Protein 9GWU (pdb70)

Sequence (519 aa):
MNRHTDTHYPSLADKVVLISGGASGIGRAFVEAFVAQGSRVAFLDLDAEAGQGLAHALGANSLFLPCDVRDIERLKACVAEVERTWGAVDVLINNAARDDRHALADVSVEYWDERMQTNLRHAFFAAQAVAPGMARRGSGAIINMGSISWMRGRPGMVCYTTAKAALNGMTRTLARELGGQGIRINSSLVPGAIRTERQDAMWAADPAGLEAASQAFIDQQMLKFRLDASDCARLALFLASDDSRGCTGQNFVVDAGLSIQNRHTDTHYPSLADKVVLISGGASGIGRAFVEAFVAQGSRVAFLDLDAEAGQGLAHALGANSLFLPCDVRDIERLKACVAEVERTWGAVDVLINNAARDDRHALADVSVEYWDERMQTNLRHAFFAAQAVAPGMARRGSGAIINMGSISWMRGRPGMVCYTTAKAALNGMTRTLARELGGQGIRINSSLVPGAIRTERQDAMWAADPAGLEAASQAFIDQQMLKFRLDASDCARLALFLASDDSRGCTGQNFVVDAGLSIQ

Foldseek 3Di:
DDQLDPDAFQQLAQAEEEFEQQLFFLNVLLQNNSLNNHYQYEYEDCDPVSQVVSCVVSDDSYHYDYDDLLPLVVLLVSLVVSCVVRNQHAEYEADFADQDFAAPVGDDPVNLVVRLSRQAPSLVSNCVNRQVRCLVVQAHEYEYEAELCVLLVPDGRVSNNVRRVVVLQVQQVVQVVRVRSHYAYEYEYEADADGVVVVVVQVPPVVVVVVVQQVLLVLAQHRDHHHSSQSSVVVVCRSGVVCSPDHSYYDYHHNRNSPD/DQLDPDAFQQLAQAEEEEEQQLFFLNVVLQNNSLSNNYQYEYEYQPVVSQVVSDVVSPDSYHYDYDDLLPLVSLLVSLVVSCVVRNQHAEYEYDFADQDFAAPVDADPVNLVVRLSRQAVSLVSNCVNRQVRQLVVQAHEYEYEAELCVVLPPDGRVSNNVRRVVVLVVQQVVCVVRVRSHYAYEYEYEADADGPVLQVVQVPPVVVVVVVQQVLLVLAQHRDHHHSSLSSVVVVCRSGCVCSPDHSYYDYDYRRNSPD

Structure (mmCIF, N/CA/C/O backbone):
data_9GWU
#
_entry.id   9GWU
#
_cell.length_a   82.727
_cell.length_b   57.293
_cell.length_c   91.267
_cell.angle_alpha   90.00
_cell.angle_beta   93.40
_cell.angle_gamma   90.00
#
_symmetry.space_group_name_H-M   'I 1 2 1'
#
loop_
_entity.id
_entity.type
_entity.pdbx_description
1 polymer 'Sulfoquinovose 1-dehydrogenase'
2 water water
#
loop_
_atom_site.group_PDB
_atom_site.id
_atom_site.type_symbol
_atom_site.label_atom_id
_atom_site.label_alt_id
_atom_site.label_comp_id
_atom_site.label_asym_id
_atom_site.label_entity_id
_atom_site.label_seq_id
_atom_site.pdbx_PDB_ins_code
_atom_site.Cartn_x
_atom_site.Cartn_y
_atom_site.Cartn_z
_atom_site.occupancy
_atom_site.B_iso_or_equiv
_atom_site.auth_seq_id
_atom_site.auth_comp_id
_atom_site.auth_asym_id
_atom_site.auth_atom_id
_atom_site.pdbx_PDB_model_num
ATOM 1 N N . MET A 1 14 ? -32.413 -12.692 20.769 1.00 46.44 1 MET B N 1
ATOM 2 C CA . MET A 1 14 ? -31.690 -11.780 19.838 1.00 57.03 1 MET B CA 1
ATOM 3 C C . MET A 1 14 ? -30.159 -11.767 20.096 1.00 56.36 1 MET B C 1
ATOM 4 O O . MET A 1 14 ? -29.705 -11.508 21.196 1.00 53.77 1 MET B O 1
ATOM 6 N N . ASN A 1 15 ? -29.348 -11.989 19.050 1.00 56.08 2 ASN B N 1
ATOM 7 C CA . ASN A 1 15 ? -27.892 -12.186 19.064 1.00 57.79 2 ASN B CA 1
ATOM 8 C C . ASN A 1 15 ? -27.146 -10.847 19.040 1.00 49.40 2 ASN B C 1
ATOM 9 O O . ASN A 1 15 ? -27.362 -10.019 18.163 1.00 45.81 2 ASN B O 1
ATOM 14 N N . ARG A 1 16 ? -26.248 -10.701 20.009 1.00 44.58 3 ARG B N 1
ATOM 15 C CA . ARG A 1 16 ? -25.587 -9.458 20.372 1.00 44.07 3 ARG B CA 1
ATOM 16 C C . ARG A 1 16 ? -24.328 -9.346 19.525 1.00 35.56 3 ARG B C 1
ATOM 17 O O . ARG A 1 16 ? -23.929 -8.199 19.207 1.00 33.55 3 ARG B O 1
ATOM 21 N N . HIS A 1 17 ? -23.704 -10.515 19.170 1.00 31.38 4 HIS B N 1
ATOM 22 C CA . HIS A 1 17 ? -22.384 -10.577 18.508 1.00 32.29 4 HIS B CA 1
ATOM 23 C C . HIS A 1 17 ? -21.192 -10.137 19.406 1.00 35.75 4 HIS B C 1
ATOM 24 O O . HIS A 1 17 ? -20.046 -10.492 19.117 1.00 36.47 4 HIS B O 1
ATOM 31 N N . THR A 1 18 ? -21.419 -9.295 20.445 1.00 33.34 5 THR B N 1
ATOM 32 C CA . THR A 1 18 ? -20.340 -8.840 21.325 1.00 28.18 5 THR B CA 1
ATOM 33 C C . THR A 1 18 ? -20.936 -8.571 22.696 1.00 29.22 5 THR B C 1
ATOM 34 O O . THR A 1 18 ? -22.138 -8.301 22.778 1.00 31.92 5 THR B O 1
ATOM 38 N N . ASP A 1 19 ? -20.104 -8.609 23.751 1.00 29.73 6 ASP B N 1
ATOM 39 C CA . ASP A 1 19 ? -20.544 -8.046 25.039 1.00 32.27 6 ASP B CA 1
ATOM 40 C C . ASP A 1 19 ? -20.173 -6.559 25.212 1.00 29.09 6 ASP B C 1
ATOM 41 O O . ASP A 1 19 ? -20.563 -5.920 26.209 1.00 26.86 6 ASP B O 1
ATOM 46 N N . THR A 1 20 ? -19.363 -6.002 24.296 1.00 28.83 7 THR B N 1
ATOM 47 C CA . THR A 1 20 ? -19.023 -4.581 24.362 1.00 25.69 7 THR B CA 1
ATOM 48 C C . THR A 1 20 ? -20.267 -3.692 24.216 1.00 27.05 7 THR B C 1
ATOM 49 O O . THR A 1 20 ? -21.174 -4.053 23.477 1.00 28.83 7 THR B O 1
ATOM 53 N N . HIS A 1 21 ? -20.274 -2.524 24.853 1.00 24.78 8 HIS B N 1
ATOM 54 C CA . HIS A 1 21 ? -21.361 -1.566 24.838 1.00 25.03 8 HIS B CA 1
ATOM 55 C C . HIS A 1 21 ? -20.887 -0.215 24.349 1.00 25.77 8 HIS B C 1
ATOM 56 O O . HIS A 1 21 ? -19.967 0.369 24.927 1.00 23.89 8 HIS B O 1
ATOM 63 N N . TYR A 1 22 ? -21.411 0.214 23.179 1.00 23.57 9 TYR B N 1
ATOM 64 C CA . TYR A 1 22 ? -21.076 1.516 22.633 1.00 21.48 9 TYR B CA 1
ATOM 65 C C . TYR A 1 22 ? -22.198 2.491 22.851 1.00 25.48 9 TYR B C 1
ATOM 66 O O . TYR A 1 22 ? -23.164 2.501 22.072 1.00 26.46 9 TYR B O 1
ATOM 75 N N . PRO A 1 23 ? -22.193 3.326 23.901 1.00 26.47 10 PRO B N 1
ATOM 76 C CA . PRO A 1 23 ? -23.306 4.270 24.077 1.00 26.38 10 PRO B CA 1
ATOM 77 C C . PRO A 1 23 ? -23.488 5.203 22.877 1.00 27.09 10 PRO B C 1
ATOM 78 O O . PRO A 1 23 ? -24.644 5.629 22.567 1.00 30.54 10 PRO B O 1
ATOM 82 N N . SER A 1 24 ? -22.398 5.438 22.120 1.00 24.04 11 SER B N 1
ATOM 83 C CA . SER A 1 24 ? -22.494 6.319 20.959 1.00 24.72 11 SER B CA 1
ATOM 84 C C . SER A 1 24 ? -23.387 5.723 19.839 1.00 29.76 11 SER B C 1
ATOM 85 O O . SER A 1 24 ? -23.773 6.433 18.919 1.00 29.18 11 SER B O 1
ATOM 88 N N . LEU A 1 25 ? -23.701 4.410 19.881 1.00 26.57 12 LEU B N 1
ATOM 89 C CA . LEU A 1 25 ? -24.518 3.799 18.828 1.00 27.84 12 LEU B CA 1
ATOM 90 C C . LEU A 1 25 ? -26.023 3.937 19.103 1.00 29.73 12 LEU B C 1
ATOM 91 O O . LEU A 1 25 ? -26.839 3.749 18.204 1.00 30.89 12 LEU B O 1
ATOM 96 N N . ALA A 1 26 ? -26.387 4.293 20.352 1.00 31.11 13 ALA B N 1
ATOM 97 C CA . ALA A 1 26 ? -27.801 4.287 20.697 1.00 29.99 13 ALA B CA 1
ATOM 98 C C . ALA A 1 26 ? -28.559 5.322 19.850 1.00 32.79 13 ALA B C 1
ATOM 99 O O . ALA A 1 26 ? -28.115 6.477 19.725 1.00 31.93 13 ALA B O 1
ATOM 101 N N . ASP A 1 27 ? -29.736 4.930 19.305 1.00 36.12 14 ASP B N 1
ATOM 102 C CA . ASP A 1 27 ? -30.603 5.830 18.560 1.00 39.26 14 ASP B CA 1
ATOM 103 C C . ASP A 1 27 ? -30.031 6.171 17.186 1.00 37.07 14 ASP B C 1
ATOM 104 O O . ASP A 1 27 ? -30.668 6.895 16.438 1.00 38.33 14 ASP B O 1
ATOM 109 N N . LYS A 1 28 ? -28.846 5.674 16.829 1.00 30.90 15 LYS B N 1
ATOM 110 C CA . LYS A 1 28 ? -28.303 6.089 15.529 1.00 30.28 15 LYS B CA 1
ATOM 111 C C . LYS A 1 28 ? -29.079 5.373 14.446 1.00 31.25 15 LYS B C 1
ATOM 112 O O . LYS A 1 28 ? -29.451 4.209 14.642 1.00 31.43 15 LYS B O 1
ATOM 118 N N . VAL A 1 29 ? -29.186 6.001 13.272 1.00 31.59 16 VAL B N 1
ATOM 119 C CA . VAL A 1 29 ? -29.940 5.370 12.204 1.00 32.72 16 VAL B CA 1
ATOM 120 C C . VAL A 1 29 ? -28.944 4.646 11.310 1.00 30.07 16 VAL B C 1
ATOM 121 O O . VAL A 1 29 ? -28.040 5.299 10.812 1.00 30.17 16 VAL B O 1
ATOM 125 N N . VAL A 1 30 ? -29.068 3.309 11.177 1.00 30.70 17 VAL B N 1
ATOM 126 C CA . VAL A 1 30 ? -28.090 2.503 10.446 1.00 29.47 17 VAL B CA 1
ATOM 127 C C . VAL A 1 30 ? -28.814 1.886 9.255 1.00 29.38 17 VAL B C 1
ATOM 128 O O . VAL A 1 30 ? -29.958 1.492 9.440 1.00 31.61 17 VAL B O 1
ATOM 132 N N . LEU A 1 31 ? -28.182 1.821 8.057 1.00 28.50 18 LEU B N 1
ATOM 133 C CA . LEU A 1 31 ? -28.812 1.287 6.857 1.00 30.37 18 LEU B CA 1
ATOM 134 C C . LEU A 1 31 ? -27.839 0.321 6.175 1.00 29.87 18 LEU B C 1
ATOM 135 O O . LEU A 1 31 ? -26.707 0.701 5.929 1.00 31.63 18 LEU B O 1
ATOM 140 N N . ILE A 1 32 ? -28.245 -0.945 6.042 1.00 32.06 19 ILE B N 1
ATOM 141 C CA . ILE A 1 32 ? -27.391 -2.054 5.643 1.00 31.39 19 ILE B CA 1
ATOM 142 C C . ILE A 1 32 ? -28.017 -2.719 4.416 1.00 31.40 19 ILE B C 1
ATOM 143 O O . ILE A 1 32 ? -29.228 -3.091 4.463 1.00 31.85 19 ILE B O 1
ATOM 148 N N . SER A 1 33 ? -27.267 -2.761 3.287 1.00 30.00 20 SER B N 1
ATOM 149 C CA . SER A 1 33 ? -27.797 -3.456 2.137 1.00 29.85 20 SER B CA 1
ATOM 150 C C . SER A 1 33 ? -27.429 -4.933 2.256 1.00 29.86 20 SER B C 1
ATOM 151 O O . SER A 1 33 ? -26.450 -5.283 2.928 1.00 30.98 20 SER B O 1
ATOM 154 N N . GLY A 1 34 ? -28.242 -5.810 1.633 1.00 30.27 21 GLY B N 1
ATOM 155 C CA . GLY A 1 34 ? -28.020 -7.248 1.731 1.00 32.52 21 GLY B CA 1
ATOM 156 C C . GLY A 1 34 ? -28.089 -7.700 3.187 1.00 33.42 21 GLY B C 1
ATOM 157 O O . GLY A 1 34 ? -27.365 -8.620 3.559 1.00 32.86 21 GLY B O 1
ATOM 158 N N . GLY A 1 35 ? -29.076 -7.171 3.922 1.00 36.14 22 GLY B N 1
ATOM 159 C CA . GLY A 1 35 ? -29.153 -7.274 5.382 1.00 33.19 22 GLY B CA 1
ATOM 160 C C . GLY A 1 35 ? -29.946 -8.493 5.893 1.00 37.48 22 GLY B C 1
ATOM 161 O O . GLY A 1 35 ? -29.986 -8.694 7.106 1.00 36.44 22 GLY B O 1
ATOM 162 N N . ALA A 1 36 ? -30.558 -9.331 5.050 1.00 37.73 23 ALA B N 1
ATOM 163 C CA . ALA A 1 36 ? -31.479 -10.320 5.607 1.00 39.42 23 ALA B CA 1
ATOM 164 C C . ALA A 1 36 ? -30.798 -11.676 5.825 1.00 44.07 23 ALA B C 1
ATOM 165 O O . ALA A 1 36 ? -31.427 -12.555 6.403 1.00 44.43 23 ALA B O 1
ATOM 167 N N . SER A 1 37 ? -29.577 -11.900 5.328 1.00 41.60 24 SER B N 1
ATOM 168 C CA . SER A 1 37 ? -28.857 -13.166 5.512 1.00 43.75 24 SER B CA 1
ATOM 169 C C . SER A 1 37 ? -27.360 -12.962 5.745 1.00 42.12 24 SER B C 1
ATOM 170 O O . SER A 1 37 ? -26.876 -11.858 5.553 1.00 39.27 24 SER B O 1
ATOM 173 N N . GLY A 1 38 ? -26.657 -14.008 6.222 1.00 42.28 25 GLY B N 1
ATOM 174 C CA . GLY A 1 38 ? -25.195 -13.993 6.333 1.00 37.87 25 GLY B CA 1
ATOM 175 C C . GLY A 1 38 ? -24.620 -12.791 7.101 1.00 34.63 25 GLY B C 1
ATOM 176 O O . GLY A 1 38 ? -25.066 -12.453 8.199 1.00 34.98 25 GLY B O 1
ATOM 177 N N . ILE A 1 39 ? -23.669 -12.096 6.463 1.00 34.74 26 ILE B N 1
ATOM 178 C CA . ILE A 1 39 ? -22.931 -11.107 7.209 1.00 31.50 26 ILE B CA 1
ATOM 179 C C . ILE A 1 39 ? -23.875 -9.940 7.471 1.00 29.60 26 ILE B C 1
ATOM 180 O O . ILE A 1 39 ? -23.862 -9.335 8.556 1.00 30.35 26 ILE B O 1
ATOM 185 N N . GLY A 1 40 ? -24.636 -9.573 6.447 1.00 31.11 27 GLY B N 1
ATOM 186 C CA . GLY A 1 40 ? -25.447 -8.374 6.595 1.00 30.94 27 GLY B CA 1
ATOM 187 C C . GLY A 1 40 ? -26.473 -8.571 7.731 1.00 33.56 27 GLY B C 1
ATOM 188 O O . GLY A 1 40 ? -26.738 -7.628 8.470 1.00 28.07 27 GLY B O 1
ATOM 189 N N . ARG A 1 41 ? -26.914 -9.841 7.915 1.00 32.90 28 ARG B N 1
ATOM 190 C CA . ARG A 1 41 ? -27.820 -10.213 8.986 1.00 35.20 28 ARG B CA 1
ATOM 191 C C . ARG A 1 41 ? -27.146 -10.007 10.334 1.00 32.69 28 ARG B C 1
ATOM 192 O O . ARG A 1 41 ? -27.737 -9.488 11.268 1.00 32.69 28 ARG B O 1
ATOM 200 N N . ALA A 1 42 ? -25.879 -10.416 10.423 1.00 33.72 29 ALA B N 1
ATOM 201 C CA . ALA A 1 42 ? -25.142 -10.187 11.656 1.00 30.92 29 ALA B CA 1
ATOM 202 C C . ALA A 1 42 ? -24.995 -8.688 11.956 1.00 29.89 29 ALA B C 1
ATOM 203 O O . ALA A 1 42 ? -25.099 -8.302 13.107 1.00 30.53 29 ALA B O 1
ATOM 205 N N . PHE A 1 43 ? -24.819 -7.820 10.947 1.00 29.24 30 PHE B N 1
ATOM 206 C CA . PHE A 1 43 ? -24.734 -6.395 11.211 1.00 27.01 30 PHE B CA 1
ATOM 207 C C . PHE A 1 43 ? -26.060 -5.889 11.749 1.00 31.40 30 PHE B C 1
ATOM 208 O O . PHE A 1 43 ? -26.101 -5.146 12.739 1.00 29.70 30 PHE B O 1
ATOM 216 N N . VAL A 1 44 ? -27.164 -6.327 11.125 1.00 34.05 31 VAL B N 1
ATOM 217 C CA . VAL A 1 44 ? -28.485 -5.873 11.501 1.00 30.26 31 VAL B CA 1
ATOM 218 C C . VAL A 1 44 ? -28.677 -6.217 12.973 1.00 31.15 31 VAL B C 1
ATOM 219 O O . VAL A 1 44 ? -29.025 -5.347 13.761 1.00 30.93 31 VAL B O 1
ATOM 223 N N . GLU A 1 45 ? -28.422 -7.487 13.315 1.00 33.46 32 GLU B N 1
ATOM 224 C CA . GLU A 1 45 ? -28.565 -7.946 14.702 1.00 34.17 32 GLU B CA 1
ATOM 225 C C . GLU A 1 45 ? -27.696 -7.141 15.680 1.00 35.68 32 GLU B C 1
ATOM 226 O O . GLU A 1 45 ? -28.169 -6.773 16.762 1.00 38.34 32 GLU B O 1
ATOM 232 N N . ALA A 1 46 ? -26.422 -6.908 15.312 1.00 33.47 33 ALA B N 1
ATOM 233 C CA . ALA A 1 46 ? -25.481 -6.291 16.246 1.00 30.21 33 ALA B CA 1
ATOM 234 C C . ALA A 1 46 ? -25.899 -4.843 16.489 1.00 27.96 33 ALA B C 1
ATOM 235 O O . ALA A 1 46 ? -25.841 -4.363 17.617 1.00 29.10 33 ALA B O 1
ATOM 237 N N . PHE A 1 47 ? -26.297 -4.116 15.442 1.00 30.16 34 PHE B N 1
ATOM 238 C CA . PHE A 1 47 ? -26.668 -2.732 15.723 1.00 28.84 34 PHE B CA 1
ATOM 239 C C . PHE A 1 47 ? -27.968 -2.619 16.521 1.00 31.43 34 PHE B C 1
ATOM 240 O O . PHE A 1 47 ? -28.141 -1.685 17.320 1.00 29.42 34 PHE B O 1
ATOM 248 N N . VAL A 1 48 ? -28.919 -3.538 16.262 1.00 31.07 35 VAL B N 1
ATOM 249 C CA . VAL A 1 48 ? -30.171 -3.517 16.992 1.00 32.96 35 VAL B CA 1
ATOM 250 C C . VAL A 1 48 ? -29.819 -3.693 18.468 1.00 32.12 35 VAL B C 1
ATOM 251 O O . VAL A 1 48 ? -30.382 -2.996 19.309 1.00 34.11 35 VAL B O 1
ATOM 255 N N . ALA A 1 49 ? -28.924 -4.638 18.751 1.00 31.30 36 ALA B N 1
ATOM 256 C CA . ALA A 1 49 ? -28.525 -4.921 20.143 1.00 32.61 36 ALA B CA 1
ATOM 257 C C . ALA A 1 49 ? -27.884 -3.702 20.832 1.00 30.39 36 ALA B C 1
ATOM 258 O O . ALA A 1 49 ? -28.022 -3.573 22.021 1.00 34.72 36 ALA B O 1
ATOM 260 N N . GLN A 1 50 ? -27.228 -2.805 20.112 1.00 29.72 37 GLN B N 1
ATOM 261 C CA . GLN A 1 50 ? -26.637 -1.583 20.635 1.00 29.96 37 GLN B CA 1
ATOM 262 C C . GLN A 1 50 ? -27.675 -0.461 20.783 1.00 35.18 37 GLN B C 1
ATOM 263 O O . GLN A 1 50 ? -27.348 0.665 21.219 1.00 31.88 37 GLN B O 1
ATOM 269 N N . GLY A 1 51 ? -28.939 -0.753 20.389 1.00 34.66 38 GLY B N 1
ATOM 270 C CA . GLY A 1 51 ? -29.981 0.260 20.505 1.00 34.39 38 GLY B CA 1
ATOM 271 C C . GLY A 1 51 ? -30.077 1.264 19.343 1.00 33.83 38 GLY B C 1
ATOM 272 O O . GLY A 1 51 ? -30.739 2.315 19.461 1.00 34.05 38 GLY B O 1
ATOM 273 N N . SER A 1 52 ? -29.461 0.932 18.211 1.00 33.22 39 SER B N 1
ATOM 274 C CA . SER A 1 52 ? -29.583 1.704 16.970 1.00 34.32 39 SER B CA 1
ATOM 275 C C . SER A 1 52 ? -30.975 1.462 16.362 1.00 34.28 39 SER B C 1
ATOM 276 O O . SER A 1 52 ? -31.602 0.429 16.618 1.00 35.93 39 SER B O 1
ATOM 279 N N . ARG A 1 53 ? -31.343 2.334 15.408 1.00 34.14 40 ARG B N 1
ATOM 280 C CA . ARG A 1 53 ? -32.545 2.180 14.581 1.00 38.25 40 ARG B CA 1
ATOM 281 C C . ARG A 1 53 ? -32.068 1.678 13.225 1.00 35.53 40 ARG B C 1
ATOM 282 O O . ARG A 1 53 ? -31.298 2.387 12.560 1.00 36.32 40 ARG B O 1
ATOM 290 N N . VAL A 1 54 ? -32.360 0.402 12.927 1.00 35.63 41 VAL B N 1
ATOM 291 C CA . VAL A 1 54 ? -31.647 -0.280 11.832 1.00 34.25 41 VAL B CA 1
ATOM 292 C C . VAL A 1 54 ? -32.627 -0.573 10.685 1.00 37.64 41 VAL B C 1
ATOM 293 O O . VAL A 1 54 ? -33.543 -1.400 10.847 1.00 37.45 41 VAL B O 1
ATOM 297 N N . ALA A 1 55 ? -32.358 0.031 9.514 1.00 35.94 42 ALA B N 1
ATOM 298 C CA . ALA A 1 55 ? -33.112 -0.287 8.314 1.00 36.70 42 ALA B CA 1
ATOM 299 C C . ALA A 1 55 ? -32.239 -1.209 7.455 1.00 38.60 42 ALA B C 1
ATOM 300 O O . ALA A 1 55 ? -31.007 -1.024 7.415 1.00 35.96 42 ALA B O 1
ATOM 302 N N . PHE A 1 56 ? -32.819 -2.227 6.806 1.00 38.81 43 PHE B N 1
ATOM 303 C CA . PHE A 1 56 ? -31.980 -3.026 5.942 1.00 37.62 43 PHE B CA 1
ATOM 304 C C . PHE A 1 56 ? -32.716 -3.394 4.652 1.00 41.12 43 PHE B C 1
ATOM 305 O O . PHE A 1 56 ? -33.964 -3.485 4.619 1.00 41.46 43 PHE B O 1
ATOM 313 N N . LEU A 1 57 ? -31.939 -3.577 3.569 1.00 38.84 44 LEU B N 1
ATOM 314 C CA . LEU A 1 57 ? -32.492 -3.889 2.243 1.00 37.72 44 LEU B CA 1
ATOM 315 C C . LEU A 1 57 ? -32.136 -5.321 1.884 1.00 38.66 44 LEU B C 1
ATOM 316 O O . LEU A 1 57 ? -31.021 -5.723 2.189 1.00 42.02 44 LEU B O 1
ATOM 321 N N . ASP A 1 58 ? -33.046 -6.070 1.214 1.00 38.83 45 ASP B N 1
ATOM 322 C CA . ASP A 1 58 ? -32.687 -7.365 0.660 1.00 42.52 45 ASP B CA 1
ATOM 323 C C . ASP A 1 58 ? -33.666 -7.728 -0.460 1.00 46.53 45 ASP B C 1
ATOM 324 O O . ASP A 1 58 ? -34.765 -7.202 -0.510 1.00 47.96 45 ASP B O 1
ATOM 329 N N . LEU A 1 59 ? -33.176 -8.548 -1.400 1.00 46.32 46 LEU B N 1
ATOM 330 C CA . LEU A 1 59 ? -33.986 -9.118 -2.453 1.00 51.37 46 LEU B CA 1
ATOM 331 C C . LEU A 1 59 ? -34.946 -10.149 -1.841 1.00 54.32 46 LEU B C 1
ATOM 332 O O . LEU A 1 59 ? -36.055 -10.282 -2.327 1.00 56.05 46 LEU B O 1
ATOM 337 N N . ASP A 1 60 ? -34.511 -10.902 -0.808 1.00 54.47 47 ASP B N 1
ATOM 338 C CA . ASP A 1 60 ? -35.300 -11.995 -0.243 1.00 55.84 47 ASP B CA 1
ATOM 339 C C . ASP A 1 60 ? -36.321 -11.437 0.748 1.00 56.03 47 ASP B C 1
ATOM 340 O O . ASP A 1 60 ? -35.979 -11.177 1.886 1.00 56.83 47 ASP B O 1
ATOM 345 N N . ALA A 1 61 ? -37.577 -11.269 0.332 1.00 56.63 48 ALA B N 1
ATOM 346 C CA . ALA A 1 61 ? -38.608 -10.617 1.142 1.00 60.48 48 ALA B CA 1
ATOM 347 C C . ALA A 1 61 ? -39.011 -11.480 2.335 1.00 62.19 48 ALA B C 1
ATOM 348 O O . ALA A 1 61 ? -39.298 -10.945 3.399 1.00 60.49 48 ALA B O 1
ATOM 350 N N . GLU A 1 62 ? -39.084 -12.807 2.135 1.00 64.08 49 GLU B N 1
ATOM 351 C CA . GLU A 1 62 ? -39.473 -13.726 3.200 1.00 65.72 49 GLU B CA 1
ATOM 352 C C . GLU A 1 62 ? -38.400 -13.775 4.296 1.00 62.12 49 GLU B C 1
ATOM 353 O O . GLU A 1 62 ? -38.682 -13.724 5.485 1.00 60.72 49 GLU B O 1
ATOM 359 N N . ALA A 1 63 ? -37.140 -13.815 3.892 1.00 56.90 50 ALA B N 1
ATOM 360 C CA . ALA A 1 63 ? -36.022 -13.763 4.823 1.00 57.76 50 ALA B CA 1
ATOM 361 C C . ALA A 1 63 ? -36.003 -12.419 5.552 1.00 54.99 50 ALA B C 1
ATOM 362 O O . ALA A 1 63 ? -35.768 -12.371 6.758 1.00 54.86 50 ALA B O 1
ATOM 364 N N . GLY A 1 64 ? -36.307 -11.338 4.820 1.00 50.98 51 GLY B N 1
ATOM 365 C CA . GLY A 1 64 ? -36.263 -10.014 5.414 1.00 47.06 51 GLY B CA 1
ATOM 366 C C . GLY A 1 64 ? -37.325 -9.820 6.480 1.00 48.48 51 GLY B C 1
ATOM 367 O O . GLY A 1 64 ? -37.039 -9.327 7.570 1.00 51.24 51 GLY B O 1
ATOM 368 N N . GLN A 1 65 ? -38.564 -10.197 6.103 1.00 50.86 52 GLN B N 1
ATOM 369 C CA . GLN A 1 65 ? -39.739 -10.130 6.947 1.00 51.07 52 GLN B CA 1
ATOM 370 C C . GLN A 1 65 ? -39.491 -11.016 8.180 1.00 50.40 52 GLN B C 1
ATOM 371 O O . GLN A 1 65 ? -39.752 -10.618 9.292 1.00 50.58 52 GLN B O 1
ATOM 373 N N . GLY A 1 66 ? -38.931 -12.218 7.998 1.00 53.82 53 GLY B N 1
ATOM 374 C CA . GLY A 1 66 ? -38.574 -13.112 9.092 1.00 55.84 53 GLY B CA 1
ATOM 375 C C . GLY A 1 66 ? -37.611 -12.465 10.093 1.00 55.73 53 GLY B C 1
ATOM 376 O O . GLY A 1 66 ? -37.850 -12.519 11.292 1.00 56.19 53 GLY B O 1
ATOM 377 N N . LEU A 1 67 ? -36.536 -11.854 9.594 1.00 50.93 54 LEU B N 1
ATOM 378 C CA . LEU A 1 67 ? -35.501 -11.245 10.442 1.00 47.35 54 LEU B CA 1
ATOM 379 C C . LEU A 1 67 ? -36.087 -10.049 11.189 1.00 45.06 54 LEU B C 1
ATOM 380 O O . LEU A 1 67 ? -35.860 -9.905 12.387 1.00 48.45 54 LEU B O 1
ATOM 382 N N . ALA A 1 68 ? -36.833 -9.178 10.503 1.00 44.16 55 ALA B N 1
ATOM 383 C CA . ALA A 1 68 ? -37.481 -8.075 11.188 1.00 47.78 55 ALA B CA 1
ATOM 384 C C . ALA A 1 68 ? -38.515 -8.590 12.219 1.00 51.03 55 ALA B C 1
ATOM 385 O O . ALA A 1 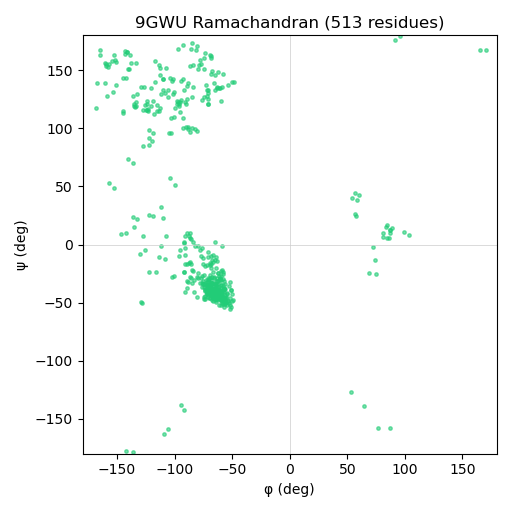68 ? -38.743 -7.941 13.244 1.00 52.01 55 ALA B O 1
ATOM 387 N N . HIS A 1 69 ? -39.134 -9.766 11.995 1.00 54.14 56 HIS B N 1
ATOM 388 C CA . HIS A 1 69 ? -40.070 -10.270 13.002 1.00 57.19 56 HIS B CA 1
ATOM 389 C C . HIS A 1 69 ? -39.297 -10.587 14.278 1.00 53.05 56 HIS B C 1
ATOM 390 O O . HIS A 1 69 ? -39.768 -10.300 15.377 1.00 56.16 56 HIS B O 1
ATOM 397 N N . ALA A 1 70 ? -38.163 -11.271 14.143 1.00 52.19 57 ALA B N 1
ATOM 398 C CA . ALA A 1 70 ? -37.331 -11.588 15.297 1.00 51.56 57 ALA B CA 1
ATOM 399 C C . ALA A 1 70 ? -36.909 -10.314 16.060 1.00 52.77 57 ALA B C 1
ATOM 400 O O . ALA A 1 70 ? -36.999 -10.264 17.295 1.00 51.17 57 ALA B O 1
ATOM 402 N N . LEU A 1 71 ? -36.458 -9.264 15.341 1.00 51.25 58 LEU B N 1
ATOM 403 C CA . LEU A 1 71 ? -35.740 -8.157 15.974 1.00 47.56 58 LEU B CA 1
ATOM 404 C C . LEU A 1 71 ? -36.662 -7.047 16.464 1.00 51.09 58 LEU B C 1
ATOM 405 O O . LEU A 1 71 ? -36.227 -6.218 17.256 1.00 46.37 58 LEU B O 1
ATOM 410 N N . GLY A 1 72 ? -37.912 -7.023 15.978 1.00 52.35 59 GLY B N 1
ATOM 411 C CA . GLY A 1 72 ? -38.918 -6.072 16.451 1.00 57.49 59 GLY B CA 1
ATOM 412 C C . GLY A 1 72 ? -38.764 -4.645 15.903 1.00 53.46 59 GLY B C 1
ATOM 413 O O . GLY A 1 72 ? -38.129 -4.430 14.851 1.00 51.28 59 GLY B O 1
ATOM 414 N N . ALA A 1 73 ? -39.348 -3.679 16.647 1.00 50.79 60 ALA B N 1
ATOM 415 C CA . ALA A 1 73 ? -39.695 -2.352 16.139 1.00 53.32 60 ALA B CA 1
ATOM 416 C C . ALA A 1 73 ? -38.495 -1.418 15.878 1.00 51.19 60 ALA B C 1
ATOM 417 O O . ALA A 1 73 ? -38.599 -0.410 15.170 1.00 53.23 60 ALA B O 1
ATOM 419 N N . ASN A 1 74 ? -37.331 -1.713 16.440 1.00 47.35 61 ASN B N 1
ATOM 420 C CA . ASN A 1 74 ? -36.206 -0.875 16.031 1.00 46.03 61 ASN B CA 1
ATOM 421 C C . ASN A 1 74 ? -35.545 -1.415 14.775 1.00 45.24 61 ASN B C 1
ATOM 422 O O . ASN A 1 74 ? -34.476 -0.877 14.397 1.00 41.29 61 ASN B O 1
ATOM 427 N N . SER A 1 75 ? -36.134 -2.473 14.173 1.00 44.50 62 SER B N 1
ATOM 428 C CA . SER A 1 75 ? -35.667 -2.885 12.844 1.00 43.62 62 SER B CA 1
ATOM 429 C C . SER A 1 75 ? -36.690 -2.523 11.766 1.00 45.88 62 SER B C 1
ATOM 430 O O . SER A 1 75 ? -37.872 -2.443 12.069 1.00 48.88 62 SER B O 1
ATOM 433 N N . LEU A 1 76 ? -36.241 -2.296 10.529 1.00 43.06 63 LEU B N 1
ATOM 434 C CA . LEU A 1 76 ? -37.152 -1.969 9.441 1.00 47.96 63 LEU B CA 1
ATOM 435 C C . LEU A 1 76 ? -36.639 -2.586 8.127 1.00 45.27 63 LEU B C 1
ATOM 436 O O . LEU A 1 76 ? -35.552 -2.212 7.675 1.00 43.18 63 LEU B O 1
ATOM 441 N N . PHE A 1 77 ? -37.414 -3.553 7.573 1.00 46.76 64 PHE B N 1
ATOM 442 C CA . PHE A 1 77 ? -37.044 -4.344 6.405 1.00 44.08 64 PHE B CA 1
ATOM 443 C C . PHE A 1 77 ? -37.645 -3.709 5.160 1.00 45.47 64 PHE B C 1
ATOM 444 O O . PHE A 1 77 ? -38.865 -3.536 5.095 1.00 47.50 64 PHE B O 1
ATOM 452 N N . LEU A 1 78 ? -36.796 -3.356 4.184 1.00 44.53 65 LEU B N 1
ATOM 453 C CA . LEU A 1 78 ? -37.288 -2.827 2.905 1.00 50.63 65 LEU B CA 1
ATOM 454 C C . LEU A 1 78 ? -36.922 -3.805 1.799 1.00 49.98 65 LEU B C 1
ATOM 455 O O . LEU A 1 78 ? -35.743 -4.031 1.575 1.00 46.11 65 LEU B O 1
ATOM 460 N N . PRO A 1 79 ? -37.901 -4.369 1.061 1.00 47.28 66 PRO B N 1
ATOM 461 C CA . PRO A 1 79 ? -37.600 -5.108 -0.164 1.00 49.26 66 PRO B CA 1
ATOM 462 C C . PRO A 1 79 ? -36.889 -4.216 -1.200 1.00 50.05 66 PRO B C 1
ATOM 463 O O . PRO A 1 79 ? -37.318 -3.087 -1.453 1.00 52.42 66 PRO B O 1
ATOM 467 N N . CYS A 1 80 ? -35.693 -4.616 -1.666 1.00 46.27 67 CYS B N 1
ATOM 468 C CA . CYS A 1 80 ? -35.030 -3.770 -2.642 1.00 49.23 67 CYS B CA 1
ATOM 469 C C . CYS A 1 80 ? -34.112 -4.639 -3.490 1.00 46.27 67 CYS B C 1
ATOM 470 O O . CYS A 1 80 ? -33.473 -5.549 -2.964 1.00 46.07 67 CYS B O 1
ATOM 473 N N . ASP A 1 81 ? -34.215 -4.474 -4.815 1.00 49.49 68 ASP B N 1
ATOM 474 C CA . ASP A 1 81 ? -33.226 -4.996 -5.757 1.00 47.04 68 ASP B CA 1
ATOM 475 C C . ASP A 1 81 ? -32.266 -3.845 -6.023 1.00 44.22 68 ASP B C 1
ATOM 476 O O . ASP A 1 81 ? -32.673 -2.789 -6.544 1.00 43.93 68 ASP B O 1
ATOM 478 N N . VAL A 1 82 ? -30.997 -4.038 -5.578 1.00 40.49 69 VAL B N 1
ATOM 479 C CA . VAL A 1 82 ? -30.017 -2.955 -5.596 1.00 39.54 69 VAL B CA 1
ATOM 480 C C . VAL A 1 82 ? -29.577 -2.600 -7.013 1.00 39.10 69 VAL B C 1
ATOM 481 O O . VAL A 1 82 ? -29.050 -1.497 -7.189 1.00 38.02 69 VAL B O 1
ATOM 485 N N . ARG A 1 83 ? -29.946 -3.446 -7.986 1.00 41.52 70 ARG B N 1
ATOM 486 C CA . ARG A 1 83 ? -29.746 -3.149 -9.410 1.00 40.89 70 ARG B CA 1
ATOM 487 C C . ARG A 1 83 ? -30.682 -2.025 -9.832 1.00 42.99 70 ARG B C 1
ATOM 488 O O . ARG A 1 83 ? -30.372 -1.292 -10.777 1.00 44.24 70 ARG B O 1
ATOM 496 N N . ASP A 1 84 ? -31.827 -1.873 -9.117 1.00 41.34 71 ASP B N 1
ATOM 497 C CA . ASP A 1 84 ? -32.738 -0.787 -9.418 1.00 45.85 71 ASP B CA 1
ATOM 498 C C . ASP A 1 84 ? -32.322 0.426 -8.607 1.00 43.78 71 ASP B C 1
ATOM 499 O O . ASP A 1 84 ? -32.736 0.569 -7.449 1.00 42.94 71 ASP B O 1
ATOM 504 N N . ILE A 1 85 ? -31.635 1.354 -9.248 1.00 42.23 72 ILE B N 1
ATOM 505 C CA . ILE A 1 85 ? -31.156 2.529 -8.550 1.00 46.18 72 ILE B CA 1
ATOM 506 C C . ILE A 1 85 ? -32.290 3.448 -8.114 1.00 47.67 72 ILE B C 1
ATOM 507 O O . ILE A 1 85 ? -32.187 4.101 -7.079 1.00 45.83 72 ILE B O 1
ATOM 512 N N . GLU A 1 86 ? -33.278 3.634 -8.996 1.00 58.41 73 GLU B N 1
ATOM 513 C CA . GLU A 1 86 ? -34.476 4.352 -8.564 1.00 58.64 73 GLU B CA 1
ATOM 514 C C . GLU A 1 86 ? -34.922 3.692 -7.219 1.00 47.69 73 GLU B C 1
ATOM 515 O O . GLU A 1 86 ? -35.431 4.426 -6.322 1.00 55.32 73 GLU B O 1
ATOM 517 N N . ARG A 1 87 ? -35.008 2.320 -7.108 1.00 43.20 74 ARG B N 1
ATOM 518 C CA . ARG A 1 87 ? -35.769 1.757 -5.924 1.00 45.67 74 ARG B CA 1
ATOM 519 C C . ARG A 1 87 ? -34.827 1.972 -4.741 1.00 57.69 74 ARG B C 1
ATOM 520 O O . ARG A 1 87 ? -35.327 2.359 -3.654 1.00 50.29 74 ARG B O 1
ATOM 522 N N . LEU A 1 88 ? -33.474 1.809 -4.974 1.00 49.98 75 LEU B N 1
ATOM 523 C CA . LEU A 1 88 ? -32.478 2.080 -3.952 1.00 44.30 75 LEU B CA 1
ATOM 524 C C . LEU A 1 88 ? -32.677 3.488 -3.421 1.00 42.10 75 LEU B C 1
ATOM 525 O O . LEU A 1 88 ? -32.720 3.670 -2.212 1.00 44.93 75 LEU B O 1
ATOM 530 N N . LYS A 1 89 ? -32.810 4.476 -4.318 1.00 42.99 76 LYS B N 1
ATOM 531 C CA . LYS A 1 89 ? -32.983 5.813 -3.784 1.00 45.38 76 LYS B CA 1
ATOM 532 C C . LYS A 1 89 ? -34.353 5.910 -3.086 1.00 46.58 76 LYS B C 1
ATOM 533 O O . LYS A 1 89 ? -34.476 6.630 -2.118 1.00 47.68 76 LYS B O 1
ATOM 539 N N . ALA A 1 90 ? -35.353 5.152 -3.545 1.00 45.66 77 ALA B N 1
ATOM 540 C CA . ALA A 1 90 ? -36.663 5.290 -2.909 1.00 52.32 77 ALA B CA 1
ATOM 541 C C . ALA A 1 90 ? -36.544 4.728 -1.506 1.00 50.49 77 ALA B C 1
ATOM 542 O O . ALA A 1 90 ? -37.187 5.293 -0.622 1.00 49.21 77 ALA B O 1
ATOM 544 N N . CYS A 1 91 ? -35.771 3.613 -1.345 1.00 45.31 78 CYS B N 1
ATOM 545 C CA . CYS A 1 91 ? -35.608 2.966 -0.055 1.00 49.75 78 CYS B CA 1
ATOM 546 C C . CYS A 1 91 ? -34.961 3.940 0.944 1.00 50.27 78 CYS B C 1
ATOM 547 O O . CYS A 1 91 ? -35.370 4.027 2.118 1.00 49.99 78 CYS B O 1
ATOM 550 N N . VAL A 1 92 ? -33.959 4.686 0.473 1.00 47.98 79 VAL B N 1
ATOM 551 C CA . VAL A 1 92 ? -33.220 5.646 1.301 1.00 45.41 79 VAL B CA 1
ATOM 552 C C . VAL A 1 92 ? -34.145 6.791 1.722 1.00 49.64 79 VAL B C 1
ATOM 553 O O . VAL A 1 92 ? -34.170 7.196 2.893 1.00 44.08 79 VAL B O 1
ATOM 557 N N . ALA A 1 93 ? -34.912 7.323 0.769 1.00 45.46 80 ALA B N 1
ATOM 558 C CA . ALA A 1 93 ? -35.835 8.438 1.038 1.00 48.41 80 ALA B CA 1
ATOM 559 C C . ALA A 1 93 ? -36.869 8.041 2.096 1.00 47.40 80 ALA B C 1
ATOM 560 O O . ALA A 1 93 ? -37.249 8.829 2.961 1.00 47.57 80 ALA B O 1
ATOM 562 N N . GLU A 1 94 ? -37.276 6.762 2.069 1.00 48.31 81 GLU B N 1
ATOM 563 C CA . GLU A 1 94 ? -38.289 6.299 3.003 1.00 50.49 81 GLU B CA 1
ATOM 564 C C . GLU A 1 94 ? -37.736 6.188 4.430 1.00 48.29 81 GLU B C 1
ATOM 565 O O . GLU A 1 94 ? -38.427 6.502 5.424 1.00 47.53 81 GLU B O 1
ATOM 571 N N . VAL A 1 95 ? -36.501 5.689 4.517 1.00 44.96 82 VAL B N 1
ATOM 572 C CA . VAL A 1 95 ? -35.845 5.650 5.809 1.00 44.49 82 VAL B CA 1
ATOM 573 C C . VAL A 1 95 ? -35.772 7.095 6.340 1.00 45.42 82 VAL B C 1
ATOM 574 O O . VAL A 1 95 ? -36.011 7.361 7.524 1.00 44.01 82 VAL B O 1
ATOM 578 N N . GLU A 1 96 ? -35.357 8.029 5.472 1.00 42.86 83 GLU B N 1
ATOM 579 C CA . GLU A 1 96 ? -35.123 9.407 5.916 1.00 43.02 83 GLU B CA 1
ATOM 580 C C . GLU A 1 96 ? -36.386 10.013 6.414 1.00 53.02 83 GLU B C 1
ATOM 581 O O . GLU A 1 96 ? -36.344 10.737 7.407 1.00 52.45 83 GLU B O 1
ATOM 583 N N . ARG A 1 97 ? -37.529 9.723 5.713 1.00 51.23 84 ARG B N 1
ATOM 584 C CA . ARG A 1 97 ? -38.786 10.332 6.115 1.00 52.97 84 ARG B CA 1
ATOM 585 C C . ARG A 1 97 ? -39.240 9.699 7.438 1.00 51.19 84 ARG B C 1
ATOM 586 O O . ARG A 1 97 ? -39.798 10.390 8.284 1.00 56.09 84 ARG B O 1
ATOM 588 N N . THR A 1 98 ? -39.003 8.395 7.629 1.00 51.97 85 THR B N 1
ATOM 589 C CA . THR A 1 98 ? -39.382 7.739 8.878 1.00 52.62 85 THR B CA 1
ATOM 590 C C . THR A 1 98 ? -38.520 8.202 10.063 1.00 52.32 85 THR B C 1
ATOM 591 O O . THR A 1 98 ? -39.084 8.522 11.111 1.00 52.92 85 THR B O 1
ATOM 595 N N . TRP A 1 99 ? -37.177 8.269 9.917 1.00 49.36 86 TRP B N 1
ATOM 596 C CA . TRP A 1 99 ? -36.264 8.300 11.073 1.00 49.06 86 TRP B CA 1
ATOM 597 C C . TRP A 1 99 ? -35.298 9.497 11.068 1.00 49.62 86 TRP B C 1
ATOM 598 O O . TRP A 1 99 ? -34.539 9.642 12.029 1.00 48.40 86 TRP B O 1
ATOM 609 N N . GLY A 1 100 ? -35.279 10.337 10.010 1.00 45.46 87 GLY B N 1
ATOM 610 C CA . GLY A 1 100 ? -34.243 11.374 9.903 1.00 42.27 87 GLY B CA 1
ATOM 611 C C . GLY A 1 100 ? -32.998 10.888 9.119 1.00 42.20 87 GLY B C 1
ATOM 612 O O . GLY A 1 100 ? -32.970 9.730 8.676 1.00 41.58 87 GLY B O 1
ATOM 613 N N . ALA A 1 101 ? -32.007 11.780 8.889 1.00 39.24 88 ALA B N 1
ATOM 614 C CA . ALA A 1 101 ? -30.816 11.453 8.098 1.00 43.35 88 ALA B CA 1
ATOM 615 C C . ALA A 1 101 ? -30.146 10.147 8.571 1.00 43.47 88 ALA B C 1
ATOM 616 O O . ALA A 1 101 ? -30.039 9.900 9.769 1.00 37.70 88 ALA B O 1
ATOM 618 N N . VAL A 1 102 ? -29.669 9.297 7.635 1.00 36.22 89 VAL B N 1
ATOM 619 C CA . VAL A 1 102 ? -28.869 8.134 8.007 1.00 34.84 89 VAL B CA 1
ATOM 620 C C . VAL A 1 102 ? -27.585 8.583 8.720 1.00 35.26 89 VAL B C 1
ATOM 621 O O . VAL A 1 102 ? -26.959 9.588 8.333 1.00 33.15 89 VAL B O 1
ATOM 625 N N . ASP A 1 103 ? -27.258 7.900 9.852 1.00 31.57 90 ASP B N 1
ATOM 626 C CA . ASP A 1 103 ? -25.995 8.148 10.531 1.00 29.20 90 ASP B CA 1
ATOM 627 C C . ASP A 1 103 ? -24.910 7.240 9.972 1.00 26.42 90 ASP B C 1
ATOM 628 O O . ASP A 1 103 ? -23.744 7.640 9.962 1.00 30.84 90 ASP B O 1
ATOM 633 N N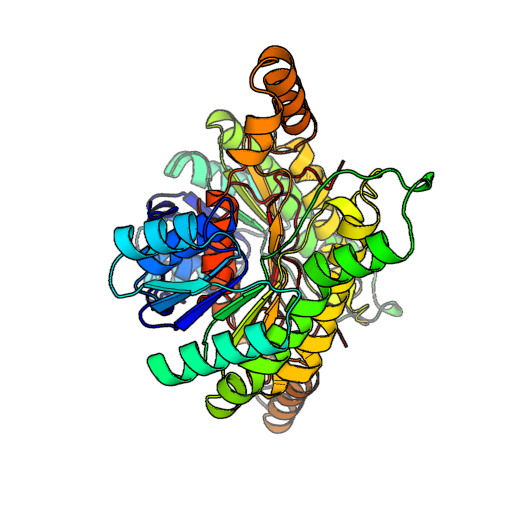 . VAL A 1 104 ? -25.302 5.994 9.649 1.00 27.36 91 VAL B N 1
ATOM 634 C CA . VAL A 1 104 ? -24.357 4.957 9.314 1.00 28.45 91 VAL B CA 1
ATOM 635 C C . VAL A 1 104 ? -24.844 4.193 8.082 1.00 27.91 91 VAL B C 1
ATOM 636 O O . VAL A 1 104 ? -25.912 3.581 8.156 1.00 31.06 91 VAL B O 1
ATOM 640 N N . LEU A 1 105 ? -24.052 4.204 6.990 1.00 25.02 92 LEU B N 1
ATOM 641 C CA . LEU A 1 105 ? -24.423 3.358 5.838 1.00 24.18 92 LEU B CA 1
ATOM 642 C C . LEU A 1 105 ? -23.435 2.206 5.719 1.00 23.13 92 LEU B C 1
ATOM 643 O O . LEU A 1 105 ? -22.235 2.426 5.713 1.00 23.96 92 LEU B O 1
ATOM 648 N N . ILE A 1 106 ? -23.931 0.991 5.552 1.00 24.36 93 ILE B N 1
ATOM 649 C CA . ILE A 1 106 ? -23.055 -0.119 5.276 1.00 24.17 93 ILE B CA 1
ATOM 650 C C . ILE A 1 106 ? -23.415 -0.692 3.903 1.00 25.20 93 ILE B C 1
ATOM 651 O O . ILE A 1 106 ? -24.422 -1.363 3.750 1.00 27.72 93 ILE B O 1
ATOM 656 N N . ASN A 1 107 ? -22.491 -0.527 2.937 1.00 20.99 94 ASN B N 1
ATOM 657 C CA . ASN A 1 107 ? -22.687 -1.065 1.614 1.00 24.34 94 ASN B CA 1
ATOM 658 C C . ASN A 1 107 ? -22.191 -2.507 1.582 1.00 23.56 94 ASN B C 1
ATOM 659 O O . ASN A 1 107 ? -21.007 -2.718 1.528 1.00 21.67 94 ASN B O 1
ATOM 664 N N . ASN A 1 108 ? -23.100 -3.454 1.749 1.00 24.46 95 ASN B N 1
ATOM 665 C CA . ASN A 1 108 ? -22.793 -4.865 1.942 1.00 27.33 95 ASN B CA 1
ATOM 666 C C . ASN A 1 108 ? -23.306 -5.792 0.825 1.00 29.05 95 ASN B C 1
ATOM 667 O O . ASN A 1 108 ? -22.742 -6.874 0.624 1.00 28.57 95 ASN B O 1
ATOM 672 N N . ALA A 1 109 ? -24.348 -5.393 0.059 1.00 29.22 96 ALA B N 1
ATOM 673 C CA . ALA A 1 109 ? -24.934 -6.308 -0.939 1.00 29.96 96 ALA B CA 1
ATOM 674 C C . ALA A 1 109 ? -23.879 -6.623 -1.998 1.00 28.12 96 ALA B C 1
ATOM 675 O O . ALA A 1 109 ? -23.232 -5.717 -2.471 1.00 28.85 96 ALA B O 1
ATOM 677 N N . ALA A 1 110 ? -23.733 -7.885 -2.381 1.00 28.71 97 ALA B N 1
ATOM 678 C CA . ALA A 1 110 ? -22.824 -8.314 -3.418 1.00 32.86 97 ALA B CA 1
ATOM 679 C C . ALA A 1 110 ? -23.222 -9.723 -3.817 1.00 35.56 97 ALA B C 1
ATOM 680 O O . ALA A 1 110 ? -24.093 -10.299 -3.195 1.00 34.19 97 ALA B O 1
ATOM 682 N N . ARG A 1 111 ? -22.685 -10.225 -4.931 1.00 35.85 98 ARG B N 1
ATOM 683 C CA . ARG A 1 111 ? -22.900 -11.594 -5.361 1.00 38.15 98 ARG B CA 1
ATOM 684 C C . ARG A 1 111 ? -21.544 -12.180 -5.755 1.00 39.87 98 ARG B C 1
ATOM 685 O O . ARG A 1 111 ? -20.825 -11.622 -6.611 1.00 35.41 98 ARG B O 1
ATOM 693 N N . ASP A 1 112 ? -21.175 -13.296 -5.108 1.00 40.57 99 ASP B N 1
ATOM 694 C CA . ASP A 1 112 ? -19.810 -13.782 -5.185 1.00 41.53 99 ASP B CA 1
ATOM 695 C C . ASP A 1 112 ? -19.722 -15.093 -5.957 1.00 46.21 99 ASP B C 1
ATOM 696 O O . ASP A 1 112 ? -18.802 -15.887 -5.704 1.00 48.13 99 ASP B O 1
ATOM 701 N N . ASP A 1 113 ? -20.601 -15.288 -6.961 1.00 39.98 100 ASP B N 1
ATOM 702 C CA . ASP A 1 113 ? -20.568 -16.544 -7.690 1.00 43.24 100 ASP B CA 1
ATOM 703 C C . ASP A 1 113 ? -19.252 -16.628 -8.488 1.00 41.84 100 ASP B C 1
ATOM 704 O O . ASP A 1 113 ? -18.718 -15.581 -8.877 1.00 41.81 100 ASP B O 1
ATOM 709 N N . ARG A 1 114 ? -18.731 -17.853 -8.692 1.00 40.41 101 ARG B N 1
ATOM 710 C CA . ARG A 1 114 ? -17.481 -18.117 -9.420 1.00 39.25 101 ARG B CA 1
ATOM 711 C C . ARG A 1 114 ? -17.758 -18.064 -10.920 1.00 40.71 101 ARG B C 1
ATOM 712 O O . ARG A 1 114 ? -18.880 -18.252 -11.309 1.00 40.72 101 ARG B O 1
ATOM 714 N N . HIS A 1 115 ? -16.768 -17.694 -11.745 1.00 37.04 102 HIS B N 1
ATOM 715 C CA . HIS A 1 115 ? -16.945 -17.601 -13.187 1.00 40.29 102 HIS B CA 1
ATOM 716 C C . HIS A 1 115 ? -15.541 -17.436 -13.768 1.00 37.53 102 HIS B C 1
ATOM 717 O O . HIS A 1 115 ? -14.834 -16.485 -13.426 1.00 37.62 102 HIS B O 1
ATOM 724 N N . ALA A 1 116 ? -15.130 -18.411 -14.572 1.00 40.49 103 ALA B N 1
ATOM 725 C CA . ALA A 1 116 ? -13.963 -18.404 -15.429 1.00 38.08 103 ALA B CA 1
ATOM 726 C C . ALA A 1 116 ? -13.933 -17.180 -16.362 1.00 37.73 103 ALA B C 1
ATOM 727 O O . ALA A 1 116 ? -14.913 -16.748 -16.958 1.00 36.88 103 ALA B O 1
ATOM 729 N N . LEU A 1 117 ? -12.742 -16.575 -16.497 1.00 38.91 104 LEU B N 1
ATOM 730 C CA . LEU A 1 117 ? -12.574 -15.416 -17.360 1.00 38.32 104 LEU B CA 1
ATOM 731 C C . LEU A 1 117 ? -13.123 -15.637 -18.783 1.00 37.39 104 LEU B C 1
ATOM 732 O O . LEU A 1 117 ? -13.703 -14.720 -19.372 1.00 35.76 104 LEU B O 1
ATOM 737 N N . ALA A 1 118 ? -12.930 -16.836 -19.352 1.00 40.21 105 ALA B N 1
ATOM 738 C CA . ALA A 1 118 ? -13.248 -17.043 -20.759 1.00 40.81 105 ALA B CA 1
ATOM 739 C C . ALA A 1 118 ? -14.763 -17.141 -20.912 1.00 41.93 105 ALA B C 1
ATOM 740 O O . ALA A 1 118 ? -15.278 -16.900 -21.972 1.00 42.70 105 ALA B O 1
ATOM 742 N N . ASP A 1 119 ? -15.489 -17.365 -19.816 1.00 41.90 106 ASP B N 1
ATOM 743 C CA . ASP A 1 119 ? -16.931 -17.562 -19.822 1.00 48.31 106 ASP B CA 1
ATOM 744 C C . ASP A 1 119 ? -17.744 -16.273 -19.735 1.00 47.37 106 ASP B C 1
ATOM 745 O O . ASP A 1 119 ? -18.910 -16.297 -20.098 1.00 52.49 106 ASP B O 1
ATOM 750 N N . VAL A 1 120 ? -17.151 -15.155 -19.354 1.00 38.50 107 VAL B N 1
ATOM 751 C CA . VAL A 1 120 ? -17.855 -13.926 -19.036 1.00 37.24 107 VAL B CA 1
ATOM 752 C C . VAL A 1 120 ? -18.317 -13.217 -20.311 1.00 38.94 107 VAL B C 1
ATOM 753 O O . VAL A 1 120 ? -17.512 -12.861 -21.167 1.00 41.43 107 VAL B O 1
ATOM 757 N N . SER A 1 121 ? -19.624 -12.951 -20.401 1.00 38.64 108 SER B N 1
ATOM 758 C CA . SER A 1 121 ? -20.247 -12.224 -21.495 1.00 37.01 108 SER B CA 1
ATOM 759 C C . SER A 1 121 ? -20.383 -10.775 -21.007 1.00 34.69 108 SER B C 1
ATOM 760 O O . SER A 1 121 ? -20.244 -10.497 -19.798 1.00 32.54 108 SER B O 1
ATOM 763 N N . VAL A 1 122 ? -20.717 -9.870 -21.950 1.00 36.52 109 VAL B N 1
ATOM 764 C CA . VAL A 1 122 ? -20.932 -8.469 -21.613 1.00 36.05 109 VAL B CA 1
ATOM 765 C C . VAL A 1 122 ? -22.099 -8.339 -20.642 1.00 38.54 109 VAL B C 1
ATOM 766 O O . VAL A 1 122 ? -22.018 -7.569 -19.679 1.00 37.15 109 VAL B O 1
ATOM 770 N N . GLU A 1 123 ? -23.206 -9.081 -20.942 1.00 40.76 110 GLU B N 1
ATOM 771 C CA . GLU A 1 123 ? -24.415 -9.074 -20.125 1.00 40.87 110 GLU B CA 1
ATOM 772 C C . GLU A 1 123 ? -24.065 -9.473 -18.689 1.00 38.83 110 GLU B C 1
ATOM 773 O O . GLU A 1 123 ? -24.440 -8.755 -17.744 1.00 38.91 110 GLU B O 1
ATOM 775 N N . TYR A 1 124 ? -23.255 -10.546 -18.526 1.00 37.65 111 TYR B N 1
ATOM 776 C CA . TYR A 1 124 ? -22.898 -11.004 -17.186 1.00 37.70 111 TYR B CA 1
ATOM 777 C C . TYR A 1 124 ? -22.084 -9.955 -16.418 1.00 34.04 111 TYR B C 1
ATOM 778 O O . TYR A 1 124 ? -22.309 -9.632 -15.256 1.00 32.40 111 TYR B O 1
ATOM 787 N N . TRP A 1 125 ? -21.038 -9.445 -17.082 1.00 33.55 112 TRP B N 1
ATOM 788 C CA . TRP A 1 125 ? -20.165 -8.403 -16.532 1.00 31.85 112 TRP B CA 1
ATOM 789 C C . TRP A 1 125 ? -21.006 -7.220 -16.034 1.00 31.25 112 TRP B C 1
ATOM 790 O O . TRP A 1 125 ? -20.902 -6.825 -14.862 1.00 30.06 112 TRP B O 1
ATOM 801 N N . ASP A 1 126 ? -21.900 -6.692 -16.902 1.00 33.20 113 ASP B N 1
ATOM 802 C CA . ASP A 1 126 ? -22.714 -5.522 -16.575 1.00 34.53 113 ASP B CA 1
ATOM 803 C C . ASP A 1 126 ? -23.564 -5.853 -15.348 1.00 34.49 113 ASP B C 1
ATOM 804 O O . ASP A 1 126 ? -23.646 -5.028 -14.425 1.00 31.49 113 ASP B O 1
ATOM 809 N N . GLU A 1 127 ? -24.207 -7.032 -15.364 1.00 36.78 114 GLU B N 1
ATOM 810 C CA . GLU A 1 127 ? -25.105 -7.395 -14.251 1.00 39.43 114 GLU B CA 1
ATOM 811 C C . GLU A 1 127 ? -24.325 -7.495 -12.914 1.00 35.94 114 GLU B C 1
ATOM 812 O O . GLU A 1 127 ? -24.737 -6.974 -11.864 1.00 36.04 114 GLU B O 1
ATOM 818 N N . ARG A 1 128 ? -23.109 -8.076 -12.950 1.00 33.52 115 ARG B N 1
ATOM 819 C CA . ARG A 1 128 ? -22.315 -8.212 -11.732 1.00 33.09 115 ARG B CA 1
ATOM 820 C C . ARG A 1 128 ? -21.776 -6.854 -11.250 1.00 33.27 115 ARG B C 1
ATOM 821 O O . ARG A 1 128 ? -21.721 -6.625 -10.012 1.00 30.70 115 ARG B O 1
ATOM 829 N N . MET A 1 129 ? -21.421 -5.928 -12.173 1.00 30.35 116 MET B N 1
ATOM 830 C CA . MET A 1 129 ? -21.022 -4.579 -11.751 1.00 32.97 116 MET B CA 1
ATOM 831 C C . MET A 1 129 ? -22.206 -3.853 -11.105 1.00 31.34 116 MET B C 1
ATOM 832 O O . MET A 1 129 ? -22.048 -3.103 -10.117 1.00 32.34 116 MET B O 1
ATOM 837 N N . GLN A 1 130 ? -23.402 -4.133 -11.603 1.00 35.83 117 GLN B N 1
ATOM 838 C CA . GLN A 1 130 ? -24.592 -3.527 -11.027 1.00 37.39 117 GLN B CA 1
ATOM 839 C C . GLN A 1 130 ? -24.839 -4.021 -9.576 1.00 34.59 117 GLN B C 1
ATOM 840 O O . GLN A 1 130 ? -25.167 -3.203 -8.703 1.00 33.61 117 GLN B O 1
ATOM 846 N N . THR A 1 131 ? -24.714 -5.345 -9.349 1.00 34.47 118 THR B N 1
ATOM 847 C CA . THR A 1 131 ? -25.008 -6.000 -8.064 1.00 34.54 118 THR B CA 1
ATOM 848 C C . THR A 1 131 ? -23.869 -5.783 -7.032 1.00 32.62 118 THR B C 1
ATOM 849 O O . THR A 1 131 ? -24.032 -5.734 -5.773 1.00 31.24 118 THR B O 1
ATOM 853 N N . ASN A 1 132 ? -22.646 -5.621 -7.540 1.00 29.19 119 ASN B N 1
ATOM 854 C CA . ASN A 1 132 ? -21.463 -5.593 -6.662 1.00 31.48 119 ASN B CA 1
ATOM 855 C C . ASN A 1 132 ? -20.917 -4.185 -6.392 1.00 28.41 119 ASN B C 1
ATOM 856 O O . ASN A 1 132 ?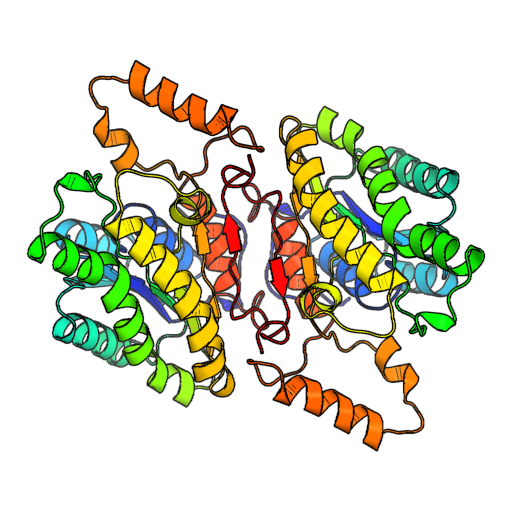 -20.286 -3.958 -5.364 1.00 27.25 119 ASN B O 1
ATOM 861 N N . LEU A 1 133 ? -21.099 -3.222 -7.311 1.00 25.43 120 LEU B N 1
ATOM 862 C CA . LEU A 1 133 ? -20.348 -1.985 -7.161 1.00 24.44 120 LEU B CA 1
ATOM 863 C C . LEU A 1 133 ? -21.284 -0.774 -7.244 1.00 25.68 120 LEU B C 1
ATOM 864 O O . LEU A 1 133 ? -21.1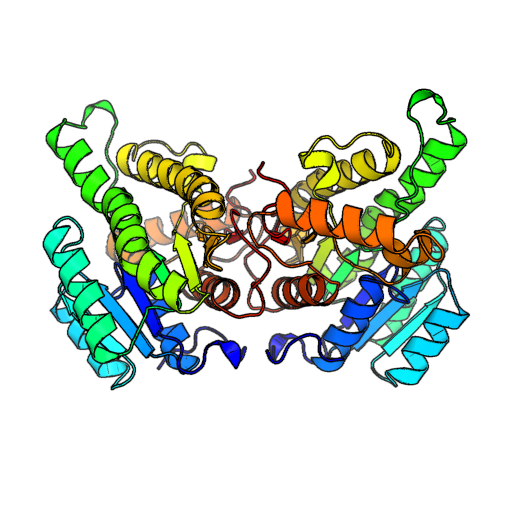58 0.137 -6.437 1.00 27.65 120 LEU B O 1
ATOM 869 N N . ARG A 1 134 ? -22.152 -0.718 -8.290 1.00 27.58 121 ARG B N 1
ATOM 870 C CA . ARG A 1 134 ? -22.833 0.523 -8.668 1.00 29.37 121 ARG B CA 1
ATOM 871 C C . ARG A 1 134 ? -23.701 1.065 -7.503 1.00 30.51 121 ARG B C 1
ATOM 872 O O . ARG A 1 134 ? -23.699 2.272 -7.235 1.00 28.05 121 ARG B O 1
ATOM 880 N N . HIS A 1 135 ? -24.423 0.170 -6.840 1.00 31.05 122 HIS B N 1
ATOM 881 C CA . HIS A 1 135 ? -25.334 0.564 -5.744 1.00 32.77 122 HIS B CA 1
ATOM 882 C C . HIS A 1 135 ? -24.591 1.237 -4.593 1.00 30.70 122 HIS B C 1
ATOM 883 O O . HIS A 1 135 ? -25.136 2.084 -3.853 1.00 28.32 122 HIS B O 1
ATOM 890 N N . ALA A 1 136 ? -23.321 0.855 -4.414 1.00 28.32 123 ALA B N 1
ATOM 891 C CA . ALA A 1 136 ? -22.570 1.339 -3.260 1.00 25.76 123 ALA B CA 1
ATOM 892 C C . ALA A 1 136 ? -22.318 2.837 -3.467 1.00 24.56 123 ALA B C 1
ATOM 893 O O . ALA A 1 136 ? -22.431 3.624 -2.532 1.00 25.41 123 ALA B O 1
ATOM 895 N N . PHE A 1 137 ? -22.065 3.250 -4.724 1.00 24.82 124 PHE B N 1
ATOM 896 C CA . PHE A 1 137 ? -21.826 4.651 -5.016 1.00 24.18 124 PHE B CA 1
ATOM 897 C C . PHE A 1 137 ? -23.161 5.384 -4.825 1.00 26.54 124 PHE B C 1
ATOM 898 O O . PHE A 1 137 ? -23.215 6.465 -4.239 1.00 25.88 124 PHE B O 1
ATOM 906 N N . PHE A 1 138 ? -24.209 4.791 -5.375 1.00 25.71 125 PHE B N 1
ATOM 907 C CA . PHE A 1 138 ? -25.502 5.495 -5.419 1.00 28.77 125 PHE B CA 1
ATOM 908 C C . PHE A 1 138 ? -26.057 5.644 -3.976 1.00 28.81 125 PHE B C 1
ATOM 909 O O . PHE A 1 138 ? -26.704 6.671 -3.650 1.00 29.30 125 PHE B O 1
ATOM 917 N N . ALA A 1 139 ? -25.829 4.627 -3.139 1.00 27.89 126 ALA B N 1
ATOM 918 C CA . ALA A 1 139 ? -26.277 4.706 -1.742 1.00 29.40 126 ALA B CA 1
ATOM 919 C C . ALA A 1 139 ? -25.517 5.803 -0.991 1.00 32.55 126 ALA B C 1
ATOM 920 O O . ALA A 1 139 ? -26.102 6.539 -0.178 1.00 32.02 126 ALA B O 1
ATOM 922 N N . ALA A 1 140 ? -24.211 5.915 -1.277 1.00 28.40 127 ALA B N 1
ATOM 923 C CA . ALA A 1 140 ? -23.418 6.913 -0.577 1.00 27.17 127 ALA B CA 1
ATOM 924 C C . ALA A 1 140 ? -23.903 8.273 -1.059 1.00 28.20 127 ALA B C 1
ATOM 925 O O . ALA A 1 140 ? -24.033 9.240 -0.319 1.00 32.11 127 ALA B O 1
ATOM 927 N N . GLN A 1 141 ? -24.179 8.349 -2.381 1.00 28.55 128 GLN B N 1
ATOM 928 C CA . GLN A 1 141 ? -24.667 9.595 -2.942 1.00 27.82 128 GLN B CA 1
ATOM 929 C C . GLN A 1 141 ? -26.003 9.987 -2.290 1.00 31.05 128 GLN B C 1
ATOM 930 O O . GLN A 1 141 ? -26.210 11.158 -2.040 1.00 31.29 128 GLN B O 1
ATOM 936 N N . ALA A 1 142 ? -26.858 9.002 -2.013 1.00 32.43 129 ALA B N 1
ATOM 937 C CA . ALA A 1 142 ? -28.204 9.275 -1.486 1.00 31.92 129 ALA B CA 1
ATOM 938 C C . ALA A 1 142 ? -28.145 9.746 -0.036 1.00 33.87 129 ALA B C 1
ATOM 939 O O . ALA A 1 142 ? -28.919 10.658 0.327 1.00 34.49 129 ALA B O 1
ATOM 941 N N . VAL A 1 143 ? -27.305 9.098 0.777 1.00 31.37 130 VAL B N 1
ATOM 942 C CA . VAL A 1 143 ? -27.264 9.410 2.200 1.00 32.43 130 VAL B CA 1
ATOM 943 C C . VAL A 1 143 ? -26.453 10.670 2.454 1.00 31.68 130 VAL B C 1
ATOM 944 O O . VAL A 1 143 ? -26.640 11.318 3.478 1.00 31.05 130 VAL B O 1
ATOM 948 N N . ALA A 1 144 ? -25.528 11.022 1.562 1.00 31.21 131 ALA B N 1
ATOM 949 C CA . ALA A 1 144 ? -24.576 12.087 1.856 1.00 29.88 131 ALA B CA 1
ATOM 950 C C . ALA A 1 144 ? -25.300 13.394 2.190 1.00 32.98 131 ALA B C 1
ATOM 951 O O . ALA A 1 144 ? -24.920 14.062 3.129 1.00 32.79 131 ALA B O 1
ATOM 953 N N . PRO A 1 145 ? -26.229 13.953 1.375 1.00 34.99 132 PRO B N 1
ATOM 954 C CA . PRO A 1 145 ? -26.704 15.301 1.678 1.00 36.19 132 PRO B CA 1
ATOM 955 C C . PRO A 1 145 ? -27.313 15.416 3.072 1.00 35.45 132 PRO B C 1
ATOM 956 O O . PRO A 1 145 ? -27.132 16.441 3.721 1.00 35.97 132 PRO B O 1
ATOM 960 N N . GLY A 1 146 ? -27.978 14.353 3.533 1.00 35.35 133 GLY B N 1
ATOM 961 C CA . GLY A 1 146 ? -28.609 14.416 4.871 1.00 36.31 133 GLY B CA 1
ATOM 962 C C . GLY A 1 146 ? -27.546 14.386 5.974 1.00 37.80 133 GLY B C 1
ATOM 963 O O . GLY A 1 146 ? -27.616 15.091 6.981 1.00 36.01 133 GLY B O 1
ATOM 964 N N . MET A 1 147 ? -26.483 13.583 5.733 1.00 35.24 134 MET B N 1
ATOM 965 C CA . MET A 1 147 ? -25.356 13.529 6.647 1.00 32.49 134 MET B CA 1
ATOM 966 C C . MET A 1 147 ? -24.710 14.907 6.730 1.00 32.20 134 MET B C 1
ATOM 967 O O . MET A 1 147 ? -24.353 15.327 7.818 1.00 31.57 134 MET B O 1
ATOM 972 N N . ALA A 1 148 ? -24.492 15.565 5.586 1.00 34.15 135 ALA B N 1
ATOM 973 C CA . ALA A 1 148 ? -23.841 16.877 5.532 1.00 33.10 135 ALA B CA 1
ATOM 974 C C . ALA A 1 148 ? -24.667 17.943 6.210 1.00 36.75 135 ALA B C 1
ATOM 975 O O . ALA A 1 148 ? -24.076 18.839 6.797 1.00 39.42 135 ALA B O 1
ATOM 977 N N . ARG A 1 149 ? -26.002 17.912 6.052 1.00 40.26 136 ARG B N 1
ATOM 978 C CA . ARG A 1 149 ? -26.873 18.880 6.731 1.00 43.18 136 ARG B CA 1
ATOM 979 C C . ARG A 1 149 ? -26.618 18.775 8.239 1.00 45.14 136 ARG B C 1
ATOM 980 O O . ARG A 1 149 ? -26.576 19.794 8.925 1.00 43.42 136 ARG B O 1
ATOM 988 N N . ARG A 1 150 ? -26.458 17.540 8.746 1.00 41.06 137 ARG B N 1
ATOM 989 C CA . ARG A 1 150 ? -26.273 17.346 10.187 1.00 38.73 137 ARG B CA 1
ATOM 990 C C . ARG A 1 150 ? -24.848 17.730 10.575 1.00 37.73 137 ARG B C 1
ATOM 991 O O . ARG A 1 150 ? -24.604 18.210 11.683 1.00 39.94 137 ARG B O 1
ATOM 999 N N . GLY A 1 151 ? -23.858 17.440 9.709 1.00 36.17 138 GLY B N 1
ATOM 1000 C CA . GLY A 1 151 ? -22.469 17.683 10.071 1.00 31.82 138 GLY B CA 1
ATOM 1001 C C . GLY A 1 151 ? -21.730 16.409 10.433 1.00 30.36 138 GLY B C 1
ATOM 1002 O O . GLY A 1 151 ? -20.617 16.526 10.936 1.00 30.08 138 GLY B O 1
ATOM 1003 N N . SER A 1 152 ? -22.343 15.223 10.227 1.00 28.09 139 SER B N 1
ATOM 1004 C CA . SER A 1 152 ? -21.682 14.006 10.690 1.00 28.81 139 SER B CA 1
ATOM 1005 C C . SER A 1 152 ? -22.251 12.800 9.960 1.00 27.97 139 SER B C 1
ATOM 1006 O O . SER A 1 152 ? -23.441 12.871 9.545 1.00 33.83 139 SER B O 1
ATOM 1009 N N . GLY A 1 153 ? -21.465 11.707 9.889 1.00 25.73 140 GLY B N 1
ATOM 1010 C CA . GLY A 1 153 ? -21.992 10.458 9.386 1.00 27.00 140 GLY B CA 1
ATOM 1011 C C . GLY A 1 153 ? -20.844 9.506 9.076 1.00 22.70 140 GLY B C 1
ATOM 1012 O O . GLY A 1 153 ? -19.716 9.945 9.024 1.00 22.49 140 GLY B O 1
ATOM 1013 N N . ALA A 1 154 ? -21.176 8.236 8.845 1.00 23.02 141 ALA B N 1
ATOM 1014 C CA . ALA A 1 154 ? -20.137 7.262 8.582 1.00 22.77 141 ALA B CA 1
ATOM 1015 C C . ALA A 1 154 ? -20.606 6.275 7.528 1.00 22.18 141 ALA B C 1
ATOM 1016 O O . ALA A 1 154 ? -21.769 5.868 7.572 1.00 23.01 141 ALA B O 1
ATOM 1018 N N . ILE A 1 155 ? -19.678 5.846 6.649 1.00 19.71 142 ILE B N 1
ATOM 1019 C CA . ILE A 1 155 ? -19.986 4.908 5.578 1.00 22.82 142 ILE B CA 1
ATOM 1020 C C . ILE A 1 155 ? -18.984 3.767 5.707 1.00 20.35 142 ILE B C 1
ATOM 1021 O O . ILE A 1 155 ? -17.797 4.046 5.901 1.00 21.31 142 ILE B O 1
ATOM 1026 N N . ILE A 1 156 ? -19.459 2.529 5.592 1.00 21.91 143 ILE B N 1
ATOM 1027 C CA . ILE A 1 156 ? -18.570 1.382 5.620 1.00 19.30 143 ILE B CA 1
ATOM 1028 C C . ILE A 1 156 ? -18.777 0.675 4.292 1.00 19.15 143 ILE B C 1
ATOM 1029 O O . ILE A 1 156 ? -19.885 0.260 4.077 1.00 18.77 143 ILE B O 1
ATOM 1034 N N . ASN A 1 157 ? -17.735 0.536 3.443 1.00 17.97 144 ASN B N 1
ATOM 1035 C CA . ASN A 1 157 ? -17.872 -0.238 2.203 1.00 19.28 144 ASN B CA 1
ATOM 1036 C C . ASN A 1 157 ? -17.332 -1.629 2.510 1.00 20.72 144 ASN B C 1
ATOM 1037 O O . ASN A 1 157 ? -16.178 -1.730 2.963 1.00 21.79 144 ASN B O 1
ATOM 1042 N N . MET A 1 158 ? -18.108 -2.696 2.340 1.00 20.36 145 MET B N 1
ATOM 1043 C CA . MET A 1 158 ? -17.577 -4.028 2.492 1.00 19.64 145 MET B CA 1
ATOM 1044 C C . MET A 1 158 ? -16.652 -4.356 1.321 1.00 23.62 145 MET B C 1
ATOM 1045 O O . MET A 1 158 ? -17.003 -4.337 0.106 1.00 22.84 145 MET B O 1
ATOM 1050 N N . GLY A 1 159 ? -15.389 -4.663 1.706 1.00 25.73 146 GLY B N 1
ATOM 1051 C CA . GLY A 1 159 ? -14.338 -4.929 0.742 1.00 23.01 146 GLY B CA 1
ATOM 1052 C C . GLY A 1 159 ? -14.056 -6.420 0.828 1.00 23.70 146 GLY B C 1
ATOM 1053 O O . GLY A 1 159 ? -14.917 -7.205 1.253 1.00 23.21 146 GLY B O 1
ATOM 1054 N N . SER A 1 160 ? -12.896 -6.803 0.292 1.00 20.95 147 SER B N 1
ATOM 1055 C CA . SER A 1 160 ? -12.593 -8.238 0.228 1.00 24.95 147 SER B CA 1
ATOM 1056 C C . SER A 1 160 ? -11.067 -8.403 0.053 1.00 22.72 147 SER B C 1
ATOM 1057 O O . SER A 1 160 ? -10.407 -7.564 -0.629 1.00 21.42 147 SER B O 1
ATOM 1060 N N . ILE A 1 161 ? -10.506 -9.398 0.766 1.00 21.91 148 ILE B N 1
ATOM 1061 C CA . ILE A 1 161 ? -9.070 -9.676 0.589 1.00 22.59 148 ILE B CA 1
ATOM 1062 C C . ILE A 1 161 ? -8.804 -10.436 -0.714 1.00 22.86 148 ILE B C 1
ATOM 1063 O O . ILE A 1 161 ? -7.625 -10.556 -1.079 1.00 19.59 148 ILE B O 1
ATOM 1068 N N . SER A 1 162 ? -9.868 -10.902 -1.373 1.00 22.05 149 SER B N 1
ATOM 1069 C CA . SER A 1 162 ? -9.745 -11.730 -2.571 1.00 20.97 149 SER B CA 1
ATOM 1070 C C . SER A 1 162 ? -8.942 -10.985 -3.652 1.00 21.14 149 SER B C 1
ATOM 1071 O O . SER A 1 162 ? -8.060 -11.593 -4.269 1.00 19.76 149 SER B O 1
ATOM 1074 N N . TRP A 1 163 ? -9.145 -9.657 -3.835 1.00 17.88 150 TRP B N 1
ATOM 1075 C CA . TRP A 1 163 ? -8.379 -9.046 -4.913 1.00 18.96 150 TRP B CA 1
ATOM 1076 C C . TRP A 1 163 ? -6.968 -8.730 -4.480 1.00 19.25 150 TRP B C 1
ATOM 1077 O O . TRP A 1 163 ? -6.018 -8.839 -5.314 1.00 21.45 150 TRP B O 1
ATOM 1088 N N . MET A 1 164 ? -6.794 -8.479 -3.169 1.00 17.72 151 MET B N 1
ATOM 1089 C CA . MET A 1 164 ? -5.458 -8.274 -2.644 1.00 18.59 151 MET B CA 1
ATOM 1090 C C . MET A 1 164 ? -4.625 -9.533 -2.854 1.00 21.29 151 MET B C 1
ATOM 1091 O O . MET A 1 164 ? -3.453 -9.423 -3.135 1.00 21.30 151 MET B O 1
ATOM 1096 N N . ARG A 1 165 ? -5.240 -10.724 -2.660 1.00 20.28 152 ARG B N 1
ATOM 1097 C CA . ARG A 1 165 ? -4.539 -11.978 -2.764 1.00 19.20 152 ARG B CA 1
ATOM 1098 C C . ARG A 1 165 ? -4.552 -12.457 -4.215 1.00 19.39 152 ARG B C 1
ATOM 1099 O O . ARG A 1 165 ? -4.012 -13.555 -4.497 1.00 20.49 152 ARG B O 1
ATOM 1107 N N . GLY A 1 166 ? -5.040 -11.615 -5.159 1.00 19.07 153 GLY B N 1
ATOM 1108 C CA . GLY A 1 166 ? -5.019 -11.947 -6.589 1.00 19.56 153 GLY B CA 1
ATOM 1109 C C . GLY A 1 166 ? -5.791 -13.247 -6.864 1.00 20.91 153 GLY B C 1
ATOM 1110 O O . GLY A 1 166 ? -5.371 -14.114 -7.629 1.00 21.73 153 GLY B O 1
ATOM 1111 N N . ARG A 1 167 ? -6.904 -13.437 -6.155 1.00 22.42 154 ARG B N 1
ATOM 1112 C CA . ARG A 1 167 ? -7.603 -14.732 -6.287 1.00 24.55 154 ARG B CA 1
ATOM 1113 C C . ARG A 1 167 ? -8.276 -14.858 -7.646 1.00 23.64 154 ARG B C 1
ATOM 1114 O O . ARG A 1 167 ? -8.965 -13.925 -8.058 1.00 21.61 154 ARG B O 1
ATOM 1122 N N . PRO A 1 168 ? -8.073 -15.983 -8.387 1.00 24.46 155 PRO B N 1
ATOM 1123 C CA . PRO A 1 168 ? -8.629 -16.144 -9.715 1.00 25.46 155 PRO B CA 1
ATOM 1124 C C . PRO A 1 168 ? -10.054 -16.700 -9.686 1.00 27.17 155 PRO B C 1
ATOM 1125 O O . PRO A 1 168 ? -10.510 -17.137 -8.618 1.00 27.44 155 PRO B O 1
ATOM 1129 N N . GLY A 1 169 ? -10.720 -16.657 -10.838 1.00 29.40 156 GLY B N 1
ATOM 1130 C CA . GLY A 1 169 ? -11.954 -17.406 -11.108 1.00 31.38 156 GLY B CA 1
ATOM 1131 C C . GLY A 1 169 ? -13.207 -16.638 -10.655 1.00 31.70 156 GLY B C 1
ATOM 1132 O O . GLY A 1 169 ? -14.269 -17.230 -10.619 1.00 34.99 156 GLY B O 1
ATOM 1133 N N . MET A 1 170 ? -13.116 -15.337 -10.326 1.00 27.16 157 MET B N 1
ATOM 1134 C CA . MET A 1 170 ? -14.314 -14.579 -10.003 1.00 27.86 157 MET B CA 1
ATOM 1135 C C . MET A 1 170 ? -14.074 -13.123 -10.334 1.00 25.60 157 MET B C 1
ATOM 1136 O O . MET A 1 170 ? -14.389 -12.245 -9.538 1.00 24.19 157 MET B O 1
ATOM 1141 N N . VAL A 1 171 ? -13.555 -12.899 -11.556 1.00 25.62 158 VAL B N 1
ATOM 1142 C CA . VAL A 1 171 ? -13.040 -11.589 -11.970 1.00 23.41 158 VAL B CA 1
ATOM 1143 C C . VAL A 1 171 ? -14.078 -10.483 -11.700 1.00 23.33 158 VAL B C 1
ATOM 1144 O O . VAL A 1 171 ? -13.710 -9.403 -11.292 1.00 24.21 158 VAL B O 1
ATOM 1148 N N . CYS A 1 172 ? -15.415 -10.696 -11.922 1.00 25.41 159 CYS B N 1
ATOM 1149 C CA . CYS A 1 172 ? -16.304 -9.543 -11.738 1.00 25.19 159 CYS B CA 1
ATOM 1150 C C . CYS A 1 172 ? -16.409 -9.092 -10.267 1.00 27.45 159 CYS B C 1
ATOM 1151 O O . CYS A 1 172 ? -16.414 -7.882 -9.953 1.00 28.96 159 CYS B O 1
ATOM 1154 N N . TYR A 1 173 ? -16.515 -10.077 -9.360 1.00 27.01 160 TYR B N 1
ATOM 1155 C CA . TYR A 1 173 ? -16.541 -9.860 -7.907 1.00 26.14 160 TYR B CA 1
ATOM 1156 C C . TYR A 1 173 ? -15.279 -9.189 -7.410 1.00 24.39 160 TYR B C 1
ATOM 1157 O O . TYR A 1 173 ? -15.358 -8.150 -6.765 1.00 23.32 160 TYR B O 1
ATOM 1166 N N . THR A 1 174 ? -14.122 -9.690 -7.835 1.00 24.89 161 THR B N 1
ATOM 1167 C CA . THR A 1 174 ? -12.867 -9.206 -7.233 1.00 24.17 161 THR B CA 1
ATOM 1168 C C . THR A 1 174 ? -12.571 -7.805 -7.788 1.00 22.66 161 THR B C 1
ATOM 1169 O O . THR A 1 174 ? -12.059 -6.990 -7.067 1.00 20.92 161 THR B O 1
ATOM 1173 N N . THR A 1 175 ? -12.972 -7.544 -9.036 1.00 20.70 162 THR B N 1
ATOM 1174 C CA . THR A 1 175 ? -12.735 -6.259 -9.668 1.00 20.88 162 THR B CA 1
ATOM 1175 C C . THR A 1 175 ? -13.639 -5.204 -9.059 1.00 23.15 162 THR B C 1
ATOM 1176 O O . THR A 1 175 ? -13.212 -4.098 -8.778 1.00 20.57 162 THR B O 1
ATOM 1180 N N . ALA A 1 176 ? -14.912 -5.588 -8.792 1.00 23.74 163 ALA B N 1
ATOM 1181 C CA . ALA A 1 176 ? -15.834 -4.703 -8.075 1.00 22.61 163 ALA B CA 1
ATOM 1182 C C . ALA A 1 176 ? -15.269 -4.409 -6.676 1.00 22.25 163 ALA B C 1
ATOM 1183 O O . ALA A 1 176 ? -15.250 -3.270 -6.213 1.00 20.45 163 ALA B O 1
ATOM 1185 N N . LYS A 1 177 ? -14.796 -5.440 -5.989 1.00 18.32 164 LYS B N 1
ATOM 1186 C CA . LYS A 1 177 ? -14.252 -5.177 -4.655 1.00 17.91 164 LYS B CA 1
ATOM 1187 C C . LYS A 1 177 ? -13.041 -4.210 -4.744 1.00 19.03 164 LYS B C 1
ATOM 1188 O O . LYS A 1 177 ? -12.948 -3.352 -3.905 1.00 19.25 164 LYS B O 1
ATOM 1194 N N . ALA A 1 178 ? -12.099 -4.409 -5.682 1.00 18.62 165 ALA B N 1
ATOM 1195 C CA . ALA A 1 178 ? -10.980 -3.499 -5.821 1.00 20.82 165 ALA B CA 1
ATOM 1196 C C . ALA A 1 178 ? -11.444 -2.066 -6.130 1.00 20.02 165 ALA B C 1
ATOM 1197 O O . ALA A 1 178 ? -10.801 -1.091 -5.714 1.00 20.52 165 ALA B O 1
ATOM 1199 N N . ALA A 1 179 ? -12.513 -1.952 -6.960 1.00 20.99 166 ALA B N 1
ATOM 1200 C CA . ALA A 1 179 ? -13.120 -0.664 -7.232 1.00 19.55 166 ALA B CA 1
ATOM 1201 C C . ALA A 1 179 ? -13.498 0.051 -5.919 1.00 22.72 166 ALA B C 1
ATOM 1202 O O . ALA A 1 179 ? -13.266 1.240 -5.746 1.00 20.45 166 ALA B O 1
ATOM 1204 N N . LEU A 1 180 ? -14.171 -0.686 -5.023 1.00 21.39 167 LEU B N 1
ATOM 1205 C CA . LEU A 1 180 ? -14.665 -0.079 -3.763 1.00 23.40 167 LEU B CA 1
ATOM 1206 C C . LEU A 1 180 ? -13.497 0.363 -2.861 1.00 23.72 167 LEU B C 1
ATOM 1207 O O . LEU A 1 180 ? -13.592 1.402 -2.181 1.00 22.26 167 LEU B O 1
ATOM 1212 N N . ASN A 1 181 ? -12.322 -0.312 -2.980 1.00 15.65 168 ASN B N 1
ATOM 1213 C CA . ASN A 1 181 ? -11.141 0.086 -2.235 1.00 19.00 168 ASN B CA 1
ATOM 1214 C C . ASN A 1 181 ? -10.772 1.511 -2.609 1.00 20.54 168 ASN B C 1
ATOM 1215 O O . ASN A 1 181 ? -10.477 2.346 -1.730 1.00 21.26 168 ASN B O 1
ATOM 1220 N N . GLY A 1 182 ? -10.827 1.812 -3.927 1.00 16.96 169 GLY B N 1
ATOM 1221 C CA . GLY A 1 182 ? -10.472 3.136 -4.388 1.00 20.40 169 GLY B CA 1
ATOM 1222 C C . GLY A 1 182 ? -11.578 4.128 -4.035 1.00 19.32 169 GLY B C 1
ATOM 1223 O O . GLY A 1 182 ? -11.313 5.281 -3.613 1.00 23.07 169 GLY B O 1
ATOM 1224 N N . MET A 1 183 ? -12.842 3.711 -4.275 1.00 17.07 170 MET B N 1
ATOM 1225 C CA . MET A 1 183 ? -13.947 4.604 -3.956 1.00 18.59 170 MET B CA 1
ATOM 1226 C C . MET A 1 183 ? -13.948 5.055 -2.484 1.00 19.93 170 MET B C 1
ATOM 1227 O O . MET A 1 183 ? -14.254 6.224 -2.218 1.00 22.07 170 MET B O 1
ATOM 1232 N N . THR A 1 184 ? -13.506 4.174 -1.557 1.00 16.48 171 THR B N 1
ATOM 1233 C CA . THR A 1 184 ? -13.383 4.611 -0.1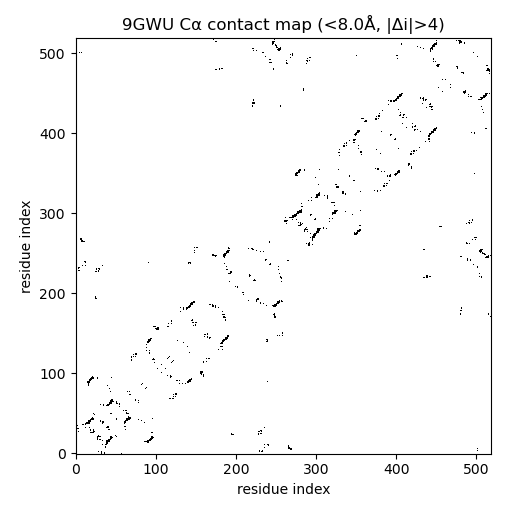48 1.00 19.48 171 THR B CA 1
ATOM 1234 C C . THR A 1 184 ? -12.465 5.846 -0.040 1.00 20.43 171 THR B C 1
ATOM 1235 O O . THR A 1 184 ? -12.804 6.785 0.678 1.00 20.23 171 THR B O 1
ATOM 1239 N N . ARG A 1 185 ? -11.252 5.774 -0.662 1.00 17.90 172 ARG B N 1
ATOM 1240 C CA . ARG A 1 185 ? -10.230 6.811 -0.512 1.00 18.22 172 ARG B CA 1
ATOM 1241 C C . ARG A 1 185 ? -10.772 8.110 -1.101 1.00 16.95 172 ARG B C 1
ATOM 1242 O O . ARG A 1 185 ? -10.611 9.187 -0.448 1.00 19.65 172 ARG B O 1
ATOM 1250 N N . THR A 1 186 ? -11.360 8.075 -2.333 1.00 16.95 173 THR B N 1
ATOM 1251 C CA . THR A 1 186 ? -11.730 9.380 -2.938 1.00 20.43 173 THR B CA 1
ATOM 1252 C C . THR A 1 186 ? -13.003 9.974 -2.274 1.00 20.89 173 THR B C 1
ATOM 1253 O O . THR A 1 186 ? -13.064 11.172 -2.061 1.00 22.25 173 THR B O 1
ATOM 1257 N N . LEU A 1 187 ? -13.956 9.103 -1.858 1.00 19.24 174 LEU B N 1
ATOM 1258 C CA . LEU A 1 187 ? -15.131 9.692 -1.227 1.00 27.11 174 LEU B CA 1
ATOM 1259 C C . LEU A 1 187 ? -14.714 10.227 0.153 1.00 22.91 174 LEU B C 1
ATOM 1260 O O . LEU A 1 187 ? -15.330 11.217 0.589 1.00 21.03 174 LEU B O 1
ATOM 1265 N N . ALA A 1 188 ? -13.680 9.599 0.790 1.00 20.66 175 ALA B N 1
ATOM 1266 C CA . ALA A 1 188 ? -13.244 10.144 2.079 1.00 19.87 175 ALA B CA 1
ATOM 1267 C C . ALA A 1 188 ? -12.798 11.605 1.978 1.00 22.64 175 ALA B C 1
ATOM 1268 O O . ALA A 1 188 ? -13.172 12.451 2.829 1.00 23.63 175 ALA B O 1
ATOM 1270 N N . ARG A 1 189 ? -12.087 11.967 0.879 1.00 20.84 176 ARG B N 1
ATOM 1271 C CA . ARG A 1 189 ? -11.720 13.376 0.618 1.00 22.66 176 ARG B CA 1
ATOM 1272 C C . ARG A 1 189 ? -12.960 14.174 0.238 1.00 23.42 176 ARG B C 1
ATOM 1273 O O . ARG A 1 189 ? -13.117 15.350 0.672 1.00 26.65 176 ARG B O 1
ATOM 1281 N N . GLU A 1 190 ? -13.789 13.602 -0.644 1.00 23.27 177 GLU B N 1
ATOM 1282 C CA . GLU A 1 190 ? -14.912 14.363 -1.205 1.00 26.43 177 GLU B CA 1
ATOM 1283 C C . GLU A 1 190 ? -15.877 14.769 -0.088 1.00 27.67 177 GLU B C 1
ATOM 1284 O O . GLU A 1 190 ? -16.407 15.848 -0.168 1.00 27.55 177 GLU B O 1
ATOM 1290 N N . LEU A 1 191 ? -16.046 13.914 0.967 1.00 27.48 178 LEU B N 1
ATOM 1291 C CA . LEU A 1 191 ? -17.147 14.165 1.916 1.00 25.97 178 LEU B CA 1
ATOM 1292 C C . LEU A 1 191 ? -16.615 14.532 3.307 1.00 26.85 178 LEU B C 1
ATOM 1293 O O . LEU A 1 191 ? -17.433 14.885 4.167 1.00 25.27 178 LEU B O 1
ATOM 1298 N N . GLY A 1 192 ? -15.288 14.359 3.544 1.00 24.17 179 GLY B N 1
ATOM 1299 C CA . GLY A 1 192 ? -14.736 14.544 4.888 1.00 24.89 179 GLY B CA 1
ATOM 1300 C C . GLY A 1 192 ? -15.054 15.949 5.420 1.00 24.55 179 GLY B C 1
ATOM 1301 O O . GLY A 1 192 ? -15.286 16.128 6.634 1.00 24.51 179 GLY B O 1
ATOM 1302 N N . GLY A 1 193 ? -14.996 16.958 4.531 1.00 24.73 180 GLY B N 1
ATOM 1303 C CA . GLY A 1 193 ? -15.196 18.317 5.037 1.00 27.54 180 GLY B CA 1
ATOM 1304 C C . GLY A 1 193 ? -16.633 18.503 5.480 1.00 29.12 180 GLY B C 1
ATOM 1305 O O . GLY A 1 193 ? -16.959 19.465 6.170 1.00 32.83 180 GLY B O 1
ATOM 1306 N N . GLN A 1 194 ? -17.537 17.622 5.052 1.00 32.74 181 GLN B N 1
ATOM 1307 C CA . GLN A 1 194 ? -18.908 17.724 5.544 1.00 33.75 181 GLN B CA 1
ATOM 1308 C C . GLN A 1 194 ? -19.120 16.888 6.815 1.00 32.89 181 GLN B C 1
ATOM 1309 O O . GLN A 1 194 ? -20.270 16.771 7.251 1.00 32.33 181 GLN B O 1
ATOM 1315 N N . GLY A 1 195 ? -18.039 16.317 7.383 1.00 27.78 182 GLY B N 1
ATOM 1316 C CA . GLY A 1 195 ? -18.123 15.539 8.614 1.00 28.75 182 GLY B CA 1
ATOM 1317 C C . GLY A 1 195 ? -18.404 14.056 8.405 1.00 27.23 182 GLY B C 1
ATOM 1318 O O . GLY A 1 195 ? -18.656 13.355 9.395 1.00 24.12 182 GLY B O 1
ATOM 1319 N N . ILE A 1 196 ? -18.263 13.537 7.173 1.00 24.90 183 ILE B N 1
ATOM 1320 C CA . ILE A 1 196 ? -18.565 12.139 6.918 1.00 24.86 183 ILE B CA 1
ATOM 1321 C C . ILE A 1 196 ? -17.239 11.389 6.755 1.00 24.54 183 ILE B C 1
ATOM 1322 O O . ILE A 1 196 ? -16.394 11.800 5.983 1.00 23.08 183 ILE B O 1
ATOM 1327 N N . ARG A 1 197 ? -17.125 10.247 7.436 1.00 21.46 184 ARG B N 1
ATOM 1328 C CA . ARG A 1 197 ? -15.954 9.418 7.352 1.00 22.32 184 ARG B CA 1
ATOM 1329 C C . ARG A 1 197 ? -16.376 8.162 6.592 1.00 23.83 184 ARG B C 1
ATOM 1330 O O . ARG A 1 197 ? -17.524 7.742 6.641 1.00 21.51 184 ARG B O 1
ATOM 1338 N N . ILE A 1 198 ? -15.470 7.666 5.746 1.00 21.84 185 ILE B N 1
ATOM 1339 C CA . ILE A 1 198 ? -15.792 6.507 4.920 1.00 20.01 185 ILE B CA 1
ATOM 1340 C C . ILE A 1 198 ? -14.600 5.572 5.071 1.00 17.41 185 ILE B C 1
ATOM 1341 O O . ILE A 1 198 ? -13.465 6.054 4.869 1.00 18.60 185 ILE B O 1
ATOM 1346 N N . ASN A 1 199 ? -14.845 4.276 5.385 1.00 16.00 186 ASN B N 1
ATOM 1347 C CA . ASN A 1 199 ? -13.736 3.355 5.507 1.00 15.39 186 ASN B CA 1
ATOM 1348 C C . ASN A 1 199 ? -14.196 2.039 4.899 1.00 17.61 186 ASN B C 1
ATOM 1349 O O . ASN A 1 199 ? -15.378 1.882 4.642 1.00 18.77 186 ASN B O 1
ATOM 1354 N N . SER A 1 200 ? -13.307 1.136 4.628 1.00 15.62 187 SER B N 1
ATOM 1355 C CA A SER A 1 200 ? -13.708 -0.168 4.131 0.50 16.01 187 SER B CA 1
ATOM 1356 C CA B SER A 1 200 ? -13.682 -0.167 4.109 0.50 16.23 187 SER B CA 1
ATOM 1357 C C . SER A 1 200 ? -13.419 -1.238 5.175 1.00 16.55 187 SER B C 1
ATOM 1358 O O . SER A 1 200 ? -12.321 -1.292 5.748 1.00 15.97 187 SER B O 1
ATOM 1363 N N . LEU A 1 201 ? -14.407 -2.125 5.385 1.00 16.10 188 LEU B N 1
ATOM 1364 C CA . LEU A 1 201 ? -14.303 -3.266 6.282 1.00 18.65 188 LEU B CA 1
ATOM 1365 C C . LEU A 1 201 ? -13.960 -4.439 5.356 1.00 18.61 188 LEU B C 1
ATOM 1366 O O . LEU A 1 201 ? -14.720 -4.712 4.426 1.00 19.53 188 LEU B O 1
ATOM 1371 N N . VAL A 1 202 ? -12.810 -5.094 5.594 1.00 17.17 189 VAL B N 1
ATOM 1372 C CA . VAL A 1 202 ? -12.333 -6.032 4.561 1.00 16.68 189 VAL B CA 1
ATOM 1373 C C . VAL A 1 202 ? -12.197 -7.413 5.236 1.00 19.09 189 VAL B C 1
ATOM 1374 O O . VAL A 1 202 ? -11.245 -7.681 5.982 1.00 19.81 189 VAL B O 1
ATOM 1378 N N . PRO A 1 203 ? -13.175 -8.297 5.081 1.00 19.89 190 PRO B N 1
ATOM 1379 C CA . PRO A 1 203 ? -13.149 -9.613 5.699 1.00 22.79 190 PRO B CA 1
ATOM 1380 C C . PRO A 1 203 ? -12.264 -10.615 4.982 1.00 23.27 190 PRO B C 1
ATOM 1381 O O . PRO A 1 203 ? -12.066 -10.557 3.741 1.00 23.26 190 PRO B O 1
ATOM 1385 N N . GLY A 1 204 ? -11.884 -11.639 5.757 1.00 23.22 191 GLY B N 1
ATOM 1386 C CA . GLY A 1 204 ? -11.172 -12.785 5.211 1.00 25.03 191 GLY B CA 1
ATOM 1387 C C . GLY A 1 204 ? -12.199 -13.833 4.820 1.00 25.64 191 GLY B C 1
ATOM 1388 O O . GLY A 1 204 ? -13.243 -13.500 4.284 1.00 24.48 191 GLY B O 1
ATOM 1389 N N . ALA A 1 205 ? -11.850 -15.093 5.038 1.00 25.21 192 ALA B N 1
ATOM 1390 C CA . ALA A 1 205 ? -12.768 -16.169 4.782 1.00 24.54 192 ALA B CA 1
ATOM 1391 C C . ALA A 1 205 ? -13.701 -16.421 5.970 1.00 29.15 192 ALA B C 1
ATOM 1392 O O . ALA A 1 205 ? -13.400 -17.172 6.932 1.00 30.16 192 ALA B O 1
ATOM 1394 N N . ILE A 1 206 ? -14.918 -15.877 5.821 1.00 28.65 193 ILE B N 1
ATOM 1395 C CA . ILE A 1 206 ? -15.944 -15.898 6.844 1.00 30.22 193 ILE B CA 1
ATOM 1396 C C . ILE A 1 206 ? -16.817 -17.142 6.700 1.00 32.51 193 ILE B C 1
ATOM 1397 O O . ILE A 1 206 ? -17.437 -17.357 5.650 1.00 31.32 193 ILE B O 1
ATOM 1402 N N . ARG A 1 207 ? -16.886 -17.986 7.739 1.00 32.69 194 ARG B N 1
ATOM 1403 C CA . ARG A 1 207 ? -17.817 -19.140 7.727 1.00 38.38 194 ARG B CA 1
ATOM 1404 C C . ARG A 1 207 ? -19.252 -18.609 7.853 1.00 38.44 194 ARG B C 1
ATOM 1405 O O . ARG A 1 207 ? -19.486 -17.706 8.670 1.00 38.19 194 ARG B O 1
ATOM 1413 N N . THR A 1 208 ? -20.137 -18.981 6.908 1.00 42.21 195 THR B N 1
ATOM 1414 C CA . THR A 1 208 ? -21.563 -18.614 6.959 1.00 45.81 195 THR B CA 1
ATOM 1415 C C . THR A 1 208 ? -22.428 -19.856 6.658 1.00 52.08 195 THR B C 1
ATOM 1416 O O . THR A 1 208 ? -21.951 -20.754 5.962 1.00 49.17 195 THR B O 1
ATOM 1420 N N . GLU A 1 209 ? -23.694 -19.864 7.127 1.00 59.75 196 GLU B N 1
ATOM 1421 C CA . GLU A 1 209 ? -24.646 -20.959 6.832 1.00 63.99 196 GLU B CA 1
ATOM 1422 C C . GLU A 1 209 ? -24.904 -21.129 5.325 1.00 66.38 196 GLU B C 1
ATOM 1423 O O . GLU A 1 209 ? -25.189 -22.253 4.900 1.00 72.98 196 GLU B O 1
ATOM 1425 N N . ARG A 1 210 ? -24.751 -20.045 4.526 1.00 60.36 197 ARG B N 1
ATOM 1426 C CA . ARG A 1 210 ? -24.890 -20.019 3.067 1.00 60.28 197 ARG B CA 1
ATOM 1427 C C . ARG A 1 210 ? -23.694 -20.663 2.354 1.00 66.31 197 ARG B C 1
ATOM 1428 O O . ARG A 1 210 ? -23.911 -21.449 1.433 1.00 71.93 197 ARG B O 1
ATOM 1430 N N . GLN A 1 211 ? -22.442 -20.315 2.745 1.00 70.42 198 GLN B N 1
ATOM 1431 C CA . GLN A 1 211 ? -21.226 -20.969 2.247 1.00 74.57 198 GLN B CA 1
ATOM 1432 C C . GLN A 1 211 ? -21.238 -22.463 2.604 1.00 85.18 198 GLN B C 1
ATOM 1433 O O . GLN A 1 211 ? -20.745 -23.292 1.831 1.00 92.12 198 GLN B O 1
ATOM 1435 N N . ASP A 1 212 ? -21.879 -22.803 3.738 1.00 92.54 199 ASP B N 1
ATOM 1436 C CA . ASP A 1 212 ? -21.933 -24.159 4.284 1.00 98.73 199 ASP B CA 1
ATOM 1437 C C . ASP A 1 212 ? -23.076 -24.968 3.638 1.00 103.16 199 ASP B C 1
ATOM 1438 O O . ASP A 1 212 ? -22.941 -26.183 3.452 1.00 100.06 199 ASP B O 1
ATOM 1443 N N . ALA A 1 213 ? -24.199 -24.313 3.286 1.00 99.70 200 ALA B N 1
ATOM 1444 C CA . ALA A 1 213 ? -25.297 -24.997 2.609 1.00 92.87 200 ALA B CA 1
ATOM 1445 C C . ALA A 1 213 ? -24.830 -25.590 1.273 1.00 98.48 200 ALA B C 1
ATOM 1446 O O . ALA A 1 213 ? -25.426 -26.550 0.796 1.00 95.58 200 ALA B O 1
ATOM 1448 N N . MET A 1 214 ? -23.733 -25.039 0.716 1.00 100.57 201 MET B N 1
ATOM 1449 C CA . MET A 1 214 ? -23.212 -25.306 -0.622 1.00 96.40 201 MET B CA 1
ATOM 1450 C C . MET A 1 214 ? -22.488 -26.659 -0.730 1.00 100.64 201 MET B C 1
ATOM 1451 O O . MET A 1 214 ? -22.078 -27.033 -1.836 1.00 90.58 201 MET B O 1
ATOM 1453 N N . TRP A 1 215 ? -22.356 -27.398 0.392 1.00 104.35 202 TRP B N 1
ATOM 1454 C CA . TRP A 1 215 ? -21.622 -28.664 0.475 1.00 105.83 202 TRP B CA 1
ATOM 1455 C C . TRP A 1 215 ? -22.430 -29.753 1.210 1.00 110.47 202 TRP B C 1
ATOM 1456 O O . TRP A 1 215 ? -21.822 -30.704 1.709 1.00 108.48 202 TRP B O 1
ATOM 1467 N N . ALA A 1 216 ? -23.773 -29.633 1.287 1.00 106.09 203 ALA B N 1
ATOM 1468 C CA . ALA A 1 216 ? -24.590 -30.389 2.242 1.00 92.98 203 ALA B CA 1
ATOM 1469 C C . ALA A 1 216 ? -24.566 -31.894 1.990 1.00 95.60 203 ALA B C 1
ATOM 1470 O O . ALA A 1 216 ? -25.229 -32.637 2.717 1.00 95.34 203 ALA B O 1
ATOM 1472 N N . ALA A 1 217 ? -23.787 -32.328 0.984 1.00 95.04 204 ALA B N 1
ATOM 1473 C CA . ALA A 1 217 ? -23.667 -33.725 0.598 1.00 93.80 204 ALA B CA 1
ATOM 1474 C C . ALA A 1 217 ? -22.198 -34.165 0.541 1.00 88.62 204 ALA B C 1
ATOM 1475 O O . ALA A 1 217 ? -21.910 -35.282 0.098 1.00 82.16 204 ALA B O 1
ATOM 1477 N N . ASP A 1 218 ? -21.294 -33.284 0.991 1.00 80.48 205 ASP B N 1
ATOM 1478 C CA . ASP A 1 218 ? -19.858 -33.509 1.007 1.00 79.30 205 ASP B CA 1
ATOM 1479 C C . ASP A 1 218 ? -19.273 -32.940 2.311 1.00 73.30 205 ASP B C 1
ATOM 1480 O O . ASP A 1 218 ? -18.524 -31.922 2.293 1.00 68.37 205 ASP B O 1
ATOM 1485 N N . PRO A 1 219 ? -19.507 -33.622 3.473 1.00 68.71 206 PRO B N 1
ATOM 1486 C CA . PRO A 1 219 ? -19.086 -33.063 4.762 1.00 63.77 206 PRO B CA 1
ATOM 1487 C C . PRO A 1 219 ? -17.566 -33.097 4.875 1.00 61.38 206 PRO B C 1
ATOM 1488 O O . PRO A 1 219 ? -16.947 -32.182 5.411 1.00 56.70 206 PRO B O 1
ATOM 1492 N N . ALA A 1 220 ? -16.982 -34.162 4.284 1.00 62.73 207 ALA B N 1
ATOM 1493 C CA . ALA A 1 220 ? -15.541 -34.323 4.165 1.00 60.92 207 ALA B CA 1
ATOM 1494 C C . ALA A 1 220 ? -14.942 -33.101 3.464 1.00 57.90 207 ALA B C 1
ATOM 1495 O O . ALA A 1 220 ? -13.945 -32.543 3.950 1.00 54.78 207 ALA B O 1
ATOM 1497 N N . GLY A 1 221 ? -15.597 -32.689 2.362 1.00 57.94 208 GLY B N 1
ATOM 1498 C CA . GLY A 1 221 ? -15.087 -31.646 1.484 1.00 54.90 208 GLY B CA 1
ATOM 1499 C C . GLY A 1 221 ? -15.147 -30.305 2.199 1.00 52.25 208 GLY B C 1
ATOM 1500 O O . GLY A 1 221 ? -14.202 -29.482 2.112 1.00 52.12 208 GLY B O 1
ATOM 1501 N N . LEU A 1 222 ? -16.276 -30.087 2.888 1.00 52.63 209 LEU B N 1
ATOM 1502 C CA . LEU A 1 222 ? -16.453 -28.861 3.669 1.00 53.83 209 LEU B CA 1
ATOM 1503 C C . LEU A 1 222 ? -15.312 -28.707 4.689 1.00 51.32 209 LEU B C 1
ATOM 1504 O O . LEU A 1 222 ? -14.678 -27.645 4.750 1.00 49.10 209 LEU B O 1
ATOM 1509 N N . GLU A 1 223 ? -15.085 -29.801 5.466 1.00 50.98 210 GLU B N 1
ATOM 1510 C CA . GLU A 1 223 ? -14.160 -29.831 6.605 1.00 49.41 210 GLU B CA 1
ATOM 1511 C C . GLU A 1 223 ? -12.724 -29.607 6.101 1.00 44.18 210 GLU B C 1
ATOM 1512 O O . GLU A 1 223 ? -11.917 -28.890 6.716 1.00 41.68 210 GLU B O 1
ATOM 1518 N N . ALA A 1 224 ? -12.424 -30.236 4.951 1.00 44.71 211 ALA B N 1
ATOM 1519 C CA . ALA A 1 224 ? -11.141 -30.149 4.274 1.00 44.49 211 ALA B CA 1
ATOM 1520 C C . ALA A 1 224 ? -10.861 -28.680 3.927 1.00 42.19 211 ALA B C 1
ATOM 1521 O O . ALA A 1 224 ? -9.781 -28.160 4.176 1.00 43.66 211 ALA B O 1
ATOM 1523 N N . ALA A 1 225 ? -11.865 -28.016 3.340 1.00 40.67 212 ALA B N 1
ATOM 1524 C CA . ALA A 1 225 ? -11.731 -26.648 2.865 1.00 40.53 212 ALA B CA 1
ATOM 1525 C C . ALA A 1 225 ? -11.609 -25.741 4.095 1.00 37.21 212 ALA B C 1
ATOM 1526 O O . ALA A 1 225 ? -10.815 -24.792 4.119 1.00 35.48 212 ALA B O 1
ATOM 1528 N N . SER A 1 226 ? -12.353 -26.087 5.163 1.00 38.42 213 SER B N 1
ATOM 1529 C CA . SER A 1 226 ? -12.287 -25.256 6.369 1.00 37.75 213 SER B CA 1
ATOM 1530 C C . SER A 1 226 ? -10.864 -25.265 6.942 1.00 36.06 213 SER B C 1
ATOM 1531 O O . SER A 1 226 ? -10.314 -24.224 7.318 1.00 36.50 213 SER B O 1
ATOM 1534 N N . GLN A 1 227 ? -10.286 -26.478 7.019 1.00 38.80 214 GLN B N 1
ATOM 1535 C CA . GLN A 1 227 ? -8.980 -26.678 7.607 1.00 38.69 214 GLN B CA 1
ATOM 1536 C C . GLN A 1 227 ? -7.905 -26.037 6.756 1.00 38.08 214 GLN B C 1
ATOM 1537 O O . GLN A 1 227 ? -6.885 -25.610 7.287 1.00 39.97 214 GLN B O 1
ATOM 1543 N N . ALA A 1 228 ? -8.158 -25.937 5.448 1.00 38.72 215 ALA B N 1
ATOM 1544 C CA . ALA A 1 228 ? -7.199 -25.336 4.550 1.00 36.43 215 ALA B CA 1
ATOM 1545 C C . ALA A 1 228 ? -7.125 -23.848 4.892 1.00 33.69 215 ALA B C 1
ATOM 1546 O O . ALA A 1 228 ? -6.034 -23.256 4.912 1.00 39.47 215 ALA B O 1
ATOM 1548 N N . PHE A 1 229 ? -8.277 -23.223 5.172 1.00 31.02 216 PHE B N 1
ATOM 1549 C CA . PHE A 1 229 ? -8.233 -21.851 5.635 1.00 31.90 216 PHE B CA 1
ATOM 1550 C C . PHE A 1 229 ? -7.426 -21.738 6.921 1.00 30.56 216 PHE B C 1
ATOM 1551 O O . PHE A 1 229 ? -6.691 -20.792 7.104 1.00 29.89 216 PHE B O 1
ATOM 1559 N N . ILE A 1 230 ? -7.636 -22.642 7.873 1.00 31.27 217 ILE B N 1
ATOM 1560 C CA . ILE A 1 230 ? -6.968 -22.578 9.167 1.00 31.02 217 ILE B CA 1
ATOM 1561 C C . ILE A 1 230 ? -5.454 -22.723 8.985 1.00 30.59 217 ILE B C 1
ATOM 1562 O O . ILE A 1 230 ? -4.670 -21.959 9.562 1.00 29.63 217 ILE B O 1
ATOM 1567 N N . ASP A 1 231 ? -5.035 -23.598 8.053 1.00 32.38 218 ASP B N 1
ATOM 1568 C CA . ASP A 1 231 ? -3.622 -23.850 7.855 1.00 35.47 218 ASP B CA 1
ATOM 1569 C C . ASP A 1 231 ? -2.991 -22.630 7.187 1.00 34.20 218 ASP B C 1
ATOM 1570 O O . ASP A 1 231 ? -1.869 -22.269 7.506 1.00 36.93 218 ASP B O 1
ATOM 1575 N N . GLN A 1 232 ? -3.741 -21.926 6.356 1.00 30.04 219 GLN B N 1
ATOM 1576 C CA . GLN A 1 232 ? -3.175 -20.791 5.633 1.00 30.94 219 GLN B CA 1
ATOM 1577 C C . GLN A 1 232 ? -3.175 -19.550 6.498 1.00 29.01 219 GLN B C 1
ATOM 1578 O O . GLN A 1 232 ? -2.315 -18.673 6.360 1.00 32.53 219 GLN B O 1
ATOM 1584 N N . GLN A 1 233 ? -4.167 -19.493 7.387 1.00 27.53 220 GLN B N 1
ATOM 1585 C CA . GLN A 1 233 ? -4.263 -18.338 8.279 1.00 25.90 220 GLN B CA 1
ATOM 1586 C C . GLN A 1 233 ? -3.121 -18.323 9.292 1.00 25.08 220 GLN B C 1
ATOM 1587 O O . GLN A 1 233 ? -2.547 -19.341 9.609 1.00 29.17 220 GLN B O 1
ATOM 1593 N N . MET A 1 234 ? -2.890 -17.159 9.930 1.00 24.95 221 MET B N 1
ATOM 1594 C CA . MET A 1 234 ? -1.903 -17.024 11.001 1.00 23.10 221 MET B CA 1
ATOM 1595 C C . MET A 1 234 ? -2.579 -17.484 12.294 1.00 25.66 221 MET B C 1
ATOM 1596 O O . MET A 1 234 ? -1.947 -18.148 13.142 1.00 27.64 221 MET B O 1
ATOM 1601 N N . LEU A 1 235 ? -3.856 -17.100 12.481 1.00 24.97 222 LEU B N 1
ATOM 1602 C CA . LEU A 1 235 ? -4.652 -17.532 13.647 1.00 26.47 222 LEU B CA 1
ATOM 1603 C C . LEU A 1 235 ? -5.419 -18.812 13.309 1.00 29.41 222 LEU B C 1
ATOM 1604 O O . LEU A 1 235 ? -6.052 -18.922 12.248 1.00 32.94 222 LEU B O 1
ATOM 1609 N N . LYS A 1 236 ? -5.367 -19.789 14.210 1.00 28.28 223 LYS B N 1
ATOM 1610 C CA . LYS A 1 236 ? -5.781 -21.142 13.825 1.00 32.81 223 LYS B CA 1
ATOM 1611 C C . LYS A 1 236 ? -7.210 -21.446 14.296 1.00 32.75 223 LYS B C 1
ATOM 1612 O O . LYS A 1 236 ? -7.498 -22.506 14.884 1.00 35.03 223 LYS B O 1
ATOM 1618 N N . PHE A 1 237 ? -8.134 -20.528 13.963 1.00 32.24 224 PHE B N 1
ATOM 1619 C CA . PHE A 1 237 ? -9.577 -20.804 14.136 1.00 34.30 224 PHE B CA 1
ATOM 1620 C C . PHE A 1 237 ? -10.312 -20.161 12.947 1.00 31.25 224 PHE B C 1
ATOM 1621 O O . PHE A 1 237 ? -9.741 -19.312 12.276 1.00 29.68 224 PHE B O 1
ATOM 1629 N N . ARG A 1 238 ? -11.585 -20.510 12.742 1.00 32.08 225 ARG B N 1
ATOM 1630 C CA . ARG A 1 238 ? -12.365 -19.990 11.627 1.00 32.18 225 ARG B CA 1
ATOM 1631 C C . ARG A 1 238 ? -13.027 -18.700 12.092 1.00 32.73 225 ARG B C 1
ATOM 1632 O O . ARG A 1 238 ? -13.561 -18.641 13.201 1.00 30.27 225 ARG B O 1
ATOM 1640 N N . LEU A 1 239 ? -12.984 -17.686 11.221 1.00 29.57 226 LEU B N 1
ATOM 1641 C CA . LEU A 1 239 ? -13.737 -16.470 11.470 1.00 26.57 226 LEU B CA 1
ATOM 1642 C C . LEU A 1 239 ? -15.202 -16.684 11.114 1.00 30.29 226 LEU B C 1
ATOM 1643 O O . LEU A 1 239 ? -15.481 -17.487 10.218 1.00 30.49 226 LEU B O 1
ATOM 1648 N N . ASP A 1 240 ? -16.101 -15.896 11.754 1.00 28.54 227 ASP B N 1
ATOM 1649 C CA . ASP A 1 240 ? -17.525 -15.971 11.435 1.00 33.68 227 ASP B CA 1
ATOM 1650 C C . ASP A 1 240 ? -18.104 -14.551 11.339 1.00 30.53 227 ASP B C 1
ATOM 1651 O O . ASP A 1 240 ? -17.376 -13.555 11.379 1.00 33.76 227 ASP B O 1
ATOM 1656 N N . ALA A 1 241 ? -19.420 -14.483 11.086 1.00 33.25 228 ALA B N 1
ATOM 1657 C CA . ALA A 1 241 ? -20.063 -13.200 10.878 1.00 29.59 228 ALA B CA 1
ATOM 1658 C C . ALA A 1 241 ? -19.907 -12.226 12.054 1.00 30.31 228 ALA B C 1
ATOM 1659 O O . ALA A 1 241 ? -19.854 -11.000 11.845 1.00 28.65 228 ALA B O 1
ATOM 1661 N N . SER A 1 242 ? -19.795 -12.772 13.276 1.00 32.62 229 SER B N 1
ATOM 1662 C CA . SER A 1 242 ? -19.658 -11.959 14.474 1.00 28.01 229 SER B CA 1
ATOM 1663 C C . SER A 1 242 ? -18.331 -11.194 14.385 1.00 25.80 229 SER B C 1
ATOM 1664 O O . SER A 1 242 ? -18.219 -10.065 14.866 1.00 30.80 229 SER B O 1
ATOM 1667 N N . ASP A 1 243 ? -17.327 -11.842 13.793 1.00 24.24 230 ASP B N 1
ATOM 1668 C CA . ASP A 1 243 ? -16.050 -11.103 13.723 1.00 25.03 230 ASP B CA 1
ATOM 1669 C C . ASP A 1 243 ? -16.246 -9.879 12.869 1.00 22.95 230 ASP B C 1
ATOM 1670 O O . ASP A 1 243 ? -15.588 -8.838 13.127 1.00 24.16 230 ASP B O 1
ATOM 1675 N N . CYS A 1 244 ? -17.006 -10.031 11.774 1.00 21.03 231 CYS B N 1
ATOM 1676 C CA . CYS A 1 244 ? -17.230 -8.842 10.941 1.00 22.82 231 CYS B CA 1
ATOM 1677 C C . CYS A 1 244 ? -18.062 -7.795 11.680 1.00 19.76 231 CYS B C 1
ATOM 1678 O O . CYS A 1 244 ? -17.809 -6.570 11.657 1.00 21.51 231 CYS B O 1
ATOM 1681 N N . ALA A 1 245 ? -19.052 -8.244 12.402 1.00 21.98 232 ALA B N 1
ATOM 1682 C CA . ALA A 1 245 ? -19.962 -7.296 13.062 1.00 21.12 232 ALA B CA 1
ATOM 1683 C C . ALA A 1 245 ? -19.241 -6.553 14.191 1.00 22.24 232 ALA B C 1
ATOM 1684 O O . ALA A 1 245 ? -19.472 -5.339 14.381 1.00 21.95 232 ALA B O 1
ATOM 1686 N N . ARG A 1 246 ? -18.339 -7.244 14.924 1.00 23.06 233 ARG B N 1
ATOM 1687 C CA . ARG A 1 246 ? -17.529 -6.557 15.945 1.00 22.83 233 ARG B CA 1
ATOM 1688 C C . ARG A 1 246 ? -16.781 -5.356 15.354 1.00 21.49 233 ARG B C 1
ATOM 1689 O O . ARG A 1 246 ? -16.708 -4.260 15.940 1.00 20.53 233 ARG B O 1
ATOM 1697 N N . LEU A 1 247 ? -16.253 -5.572 14.156 1.00 21.68 234 LEU B N 1
ATOM 1698 C CA . LEU A 1 247 ? -15.453 -4.533 13.528 1.00 19.18 234 LEU B CA 1
ATOM 1699 C C . LEU A 1 247 ? -16.387 -3.421 13.046 1.00 18.84 234 LEU B C 1
ATOM 1700 O O . LEU A 1 247 ? -16.074 -2.227 13.117 1.00 18.45 234 LEU B O 1
ATOM 1705 N N . ALA A 1 248 ? -17.574 -3.793 12.520 1.00 20.05 235 ALA B N 1
ATOM 1706 C CA . ALA A 1 248 ? -18.483 -2.766 12.022 1.00 20.92 235 ALA B CA 1
ATOM 1707 C C . ALA A 1 248 ? -18.966 -1.856 13.146 1.00 22.26 235 ALA B C 1
ATOM 1708 O O . ALA A 1 248 ? -19.150 -0.646 12.885 1.00 21.26 235 ALA B O 1
ATOM 1710 N N . LEU A 1 249 ? -19.226 -2.427 14.350 1.00 18.26 236 LEU B N 1
ATOM 1711 C CA . LEU A 1 249 ? -19.710 -1.573 15.440 1.00 20.22 236 LEU B CA 1
ATOM 1712 C C . LEU A 1 249 ? -18.654 -0.498 15.731 1.00 20.95 236 LEU B C 1
ATOM 1713 O O . LEU A 1 249 ? -18.953 0.692 15.882 1.00 22.42 236 LEU B O 1
ATOM 1718 N N . PHE A 1 250 ? -17.388 -0.919 15.770 1.00 19.24 237 PHE B N 1
ATOM 1719 C CA . PHE A 1 250 ? -16.293 -0.006 16.052 1.00 18.80 237 PHE B CA 1
ATOM 1720 C C . PHE A 1 250 ? -16.242 1.087 14.977 1.00 18.18 237 PHE B C 1
ATOM 1721 O O . PHE A 1 250 ? -16.094 2.246 15.318 1.00 18.87 237 PHE B O 1
ATOM 1729 N N . LEU A 1 251 ? -16.329 0.706 13.672 1.00 17.62 238 LEU B N 1
ATOM 1730 C CA . LEU A 1 251 ? -16.199 1.669 12.551 1.00 18.45 238 LEU B CA 1
ATOM 1731 C C . LEU A 1 251 ? -17.369 2.644 12.475 1.00 21.69 238 LEU B C 1
ATOM 1732 O O . LEU A 1 251 ? -17.269 3.673 11.781 1.00 21.94 238 LEU B O 1
ATOM 1737 N N . ALA A 1 252 ? -18.505 2.250 13.111 1.00 21.76 239 ALA B N 1
ATOM 1738 C CA . ALA A 1 252 ? -19.650 3.157 13.142 1.00 21.08 239 ALA B CA 1
ATOM 1739 C C . ALA A 1 252 ? -19.663 4.055 14.383 1.00 22.16 239 ALA B C 1
ATOM 1740 O O . ALA A 1 252 ? -20.389 5.021 14.427 1.00 21.99 239 ALA B O 1
ATOM 1742 N N . SER A 1 253 ? -19.001 3.635 15.460 1.00 21.24 240 SER B N 1
ATOM 1743 C CA . SER A 1 253 ? -19.145 4.295 16.747 1.00 22.72 240 SER B CA 1
ATOM 1744 C C . SER A 1 253 ? -18.275 5.569 16.819 1.00 24.34 240 SER B C 1
ATOM 1745 O O . SER A 1 253 ? -17.396 5.777 15.980 1.00 22.79 240 SER B O 1
ATOM 1748 N N . ASP A 1 254 ? -18.430 6.409 17.880 1.00 23.92 241 ASP B N 1
ATOM 1749 C CA . ASP A 1 254 ? -17.530 7.542 18.042 1.00 25.03 241 ASP B CA 1
ATOM 1750 C C . ASP A 1 254 ? -16.096 7.088 18.357 1.00 23.84 241 ASP B C 1
ATOM 1751 O O . ASP A 1 254 ? -15.202 7.899 18.339 1.00 22.53 241 ASP B O 1
ATOM 1756 N N . ASP A 1 255 ? -15.865 5.806 18.716 1.00 21.21 242 ASP B N 1
ATOM 1757 C CA . ASP A 1 255 ? -14.521 5.360 18.984 1.00 21.38 242 ASP B CA 1
ATOM 1758 C C . ASP A 1 255 ? -13.643 5.415 17.714 1.00 22.28 242 ASP B C 1
ATOM 1759 O O . ASP A 1 255 ? -12.394 5.290 17.844 1.00 23.21 242 ASP B O 1
ATOM 1764 N N . SER A 1 256 ? -14.264 5.586 16.512 1.00 19.03 243 SER B N 1
ATOM 1765 C CA . SER A 1 256 ? -13.450 5.624 15.324 1.00 19.53 243 SER B CA 1
ATOM 1766 C C . SER A 1 256 ? -13.587 6.969 14.614 1.00 17.80 243 SER B C 1
ATOM 1767 O O . SER A 1 256 ? -13.379 7.010 13.411 1.00 18.22 243 SER B O 1
ATOM 1770 N N . ARG A 1 257 ? -13.970 8.033 15.368 1.00 17.84 244 ARG B N 1
ATOM 1771 C CA . ARG A 1 257 ? -14.369 9.293 14.748 1.00 19.59 244 ARG B CA 1
ATOM 1772 C C . ARG A 1 257 ? -13.271 9.982 13.942 1.00 21.42 244 ARG B C 1
ATOM 1773 O O . ARG A 1 257 ? -13.579 10.716 12.958 1.00 22.16 244 ARG B O 1
ATOM 1781 N N . GLY A 1 258 ? -12.000 9.685 14.275 1.00 19.38 245 GLY B N 1
ATOM 1782 C CA . GLY A 1 258 ? -10.856 10.224 13.526 1.00 21.07 245 GLY B CA 1
ATOM 1783 C C . GLY A 1 258 ? -10.347 9.359 12.384 1.00 18.49 245 GLY B C 1
ATOM 1784 O O . GLY A 1 258 ? -9.285 9.666 11.792 1.00 17.97 245 GLY B O 1
ATOM 1785 N N . CYS A 1 259 ? -10.994 8.241 12.133 1.00 17.05 246 CYS B N 1
ATOM 1786 C CA . CYS A 1 259 ? -10.504 7.265 11.146 1.00 15.25 246 CYS B CA 1
ATOM 1787 C C . CYS A 1 259 ? -11.259 7.492 9.812 1.00 15.92 246 CYS B C 1
ATOM 1788 O O . CYS A 1 259 ? -12.511 7.377 9.805 1.00 16.50 246 CYS B O 1
ATOM 1791 N N . THR A 1 260 ? -10.528 7.735 8.697 1.00 16.57 247 THR B N 1
ATOM 1792 C CA . THR A 1 260 ? -11.267 7.743 7.450 1.00 15.68 247 THR B CA 1
ATOM 1793 C C . THR A 1 260 ? -10.328 7.449 6.297 1.00 16.99 247 THR B C 1
ATOM 1794 O O . THR A 1 260 ? -9.100 7.588 6.447 1.00 15.53 247 THR B O 1
ATOM 1798 N N . GLY A 1 261 ? -10.907 6.929 5.206 1.00 16.83 248 GLY B N 1
ATOM 1799 C CA . GLY A 1 261 ? -10.191 6.659 3.948 1.00 15.62 248 GLY B CA 1
ATOM 1800 C C . GLY A 1 261 ? -9.424 5.354 4.007 1.00 16.72 248 GLY B C 1
ATOM 1801 O O . GLY A 1 261 ? -8.636 5.048 3.091 1.00 15.98 248 GLY B O 1
ATOM 1802 N N . GLN A 1 262 ? -9.657 4.551 5.069 1.00 17.55 249 GLN B N 1
ATOM 1803 C CA . GLN A 1 262 ? -8.785 3.421 5.414 1.00 15.82 249 GLN B CA 1
ATOM 1804 C C . GLN A 1 262 ? -9.420 2.039 5.271 1.00 17.83 249 GLN B C 1
ATOM 1805 O O . GLN A 1 262 ? -10.618 1.925 5.288 1.00 17.90 249 GLN B O 1
ATOM 1811 N N . ASN A 1 263 ? -8.596 1.018 5.059 1.00 14.14 250 ASN B N 1
ATOM 1812 C CA . ASN A 1 263 ? -9.041 -0.352 5.111 1.00 17.98 250 ASN B CA 1
ATOM 1813 C C . ASN A 1 263 ? -8.797 -0.843 6.543 1.00 18.02 250 ASN B C 1
ATOM 1814 O O . ASN A 1 263 ? -7.760 -0.585 7.151 1.00 20.63 250 ASN B O 1
ATOM 1819 N N . PHE A 1 264 ? -9.731 -1.673 7.063 1.00 14.68 251 PHE B N 1
ATOM 1820 C CA . PHE A 1 264 ? -9.593 -2.328 8.352 1.00 15.42 251 PHE B CA 1
ATOM 1821 C C . PHE A 1 264 ? -9.851 -3.805 7.977 1.00 14.22 251 PHE B C 1
ATOM 1822 O O . PHE A 1 264 ? -10.964 -4.189 7.632 1.00 19.30 251 PHE B O 1
ATOM 1830 N N . VAL A 1 265 ? -8.825 -4.652 8.152 1.00 15.41 252 VAL B N 1
ATOM 1831 C CA . VAL A 1 265 ? -8.945 -5.988 7.604 1.00 16.23 252 VAL B CA 1
ATOM 1832 C C . VAL A 1 265 ? -9.042 -6.999 8.755 1.00 18.00 252 VAL B C 1
ATOM 1833 O O . VAL A 1 265 ? -8.224 -6.995 9.657 1.00 18.42 252 VAL B O 1
ATOM 1837 N N . VAL A 1 266 ? -10.063 -7.885 8.686 1.00 16.63 253 VAL B N 1
ATOM 1838 C CA . VAL A 1 266 ? -10.336 -8.832 9.726 1.00 16.99 253 VAL B CA 1
ATOM 1839 C C . VAL A 1 266 ? -10.260 -10.203 9.034 1.00 17.89 253 VAL B C 1
ATOM 1840 O O . VAL A 1 266 ? -11.239 -10.628 8.447 1.00 18.45 253 VAL B O 1
ATOM 1844 N N . ASP A 1 267 ? -9.080 -10.861 9.024 1.00 20.00 254 ASP B N 1
ATOM 1845 C CA . ASP A 1 267 ? -8.918 -11.996 8.117 1.00 19.21 254 ASP B CA 1
ATOM 1846 C C . ASP A 1 267 ? -8.008 -13.040 8.760 1.00 21.96 254 ASP B C 1
ATOM 1847 O O . ASP A 1 267 ? -7.561 -13.937 8.042 1.00 21.67 254 ASP B O 1
ATOM 1852 N N . ALA A 1 268 ? -7.636 -12.903 10.064 1.00 20.83 255 ALA B N 1
ATOM 1853 C CA . ALA A 1 268 ? -6.836 -13.936 10.751 1.00 18.87 255 ALA B CA 1
ATOM 1854 C C . ALA A 1 268 ? -5.510 -14.178 10.013 1.00 21.35 255 ALA B C 1
ATOM 1855 O O . ALA A 1 268 ? -4.875 -15.253 10.154 1.00 21.06 255 ALA B O 1
ATOM 1857 N N . GLY A 1 269 ? -5.048 -13.147 9.258 1.00 25.63 256 GLY B N 1
ATOM 1858 C CA . GLY A 1 269 ? -3.762 -13.242 8.564 1.00 22.54 256 GLY B CA 1
ATOM 1859 C C . GLY A 1 269 ? -3.835 -13.909 7.152 1.00 23.19 256 GLY B C 1
ATOM 1860 O O . GLY A 1 269 ? -2.751 -14.141 6.580 1.00 22.40 256 GLY B O 1
ATOM 1861 N N . LEU A 1 270 ? -5.040 -14.250 6.598 1.00 18.68 257 LEU B N 1
ATOM 1862 C CA . LEU A 1 270 ? -5.068 -15.049 5.349 1.00 21.31 257 LEU B CA 1
ATOM 1863 C C . LEU A 1 270 ? -4.503 -14.225 4.178 1.00 22.03 257 LEU B C 1
ATOM 1864 O O . LEU A 1 270 ? -3.949 -14.825 3.258 1.00 22.82 257 LEU B O 1
ATOM 1869 N N . SER A 1 271 ? -4.538 -12.883 4.267 1.00 18.67 258 SER B N 1
ATOM 1870 C CA . SER A 1 271 ? -4.030 -12.053 3.167 1.00 19.65 258 SER B CA 1
ATOM 1871 C C . SER A 1 271 ? -2.501 -11.908 3.145 1.00 21.84 258 SER B C 1
ATOM 1872 O O . SER A 1 271 ? -1.958 -11.289 2.226 1.00 21.76 258 SER B O 1
ATOM 1875 N N . ILE A 1 272 ? -1.772 -12.496 4.096 1.00 21.06 259 ILE B N 1
ATOM 1876 C CA . ILE A 1 272 ? -0.322 -12.307 4.218 1.00 21.46 259 ILE B CA 1
ATOM 1877 C C . ILE A 1 272 ? 0.325 -13.696 4.274 1.00 23.27 259 ILE B C 1
ATOM 1878 O O . ILE A 1 272 ? 0.409 -14.291 5.347 1.00 24.71 259 ILE B O 1
ATOM 1883 N N . GLN A 1 273 ? 0.559 -14.259 3.096 1.00 23.86 260 GLN B N 1
ATOM 1884 C CA . GLN A 1 273 ? 1.072 -15.622 3.087 1.00 28.16 260 GLN B CA 1
ATOM 1885 C C . GLN A 1 273 ? 2.243 -15.763 2.121 1.00 32.79 260 GLN B C 1
ATOM 1886 O O . GLN A 1 273 ? 2.826 -16.887 2.198 1.00 32.83 260 GLN B O 1
ATOM 1893 N N . ASN B 1 15 ? -9.783 10.432 33.498 1.00 50.44 2 ASN A N 1
ATOM 1894 C CA . ASN B 1 15 ? -9.906 10.403 32.004 1.00 41.27 2 ASN A CA 1
ATOM 1895 C C . ASN B 1 15 ? -10.083 8.964 31.481 1.00 40.10 2 ASN A C 1
ATOM 1896 O O . ASN B 1 15 ? -9.141 8.158 31.421 1.00 34.07 2 ASN A O 1
ATOM 1901 N N . ARG B 1 16 ? -11.319 8.712 30.988 1.00 30.02 3 ARG A N 1
ATOM 1902 C CA . ARG B 1 16 ? -11.776 7.420 30.514 1.00 31.42 3 ARG A CA 1
ATOM 1903 C C . ARG B 1 16 ? -11.368 7.306 29.040 1.00 23.57 3 ARG A C 1
ATOM 1904 O O . ARG B 1 16 ? -11.229 6.172 28.552 1.00 25.61 3 ARG A O 1
ATOM 1907 N N . HIS B 1 17 ? -11.253 8.493 28.339 1.00 22.16 4 HIS A N 1
ATOM 1908 C CA . HIS B 1 17 ? -10.956 8.537 26.891 1.00 22.64 4 HIS A CA 1
ATOM 1909 C C . HIS B 1 17 ? -12.153 8.161 26.015 1.00 23.52 4 HIS A C 1
ATOM 1910 O O . HIS B 1 17 ? -12.189 8.504 24.841 1.00 24.36 4 HIS A O 1
ATOM 1917 N N . THR B 1 18 ? -13.106 7.374 26.519 1.00 21.55 5 THR A N 1
ATOM 1918 C CA . THR B 1 18 ? -14.300 6.952 25.760 1.00 22.79 5 THR A CA 1
ATOM 1919 C C . THR B 1 18 ? -15.420 6.678 26.779 1.00 22.95 5 THR A C 1
ATOM 1920 O O . THR B 1 18 ? -15.083 6.398 27.939 1.00 25.00 5 THR A O 1
ATOM 1924 N N . ASP B 1 19 ? -16.695 6.622 26.312 1.00 23.85 6 ASP A N 1
ATOM 1925 C CA . ASP B 1 19 ? -17.754 6.047 27.097 1.00 25.56 6 ASP A CA 1
ATOM 1926 C C . ASP B 1 19 ? -18.033 4.577 26.762 1.00 24.66 6 ASP A C 1
ATOM 1927 O O . ASP B 1 19 ? -18.857 3.956 27.460 1.00 25.82 6 ASP A O 1
ATOM 1932 N N . THR B 1 20 ? -17.351 4.027 25.747 1.00 24.40 7 THR A N 1
ATOM 1933 C CA . THR B 1 20 ? -17.541 2.624 25.403 1.00 24.48 7 THR A CA 1
ATOM 1934 C C . THR B 1 20 ? -16.971 1.750 26.539 1.00 26.01 7 THR A C 1
ATOM 1935 O O . THR B 1 20 ? -16.001 2.155 27.160 1.00 23.32 7 THR A O 1
ATOM 1939 N N . HIS B 1 21 ? -17.608 0.575 26.775 1.00 24.85 8 HIS A N 1
ATOM 1940 C CA . HIS B 1 21 ? -17.282 -0.338 27.859 1.00 24.70 8 HIS A CA 1
ATOM 1941 C C . HIS B 1 21 ? -16.982 -1.690 27.214 1.00 23.32 8 HIS A C 1
ATOM 1942 O O . HIS B 1 21 ? -17.843 -2.255 26.511 1.00 23.83 8 HIS A O 1
ATOM 1949 N N . TYR B 1 22 ? -15.737 -2.138 27.361 1.00 23.59 9 TYR A N 1
ATOM 1950 C CA . TYR B 1 22 ? -15.338 -3.445 26.864 1.00 22.21 9 TYR A CA 1
ATOM 1951 C C . TYR B 1 22 ? -15.201 -4.420 28.032 1.00 24.13 9 TYR A C 1
ATOM 1952 O O . TYR B 1 22 ? -14.156 -4.546 28.643 1.00 24.61 9 TYR A O 1
ATOM 1961 N N . PRO B 1 23 ? -16.209 -5.226 28.358 1.00 23.08 10 PRO A N 1
ATOM 1962 C CA . PRO B 1 23 ? -16.052 -6.259 29.401 1.00 24.87 10 PRO A CA 1
ATOM 1963 C C . PRO B 1 23 ? -14.826 -7.165 29.180 1.00 22.24 10 PRO A C 1
ATOM 1964 O O . PRO B 1 23 ? -14.226 -7.674 30.153 1.00 24.61 10 PRO A O 1
ATOM 1968 N N . SER B 1 24 ? -14.468 -7.417 27.917 1.00 24.41 11 SER A N 1
ATOM 1969 C CA . SER B 1 24 ? -13.342 -8.343 27.709 1.00 23.94 11 SER A CA 1
ATOM 1970 C C . SER B 1 24 ? -11.978 -7.771 28.175 1.00 22.56 11 SER A C 1
ATOM 1971 O O . SER B 1 24 ? -10.994 -8.503 28.184 1.00 25.82 11 SER A O 1
ATOM 1974 N N . LEU B 1 25 ? -11.888 -6.479 28.509 1.00 22.94 12 LEU A N 1
ATOM 1975 C CA . LEU B 1 25 ? -10.666 -5.867 29.010 1.00 21.31 12 LEU A CA 1
ATOM 1976 C C . LEU B 1 25 ? -10.484 -6.013 30.525 1.00 23.34 12 LEU A C 1
ATOM 1977 O O . LEU B 1 25 ? -9.381 -5.795 31.053 1.00 23.92 12 LEU A O 1
ATOM 1982 N N . ALA B 1 26 ? -11.560 -6.342 31.220 1.00 23.32 13 ALA A N 1
ATOM 1983 C CA . ALA B 1 26 ? -11.506 -6.343 32.686 1.00 23.96 13 ALA A CA 1
ATOM 1984 C C . ALA B 1 26 ? -10.442 -7.344 33.165 1.00 26.61 13 ALA A C 1
ATOM 1985 O O . ALA B 1 26 ? -10.422 -8.450 32.647 1.00 27.30 13 ALA A O 1
ATOM 1987 N N . ASP B 1 27 ? -9.578 -6.982 34.143 1.00 27.01 14 ASP A N 1
ATOM 1988 C CA . ASP B 1 27 ? -8.626 -7.914 34.689 1.00 30.90 14 ASP A CA 1
ATOM 1989 C C . ASP B 1 27 ? -7.452 -8.229 33.763 1.00 28.51 14 ASP A C 1
ATOM 1990 O O . ASP B 1 27 ? -6.515 -8.842 34.252 1.00 29.69 14 ASP A O 1
ATOM 1995 N N . LYS B 1 28 ? -7.497 -7.869 32.462 1.00 25.93 15 LYS A N 1
ATOM 1996 C CA . LYS B 1 28 ? -6.394 -8.190 31.558 1.00 25.65 15 LYS A CA 1
ATOM 1997 C C . LYS B 1 28 ? -5.141 -7.437 31.990 1.00 23.89 15 LYS A C 1
ATOM 1998 O O . LYS B 1 28 ? -5.187 -6.276 32.427 1.00 23.08 15 LYS A O 1
ATOM 2004 N N . VAL B 1 29 ? -3.998 -8.076 31.803 1.00 23.11 16 VAL A N 1
ATOM 2005 C CA . VAL B 1 29 ? -2.749 -7.457 32.228 1.00 22.63 16 VAL A CA 1
ATOM 2006 C C . VAL B 1 29 ? -2.172 -6.774 31.001 1.00 21.48 16 VAL A C 1
ATOM 2007 O O . VAL B 1 29 ? -1.964 -7.423 29.960 1.00 21.82 16 VAL A O 1
ATOM 2011 N N . VAL B 1 30 ? -1.972 -5.434 31.077 1.00 19.62 17 VAL A N 1
ATOM 2012 C CA . VAL B 1 30 ? -1.613 -4.662 29.909 1.00 18.75 17 VAL A CA 1
ATOM 2013 C C . VAL B 1 30 ? -0.280 -4.035 30.266 1.00 21.09 17 VAL A C 1
ATOM 2014 O O . VAL B 1 30 ? -0.175 -3.567 31.392 1.00 24.47 17 VAL A O 1
ATOM 2018 N N . LEU B 1 31 ? 0.733 -4.059 29.357 1.00 21.19 18 LEU A N 1
ATOM 2019 C CA . LEU B 1 31 ? 2.072 -3.543 29.595 1.00 22.04 18 LEU A CA 1
ATOM 2020 C C . LEU B 1 31 ? 2.387 -2.536 28.477 1.00 19.79 18 LEU A C 1
ATOM 2021 O O . LEU B 1 31 ? 2.288 -2.907 27.303 1.00 21.25 18 LEU A O 1
ATOM 2026 N N . ILE B 1 32 ? 2.646 -1.269 28.881 1.00 20.13 19 ILE A N 1
ATOM 2027 C CA . ILE B 1 32 ? 2.787 -0.182 27.906 1.00 18.39 19 ILE A CA 1
ATOM 2028 C C . ILE B 1 32 ? 4.166 0.451 28.167 1.00 21.10 19 ILE A C 1
ATOM 2029 O O . ILE B 1 32 ? 4.479 0.844 29.297 1.00 22.65 19 ILE A O 1
ATOM 2034 N N . SER B 1 33 ? 5.009 0.479 27.119 1.00 20.46 20 SER A N 1
ATOM 2035 C CA . SER B 1 33 ? 6.280 1.229 27.236 1.00 20.90 20 SER A CA 1
ATOM 2036 C C . SER B 1 33 ? 6.034 2.702 26.921 1.00 21.74 20 SER A C 1
ATOM 2037 O O . SER B 1 33 ? 5.095 3.023 26.195 1.00 22.72 20 SER A O 1
ATOM 2040 N N . GLY B 1 34 ? 6.882 3.587 27.467 1.00 22.84 21 GLY A N 1
ATOM 2041 C CA . GLY B 1 34 ? 6.663 5.023 27.340 1.00 21.65 21 GLY A CA 1
ATOM 2042 C C . GLY B 1 34 ? 5.300 5.442 27.870 1.00 23.88 21 GLY A C 1
ATOM 2043 O O . GLY B 1 34 ? 4.708 6.353 27.326 1.00 23.65 21 GLY A O 1
ATOM 2044 N N . GLY B 1 35 ? 4.900 4.910 29.045 1.00 23.46 22 GLY A N 1
ATOM 2045 C CA . GLY B 1 35 ? 3.557 5.133 29.532 1.00 22.52 22 GLY A CA 1
ATOM 2046 C C . GLY B 1 35 ? 3.333 6.326 30.450 1.00 23.28 22 GLY A C 1
ATOM 2047 O O . GLY B 1 35 ? 2.201 6.550 30.819 1.00 23.88 22 GLY A O 1
ATOM 2048 N N . ALA B 1 36 ? 4.355 7.149 30.774 1.00 22.88 23 ALA A N 1
ATOM 2049 C CA . ALA B 1 36 ? 4.116 8.148 31.819 1.00 22.97 23 ALA A CA 1
ATOM 2050 C C . ALA B 1 36 ? 3.615 9.517 31.317 1.00 25.77 23 ALA A C 1
ATOM 2051 O O . ALA B 1 36 ? 3.104 10.351 32.084 1.00 26.89 23 ALA A O 1
ATOM 2053 N N . SER B 1 37 ? 3.780 9.776 30.006 1.00 27.31 24 SER A N 1
ATOM 2054 C CA . SER B 1 37 ? 3.380 11.045 29.413 1.00 27.60 24 SER A CA 1
ATOM 2055 C C . SER B 1 37 ? 2.806 10.817 27.992 1.00 24.80 24 SER A C 1
ATOM 2056 O O . SER B 1 37 ? 2.824 9.677 27.468 1.00 23.97 24 SER A O 1
ATOM 2059 N N . GLY B 1 38 ? 2.111 11.835 27.473 1.00 27.30 25 GLY A N 1
ATOM 2060 C CA . GLY B 1 38 ? 1.721 11.840 26.055 1.00 28.53 25 GLY A CA 1
ATOM 2061 C C . GLY B 1 38 ? 0.747 10.696 25.738 1.00 25.28 25 GLY A C 1
ATOM 2062 O O . GLY B 1 38 ? -0.177 10.386 26.522 1.00 25.72 25 GLY A O 1
ATOM 2063 N N . ILE B 1 39 ? 0.951 10.039 24.573 1.00 23.32 26 ILE A N 1
ATOM 2064 C CA . ILE B 1 39 ? 0.007 9.068 24.116 1.00 19.59 26 ILE A CA 1
ATOM 2065 C C . ILE B 1 39 ? 0.031 7.848 25.062 1.00 20.30 26 ILE A C 1
ATOM 2066 O O . ILE B 1 39 ? -1.031 7.273 25.381 1.00 17.47 26 ILE A O 1
ATOM 2071 N N . GLY B 1 40 ? 1.251 7.491 25.498 1.00 19.19 27 GLY A N 1
ATOM 2072 C CA . GLY B 1 40 ? 1.331 6.289 26.311 1.00 20.07 27 GLY A CA 1
ATOM 2073 C C . GLY B 1 40 ? 0.547 6.484 27.632 1.00 20.17 27 GLY A C 1
ATOM 2074 O O . GLY B 1 40 ? -0.090 5.559 28.127 1.00 19.89 27 GLY A O 1
ATOM 2075 N N . ARG B 1 41 ? 0.513 7.746 28.136 1.00 19.58 28 ARG A N 1
ATOM 2076 C CA . ARG B 1 41 ? -0.237 8.071 29.344 1.00 19.12 28 ARG A CA 1
ATOM 2077 C C . ARG B 1 41 ? -1.731 7.885 29.105 1.00 20.15 28 ARG A C 1
ATOM 2078 O O . ARG B 1 41 ? -2.514 7.430 29.932 1.00 21.10 28 ARG A O 1
ATOM 2086 N N . ALA B 1 42 ? -2.183 8.271 27.925 1.00 19.15 29 ALA A N 1
ATOM 2087 C CA . ALA B 1 42 ? -3.562 8.100 27.630 1.00 19.45 29 ALA A CA 1
ATOM 2088 C C . ALA B 1 42 ? -3.914 6.599 27.529 1.00 19.31 29 ALA A C 1
ATOM 2089 O O . ALA B 1 42 ? -4.972 6.201 27.960 1.00 20.14 29 ALA A O 1
ATOM 2091 N N . PHE B 1 43 ? -3.003 5.746 27.036 1.00 18.57 30 PHE A N 1
ATOM 2092 C CA . PHE B 1 43 ? -3.279 4.332 27.030 1.00 18.55 30 PHE A CA 1
ATOM 2093 C C . PHE B 1 43 ? -3.431 3.832 28.457 1.00 20.36 30 PHE A C 1
ATOM 2094 O O . PHE B 1 43 ? -4.392 3.122 28.786 1.00 19.91 30 PHE A O 1
ATOM 2102 N N . VAL B 1 44 ? -2.508 4.248 29.340 1.00 21.54 31 VAL A N 1
ATOM 2103 C CA . VAL B 1 44 ? -2.517 3.775 30.724 1.00 20.45 31 VAL A CA 1
ATOM 2104 C C . VAL B 1 44 ? -3.856 4.143 31.339 1.00 22.15 31 VAL A C 1
ATOM 2105 O O . VAL B 1 44 ? -4.534 3.297 31.909 1.00 20.71 31 VAL A O 1
ATOM 2109 N N . GLU B 1 45 ? -4.256 5.404 31.214 1.00 19.72 32 GLU A N 1
ATOM 2110 C CA . GLU B 1 45 ? -5.510 5.870 31.769 1.00 19.92 32 GLU A CA 1
ATOM 2111 C C . GLU B 1 45 ? -6.725 5.086 31.224 1.00 19.51 32 GLU A C 1
ATOM 2112 O O . GLU B 1 45 ? -7.615 4.724 32.019 1.00 20.76 32 GLU A O 1
ATOM 2118 N N . ALA B 1 46 ? -6.744 4.864 29.887 1.00 19.07 33 ALA A N 1
ATOM 2119 C CA . ALA B 1 46 ? -7.917 4.260 29.247 1.00 19.81 33 ALA A CA 1
ATOM 2120 C C . ALA B 1 46 ? -8.014 2.825 29.752 1.00 18.04 33 ALA A C 1
ATOM 2121 O O . ALA B 1 46 ? -9.118 2.353 29.948 1.00 19.10 33 ALA A O 1
ATOM 2123 N N . PHE B 1 47 ? -6.904 2.089 29.778 1.00 18.28 34 PHE A N 1
ATOM 2124 C CA . PHE B 1 47 ? -7.098 0.687 30.172 1.00 19.03 34 PHE A CA 1
ATOM 2125 C C . PHE B 1 47 ? -7.399 0.571 31.662 1.00 22.28 34 PHE A C 1
ATOM 2126 O O . PHE B 1 47 ? -8.173 -0.339 32.064 1.00 22.79 34 PHE A O 1
ATOM 2134 N N . VAL B 1 48 ? -6.868 1.472 32.474 1.00 21.34 35 VAL A N 1
ATOM 2135 C CA . VAL B 1 48 ? -7.188 1.391 33.899 1.00 24.70 35 VAL A CA 1
ATOM 2136 C C . VAL B 1 48 ? -8.706 1.601 34.039 1.00 23.17 35 VAL A C 1
ATOM 2137 O O . VAL B 1 48 ? -9.346 0.898 34.820 1.00 25.12 35 VAL A O 1
ATOM 2141 N N . ALA B 1 49 ? -9.257 2.584 33.327 1.00 23.36 36 ALA A N 1
ATOM 2142 C CA . ALA B 1 49 ? -10.702 2.846 33.346 1.00 22.54 36 ALA A CA 1
ATOM 2143 C C . ALA B 1 49 ? -11.539 1.611 32.932 1.00 24.21 36 ALA A C 1
ATOM 2144 O O . ALA B 1 49 ? -12.669 1.470 33.313 1.00 27.24 36 ALA A O 1
ATOM 2146 N N . GLN B 1 50 ? -11.043 0.733 32.057 1.00 22.41 37 GLN A N 1
ATOM 2147 C CA . GLN B 1 50 ? -11.786 -0.457 31.602 1.00 22.04 37 GLN A CA 1
ATOM 2148 C C . GLN B 1 50 ? -11.602 -1.602 32.620 1.00 24.40 37 GLN A C 1
ATOM 2149 O O . GLN B 1 50 ? -12.101 -2.722 32.430 1.00 24.37 37 GLN A O 1
ATOM 2155 N N . GLY B 1 51 ? -10.876 -1.339 33.718 1.00 24.81 38 GLY A N 1
ATOM 2156 C CA . GLY B 1 51 ? -10.718 -2.390 34.723 1.00 22.82 38 GLY A CA 1
ATOM 2157 C C . GLY B 1 51 ? -9.525 -3.343 34.458 1.00 23.10 38 GLY A C 1
ATOM 2158 O O . GLY B 1 51 ? -9.380 -4.365 35.158 1.00 25.06 38 GLY A O 1
ATOM 2159 N N . SER B 1 52 ? -8.643 -3.011 33.479 1.00 20.10 39 SER A N 1
ATOM 2160 C CA . SER B 1 52 ? -7.395 -3.766 33.264 1.00 20.36 39 SER A CA 1
ATOM 2161 C C . SER B 1 52 ? -6.394 -3.567 34.422 1.00 22.17 39 SER A C 1
ATOM 2162 O O . SER B 1 52 ? -6.402 -2.502 35.119 1.00 23.60 39 SER A O 1
ATOM 2165 N N . ARG B 1 53 ? -5.403 -4.480 34.520 1.00 21.52 40 ARG A N 1
ATOM 2166 C CA . ARG B 1 53 ? -4.251 -4.326 35.390 1.00 23.34 40 ARG A CA 1
ATOM 2167 C C . ARG B 1 53 ? -3.082 -3.848 34.517 1.00 21.73 40 ARG A C 1
ATOM 2168 O O . ARG B 1 53 ? -2.668 -4.555 33.623 1.00 22.90 40 ARG A O 1
ATOM 2176 N N . VAL B 1 54 ? -2.688 -2.600 34.701 1.00 21.40 41 VAL A N 1
ATOM 2177 C CA . VAL B 1 54 ? -1.849 -1.902 33.708 1.00 20.85 41 VAL A CA 1
ATOM 2178 C C . VAL B 1 54 ? -0.461 -1.621 34.321 1.00 23.78 41 VAL A C 1
ATOM 2179 O O . VAL B 1 54 ? -0.326 -0.809 35.254 1.00 23.02 41 VAL A O 1
ATOM 2183 N N . ALA B 1 55 ? 0.570 -2.260 33.743 1.00 22.29 42 ALA A N 1
ATOM 2184 C CA . ALA B 1 55 ? 1.925 -1.939 34.145 1.00 22.87 42 ALA A CA 1
ATOM 2185 C C . ALA B 1 55 ? 2.489 -1.007 33.051 1.00 21.64 42 ALA A C 1
ATOM 2186 O O . ALA B 1 55 ? 2.152 -1.202 31.850 1.00 23.21 42 ALA A O 1
ATOM 2188 N N . PHE B 1 56 ? 3.288 -0.007 33.407 1.00 22.58 43 PHE A N 1
ATOM 2189 C CA . PHE B 1 56 ? 3.862 0.796 32.338 1.00 22.42 43 PHE A CA 1
ATOM 2190 C C . PHE B 1 56 ? 5.303 1.138 32.691 1.00 23.17 43 PHE A C 1
ATOM 2191 O O . PHE B 1 56 ? 5.713 1.257 33.863 1.00 25.11 43 PHE A O 1
ATOM 2199 N N . LEU B 1 57 ? 6.098 1.310 31.622 1.00 22.99 44 LEU A N 1
ATOM 2200 C CA . LEU B 1 57 ? 7.525 1.634 31.790 1.00 26.47 44 LEU A CA 1
ATOM 2201 C C . LEU B 1 57 ? 7.770 3.039 31.277 1.00 27.43 44 LEU A C 1
ATOM 2202 O O . LEU B 1 57 ? 7.145 3.414 30.298 1.00 27.70 44 LEU A O 1
ATOM 2207 N N . ASP B 1 58 ? 8.704 3.776 31.908 1.00 26.23 45 ASP A N 1
ATOM 2208 C CA . ASP B 1 58 ? 9.109 5.059 31.372 1.00 28.47 45 ASP A CA 1
ATOM 2209 C C . ASP B 1 58 ? 10.475 5.409 31.956 1.00 30.79 45 ASP A C 1
ATOM 2210 O O . ASP B 1 58 ? 10.851 4.894 32.982 1.00 28.67 45 ASP A O 1
ATOM 2215 N N . LEU B 1 59 ? 11.223 6.256 31.229 1.00 30.10 46 LEU A N 1
ATOM 2216 C CA . LEU B 1 59 ? 12.471 6.769 31.733 1.00 33.07 46 LEU A CA 1
ATOM 2217 C C . LEU B 1 59 ? 12.187 7.769 32.840 1.00 32.93 46 LEU A C 1
ATOM 2218 O O . LEU B 1 59 ? 12.963 7.836 33.757 1.00 37.22 46 LEU A O 1
ATOM 2223 N N . ASP B 1 60 ? 11.093 8.554 32.757 1.00 32.50 47 ASP A N 1
ATOM 2224 C CA . ASP B 1 60 ? 10.846 9.627 33.715 1.00 33.78 47 ASP A CA 1
ATOM 2225 C C . ASP B 1 60 ? 10.243 9.059 35.001 1.00 35.37 47 ASP A C 1
ATOM 2226 O O . ASP B 1 60 ? 9.039 8.829 35.012 1.00 32.44 47 ASP A O 1
ATOM 2231 N N . ALA B 1 61 ? 11.062 8.823 36.060 1.00 34.55 48 ALA A N 1
ATOM 2232 C CA . ALA B 1 61 ? 10.599 8.112 37.260 1.00 35.66 48 ALA A CA 1
ATOM 2233 C C . ALA B 1 61 ? 9.575 8.964 38.008 1.00 36.79 48 ALA A C 1
ATOM 2234 O O . ALA B 1 61 ? 8.639 8.429 38.592 1.00 37.03 48 ALA A O 1
ATOM 2236 N N . GLU B 1 62 ? 9.802 10.292 38.067 1.00 37.80 49 GLU A N 1
ATOM 2237 C CA . GLU B 1 62 ? 8.943 11.213 38.804 1.00 36.64 49 GLU A CA 1
ATOM 2238 C C . GLU B 1 62 ? 7.557 11.272 38.153 1.00 35.24 49 GLU A C 1
ATOM 2239 O O . GLU B 1 62 ? 6.521 11.150 38.824 1.00 33.17 49 GLU A O 1
ATOM 2241 N N . ALA B 1 63 ? 7.526 11.361 36.811 1.00 33.55 50 ALA A N 1
ATOM 2242 C CA . ALA B 1 63 ? 6.264 11.352 36.114 1.00 30.67 50 ALA A CA 1
ATOM 2243 C C . ALA B 1 63 ? 5.582 9.983 36.288 1.00 28.69 50 ALA A C 1
ATOM 2244 O O . ALA B 1 63 ? 4.364 9.919 36.487 1.00 26.84 50 ALA A O 1
ATOM 2246 N N . GLY B 1 64 ? 6.360 8.896 36.236 1.00 26.21 51 GLY A N 1
ATOM 2247 C CA . GLY B 1 64 ? 5.770 7.563 36.283 1.00 25.14 51 GLY A CA 1
ATOM 2248 C C . GLY B 1 64 ? 5.117 7.295 37.657 1.00 26.30 51 GLY A C 1
ATOM 2249 O O . GLY B 1 64 ? 4.003 6.790 37.745 1.00 26.99 51 GLY A O 1
ATOM 2250 N N . GLN B 1 65 ? 5.849 7.648 38.677 1.00 28.14 52 GLN A N 1
ATOM 2251 C CA . GLN B 1 65 ? 5.448 7.471 40.067 1.00 31.07 52 GLN A CA 1
ATOM 2252 C C . GLN B 1 65 ? 4.201 8.318 40.300 1.00 30.13 52 GLN A C 1
ATOM 2253 O O . GLN B 1 65 ? 3.257 7.797 40.896 1.00 29.20 52 GLN A O 1
ATOM 2259 N N . GLY B 1 66 ? 4.196 9.583 39.831 1.00 28.39 53 GLY A N 1
ATOM 2260 C CA . GLY B 1 66 ? 3.058 10.468 39.948 1.00 28.27 53 GLY A CA 1
ATOM 2261 C C . GLY B 1 66 ? 1.815 9.798 39.354 1.00 27.62 53 GLY A C 1
ATOM 2262 O O . GLY B 1 66 ? 0.738 9.803 39.992 1.00 28.19 53 GLY A O 1
ATOM 2263 N N . LEU B 1 67 ? 1.936 9.300 38.090 1.00 25.29 54 LEU A N 1
ATOM 2264 C CA . LEU B 1 67 ? 0.800 8.746 37.392 1.00 26.23 54 LEU A CA 1
ATOM 2265 C C . LEU B 1 67 ? 0.296 7.460 38.072 1.00 28.31 54 LEU A C 1
ATOM 2266 O O . LEU B 1 67 ? -0.911 7.332 38.296 1.00 26.69 54 LEU A O 1
ATOM 2271 N N . ALA B 1 68 ? 1.196 6.555 38.487 1.00 26.03 55 ALA A N 1
ATOM 2272 C CA . ALA B 1 68 ? 0.749 5.353 39.168 1.00 30.35 55 ALA A CA 1
ATOM 2273 C C . ALA B 1 68 ? 0.107 5.656 40.530 1.00 30.38 55 ALA A C 1
ATOM 2274 O O . ALA B 1 68 ? -0.847 4.974 40.908 1.00 28.64 55 ALA A O 1
ATOM 2276 N N . HIS B 1 69 ? 0.634 6.626 41.280 1.00 28.38 56 HIS A N 1
ATOM 2277 C CA . HIS B 1 69 ? -0.001 7.036 42.516 1.00 29.04 56 HIS A CA 1
ATOM 2278 C C . HIS B 1 69 ? -1.406 7.571 42.248 1.00 29.28 56 HIS A C 1
ATOM 2279 O O . HIS B 1 69 ? -2.324 7.350 43.050 1.00 30.99 56 HIS A O 1
ATOM 2286 N N . ALA B 1 70 ? -1.576 8.374 41.209 1.00 27.34 57 ALA A N 1
ATOM 2287 C CA . ALA B 1 70 ? -2.896 8.950 40.911 1.00 29.07 57 ALA A CA 1
ATOM 2288 C C . ALA B 1 70 ? -3.909 7.864 40.540 1.00 29.02 57 ALA A C 1
ATOM 2289 O O . ALA B 1 70 ? -5.066 7.947 40.952 1.00 31.41 57 ALA A O 1
ATOM 2291 N N . LEU B 1 71 ? -3.482 6.854 39.773 1.00 27.33 58 LEU A N 1
ATOM 2292 C CA . LEU B 1 71 ? -4.408 5.867 39.222 1.00 27.82 58 LEU A CA 1
ATOM 2293 C C . LEU B 1 71 ? -4.701 4.736 40.212 1.00 28.98 58 LEU A C 1
ATOM 2294 O O . LEU B 1 71 ? -5.663 4.001 40.011 1.00 28.97 58 LEU A O 1
ATOM 2299 N N . GLY B 1 72 ? -3.811 4.535 41.173 1.00 32.49 59 GLY A N 1
ATOM 2300 C CA . GLY B 1 72 ? -4.011 3.578 42.267 1.00 32.52 59 GLY A CA 1
ATOM 2301 C C . GLY B 1 72 ? -3.545 2.176 41.873 1.00 32.29 59 GLY A C 1
ATOM 2302 O O . GLY B 1 72 ? -2.829 1.997 40.877 1.00 31.05 59 GLY A O 1
ATOM 2303 N N . ALA B 1 73 ? -4.095 1.174 42.591 1.00 31.98 60 ALA A N 1
ATOM 2304 C CA . ALA B 1 73 ? -3.471 -0.149 42.774 1.00 33.27 60 ALA A CA 1
ATOM 2305 C C . ALA B 1 73 ? -3.528 -1.050 41.528 1.00 30.55 60 ALA A C 1
ATOM 2306 O O . ALA B 1 73 ? -2.783 -2.041 41.435 1.00 31.07 60 ALA A O 1
ATOM 2308 N N . ASN B 1 74 ? -4.408 -0.749 40.582 1.00 27.91 61 ASN A N 1
ATOM 2309 C CA . ASN B 1 74 ? -4.393 -1.547 39.366 1.00 27.66 61 ASN A CA 1
ATOM 2310 C C . ASN B 1 74 ? -3.431 -0.932 38.349 1.00 29.61 61 ASN A C 1
ATOM 2311 O O . ASN B 1 74 ? -3.450 -1.340 37.164 1.00 28.01 61 ASN A O 1
ATOM 2316 N N . SER B 1 75 ? -2.645 0.065 38.787 1.00 26.25 62 SER A N 1
ATOM 2317 C CA . SER B 1 75 ? -1.541 0.521 37.945 1.00 25.36 62 SER A CA 1
ATOM 2318 C C . SER B 1 75 ? -0.196 0.195 38.582 1.00 26.23 62 SER A C 1
ATOM 2319 O O . SER B 1 75 ? -0.051 0.083 39.785 1.00 26.77 62 SER A O 1
ATOM 2322 N N . LEU B 1 76 ? 0.832 0.002 37.774 1.00 24.57 63 LEU A N 1
ATOM 2323 C CA . LEU B 1 76 ? 2.139 -0.403 38.275 1.00 26.54 63 LEU A CA 1
ATOM 2324 C C . LEU B 1 76 ? 3.215 0.279 37.415 1.00 28.54 63 LEU A C 1
ATOM 2325 O O . LEU B 1 76 ? 3.290 -0.036 36.232 1.00 27.34 63 LEU A O 1
ATOM 2330 N N . PHE B 1 77 ? 4.000 1.209 38.015 1.00 28.53 64 PHE A N 1
ATOM 2331 C CA . PHE B 1 77 ? 5.010 1.905 37.221 1.00 27.47 64 PHE A CA 1
ATOM 2332 C C . PHE B 1 77 ? 6.368 1.244 37.524 1.00 28.92 64 PHE A C 1
ATOM 2333 O O . PHE B 1 77 ? 6.761 1.076 38.699 1.00 28.88 64 PHE A O 1
ATOM 2341 N N . LEU B 1 78 ? 7.110 0.909 36.458 1.00 27.42 65 LEU A N 1
ATOM 2342 C CA . LEU B 1 78 ? 8.471 0.414 36.553 1.00 30.66 65 LEU A CA 1
ATOM 2343 C C . LEU B 1 78 ? 9.365 1.384 35.814 1.00 30.20 65 LEU A C 1
ATOM 2344 O O . LEU B 1 78 ? 9.145 1.527 34.619 1.00 26.28 65 LEU A O 1
ATOM 2349 N N . PRO B 1 79 ? 10.406 1.952 36.461 1.00 29.97 66 PRO A N 1
ATOM 2350 C CA . PRO B 1 79 ? 11.387 2.751 35.739 1.00 31.31 66 PRO A CA 1
ATOM 2351 C C . PRO B 1 79 ? 12.190 1.902 34.725 1.00 32.39 66 PRO A C 1
ATOM 2352 O O . PRO B 1 79 ? 12.587 0.778 35.045 1.00 33.21 66 PRO A O 1
ATOM 2356 N N . CYS B 1 80 ? 12.350 2.386 33.478 1.00 31.39 67 CYS A N 1
ATOM 2357 C CA . CYS B 1 80 ? 13.039 1.557 32.512 1.00 31.61 67 CYS A CA 1
ATOM 2358 C C . CYS B 1 80 ? 13.570 2.447 31.375 1.00 32.10 67 CYS A C 1
ATOM 2359 O O . CYS B 1 80 ? 12.817 3.276 30.838 1.00 33.01 67 CYS A O 1
ATOM 2362 N N . ASP B 1 81 ? 14.878 2.310 31.089 1.00 32.30 68 ASP A N 1
ATOM 2363 C CA . ASP B 1 81 ? 15.467 2.824 29.843 1.00 32.41 68 ASP A CA 1
ATOM 2364 C C . ASP B 1 81 ? 15.441 1.715 28.807 1.00 31.00 68 ASP A C 1
ATOM 2365 O O . ASP B 1 81 ? 16.050 0.668 29.036 1.00 34.05 68 ASP A O 1
ATOM 2370 N N . VAL B 1 82 ? 14.558 1.872 27.794 1.00 29.48 69 VAL A N 1
ATOM 2371 C CA . VAL B 1 82 ? 14.291 0.834 26.816 1.00 30.47 69 VAL A CA 1
ATOM 2372 C C . VAL B 1 82 ? 15.498 0.482 25.950 1.00 31.20 69 VAL A C 1
ATOM 2373 O O . VAL B 1 82 ? 15.480 -0.566 25.305 1.00 30.67 69 VAL A O 1
ATOM 2377 N N . ARG B 1 83 ? 16.563 1.289 26.021 1.00 35.41 70 ARG A N 1
ATOM 2378 C CA . ARG B 1 83 ? 17.843 0.910 25.407 1.00 38.34 70 ARG A CA 1
ATOM 2379 C C . ARG B 1 83 ? 18.486 -0.256 26.156 1.00 40.14 70 ARG A C 1
ATOM 2380 O O . ARG B 1 83 ? 19.262 -1.029 25.591 1.00 37.13 70 ARG A O 1
ATOM 2388 N N . ASP B 1 84 ? 18.188 -0.338 27.452 1.00 35.60 71 ASP A N 1
ATOM 2389 C CA . ASP B 1 84 ? 18.769 -1.368 28.287 1.00 38.51 71 ASP A CA 1
ATOM 2390 C C . ASP B 1 84 ? 17.866 -2.594 28.223 1.00 39.85 71 ASP A C 1
ATOM 2391 O O . ASP B 1 84 ? 16.854 -2.695 28.930 1.00 35.41 71 ASP A O 1
ATOM 2396 N N . ILE B 1 85 ? 18.263 -3.557 27.399 1.00 35.46 72 ILE A N 1
ATOM 2397 C CA . ILE B 1 85 ? 17.405 -4.699 27.186 1.00 34.71 72 ILE A CA 1
ATOM 2398 C C . ILE B 1 85 ? 17.359 -5.604 28.428 1.00 36.06 72 ILE A C 1
ATOM 2399 O O . ILE B 1 85 ? 16.343 -6.273 28.653 1.00 36.25 72 ILE A O 1
ATOM 2404 N N . GLU B 1 86 ? 18.479 -5.750 29.128 1.00 36.72 73 GLU A N 1
ATOM 2405 C CA . GLU B 1 86 ? 18.434 -6.421 30.426 1.00 39.07 73 GLU A CA 1
ATOM 2406 C C . GLU B 1 86 ? 17.323 -5.795 31.286 1.00 33.74 73 GLU A C 1
ATOM 2407 O O . GLU B 1 86 ? 16.623 -6.511 32.029 1.00 34.94 73 GLU A O 1
ATOM 2413 N N . ARG B 1 87 ? 17.299 -4.464 31.355 1.00 34.18 74 ARG A N 1
ATOM 2414 C CA . ARG B 1 87 ? 16.360 -3.850 32.302 1.00 34.06 74 ARG A CA 1
ATOM 2415 C C . ARG B 1 87 ? 14.948 -4.100 31.780 1.00 34.20 74 ARG A C 1
ATOM 2416 O O . ARG B 1 87 ? 14.022 -4.363 32.577 1.00 33.67 74 ARG A O 1
ATOM 2424 N N . LEU B 1 88 ? 14.791 -4.002 30.440 1.00 30.39 75 LEU A N 1
ATOM 2425 C CA . LEU B 1 88 ? 13.480 -4.265 29.849 1.00 29.16 75 LEU A CA 1
ATOM 2426 C C . LEU B 1 88 ? 13.043 -5.673 30.240 1.00 29.98 75 LEU A C 1
ATOM 2427 O O . LEU B 1 88 ? 11.927 -5.883 30.617 1.00 30.23 75 LEU A O 1
ATOM 2432 N N . LYS B 1 89 ? 13.930 -6.686 30.079 1.00 34.09 76 LYS A N 1
ATOM 2433 C CA . LYS B 1 89 ? 13.493 -8.026 30.421 1.00 32.59 76 LYS A CA 1
ATOM 2434 C C . LYS B 1 89 ? 13.200 -8.103 31.908 1.00 33.27 76 LYS A C 1
ATOM 2435 O O . LYS B 1 89 ? 12.290 -8.839 32.303 1.00 34.12 76 LYS A O 1
ATOM 2441 N N . ALA B 1 90 ? 13.979 -7.361 32.709 1.00 32.21 77 ALA A N 1
ATOM 2442 C CA . ALA B 1 90 ? 13.725 -7.443 34.150 1.00 34.60 77 ALA A CA 1
ATOM 2443 C C . ALA B 1 90 ? 12.303 -6.968 34.432 1.00 32.17 77 ALA A C 1
ATOM 2444 O O . ALA B 1 90 ? 11.635 -7.530 35.319 1.00 32.57 77 ALA A O 1
ATOM 2446 N N . CYS B 1 91 ? 11.906 -5.887 33.736 1.00 31.48 78 CYS A N 1
ATOM 2447 C CA . CYS B 1 91 ? 10.624 -5.237 33.962 1.00 30.09 78 CYS A CA 1
ATOM 2448 C C . CYS B 1 91 ? 9.503 -6.192 33.601 1.00 31.25 78 CYS A C 1
ATOM 2449 O O . CYS B 1 91 ? 8.526 -6.281 34.348 1.00 33.26 78 CYS A O 1
ATOM 2452 N N . VAL B 1 92 ? 9.652 -6.911 32.474 1.00 32.45 79 VAL A N 1
ATOM 2453 C CA . VAL B 1 92 ? 8.656 -7.880 32.031 1.00 32.13 79 VAL A CA 1
ATOM 2454 C C . VAL B 1 92 ? 8.523 -9.011 33.059 1.00 32.14 79 VAL A C 1
ATOM 2455 O O . VAL B 1 92 ? 7.395 -9.411 33.430 1.00 31.24 79 VAL A O 1
ATOM 2459 N N . ALA B 1 93 ? 9.657 -9.565 33.524 1.00 31.94 80 ALA A N 1
ATOM 2460 C CA . ALA B 1 93 ? 9.604 -10.663 34.496 1.00 33.18 80 ALA A CA 1
ATOM 2461 C C . ALA B 1 93 ? 8.880 -10.217 35.776 1.00 31.78 80 ALA A C 1
ATOM 2462 O O . ALA B 1 93 ? 8.151 -10.975 36.424 1.00 32.47 80 ALA A O 1
ATOM 2464 N N . GLU B 1 94 ? 9.063 -8.950 36.149 1.00 31.96 81 GLU A N 1
ATOM 2465 C CA . GLU B 1 94 ? 8.486 -8.448 37.390 1.00 30.24 81 GLU A CA 1
ATOM 2466 C C . GLU B 1 94 ? 6.970 -8.337 37.243 1.00 31.33 81 GLU A C 1
ATOM 2467 O O . GLU B 1 94 ? 6.230 -8.627 38.174 1.00 31.03 81 GLU A O 1
ATOM 2473 N N . VAL B 1 95 ? 6.519 -7.847 36.083 1.00 27.85 82 VAL A N 1
ATOM 2474 C CA . VAL B 1 95 ? 5.081 -7.816 35.826 1.00 28.32 82 VAL A CA 1
ATOM 2475 C C . VAL B 1 95 ? 4.506 -9.236 35.889 1.00 30.93 82 VAL A C 1
ATOM 2476 O O . VAL B 1 95 ? 3.465 -9.468 36.516 1.00 32.63 82 VAL A O 1
ATOM 2480 N N . GLU B 1 96 ? 5.202 -10.178 35.247 1.00 31.28 83 GLU A N 1
ATOM 2481 C CA . GLU B 1 96 ? 4.763 -11.570 35.239 1.00 33.85 83 GLU A CA 1
ATOM 2482 C C . GLU B 1 96 ? 4.660 -12.141 36.644 1.00 36.04 83 GLU A C 1
ATOM 2483 O O . GLU B 1 96 ? 3.714 -12.859 36.941 1.00 34.71 83 GLU A O 1
ATOM 2489 N N . ARG B 1 97 ? 5.635 -11.831 37.492 1.00 34.32 84 ARG A N 1
ATOM 2490 C CA . ARG B 1 97 ? 5.597 -12.375 38.835 1.00 38.53 84 ARG A CA 1
ATOM 2491 C C . ARG B 1 97 ? 4.467 -11.713 39.630 1.00 36.55 84 ARG A C 1
ATOM 2492 O O . ARG B 1 97 ? 3.943 -12.312 40.561 1.00 35.53 84 ARG A O 1
ATOM 2500 N N . THR B 1 98 ? 4.160 -10.451 39.348 1.00 35.12 85 THR A N 1
ATOM 2501 C CA . THR B 1 98 ? 3.132 -9.733 40.108 1.00 33.86 85 THR A CA 1
ATOM 2502 C C . THR B 1 98 ? 1.738 -10.245 39.720 1.00 32.50 85 THR A C 1
ATOM 2503 O O . THR B 1 98 ? 0.953 -10.584 40.607 1.00 32.91 85 THR A O 1
ATOM 2507 N N . TRP B 1 99 ? 1.443 -10.388 38.424 1.00 31.20 86 TRP A N 1
ATOM 2508 C CA . TRP B 1 99 ? 0.100 -10.447 37.858 1.00 32.83 86 TRP A CA 1
ATOM 2509 C C . TRP B 1 99 ? -0.105 -11.636 36.918 1.00 35.61 86 TRP A C 1
ATOM 2510 O O . TRP B 1 99 ? -1.211 -11.778 36.365 1.00 34.98 86 TRP A O 1
ATOM 2521 N N . GLY B 1 100 ? 0.969 -12.384 36.577 1.00 37.74 87 GLY A N 1
ATOM 2522 C CA . GLY B 1 100 ? 0.842 -13.452 35.590 1.00 35.92 87 GLY A CA 1
ATOM 2523 C C . GLY B 1 100 ? 1.238 -12.996 34.189 1.00 33.68 87 GLY A C 1
ATOM 2524 O O . GLY B 1 100 ? 1.553 -11.819 34.018 1.00 35.91 87 GLY A O 1
ATOM 2525 N N . ALA B 1 101 ? 1.178 -13.877 33.187 1.00 29.58 88 ALA A N 1
ATOM 2526 C CA . ALA B 1 101 ? 1.513 -13.554 31.801 1.00 29.17 88 ALA A CA 1
ATOM 2527 C C . ALA B 1 101 ? 0.829 -12.266 31.350 1.00 27.19 88 ALA A C 1
ATOM 2528 O O . ALA B 1 101 ? -0.355 -12.062 31.638 1.00 27.15 88 ALA A O 1
ATOM 2530 N N . VAL B 1 102 ? 1.549 -11.437 30.583 1.00 28.12 89 VAL A N 1
ATOM 2531 C CA . VAL B 1 102 ? 0.930 -10.271 29.976 1.00 25.84 89 VAL A CA 1
ATOM 2532 C C . VAL B 1 102 ? -0.119 -10.695 28.941 1.00 26.10 89 VAL A C 1
ATOM 2533 O O . VAL B 1 102 ? 0.090 -11.682 28.217 1.00 27.12 89 VAL A O 1
ATOM 2537 N N . ASP B 1 103 ? -1.268 -9.989 28.919 1.00 23.38 90 ASP A N 1
ATOM 2538 C CA . ASP B 1 103 ? -2.316 -10.229 27.944 1.00 23.03 90 ASP A CA 1
ATOM 2539 C C . ASP B 1 103 ? -2.103 -9.346 26.719 1.00 21.45 90 ASP A C 1
ATOM 2540 O O . ASP B 1 103 ? -2.374 -9.737 25.589 1.00 21.95 90 ASP A O 1
ATOM 2545 N N . VAL B 1 104 ? -1.712 -8.096 27.001 1.00 19.99 91 VAL A N 1
ATOM 2546 C CA . VAL B 1 104 ? -1.636 -7.071 25.953 1.00 21.57 91 VAL A CA 1
ATOM 2547 C C . VAL B 1 104 ? -0.320 -6.312 26.113 1.00 20.97 91 VAL A C 1
ATOM 2548 O O . VAL B 1 104 ? -0.097 -5.729 27.168 1.00 22.79 91 VAL A O 1
ATOM 2552 N N . LEU B 1 105 ? 0.539 -6.324 25.069 1.00 21.44 92 LEU A N 1
ATOM 2553 C CA . LEU B 1 105 ? 1.753 -5.502 25.098 1.00 20.10 92 LEU A CA 1
ATOM 2554 C C . LEU B 1 105 ? 1.571 -4.356 24.117 1.00 19.13 92 LEU A C 1
ATOM 2555 O O . LEU B 1 105 ? 1.249 -4.600 22.963 1.00 20.84 92 LEU A O 1
ATOM 2560 N N . ILE B 1 106 ? 1.842 -3.122 24.556 1.00 17.79 93 ILE A N 1
ATOM 2561 C CA . ILE B 1 106 ? 1.852 -2.003 23.610 1.00 17.36 93 ILE A CA 1
ATOM 2562 C C . ILE B 1 106 ? 3.293 -1.458 23.566 1.00 19.07 93 ILE A C 1
ATOM 2563 O O . ILE B 1 106 ? 3.756 -0.799 24.492 1.00 20.04 93 ILE A O 1
ATOM 2568 N N . ASN B 1 107 ? 3.907 -1.596 22.386 1.00 21.12 94 ASN A N 1
ATOM 2569 C CA . ASN B 1 107 ? 5.243 -1.093 22.177 1.00 21.38 94 ASN A CA 1
ATOM 2570 C C . ASN B 1 107 ? 5.088 0.342 21.681 1.00 22.27 94 ASN A C 1
ATOM 2571 O O . ASN B 1 107 ? 4.856 0.562 20.490 1.00 19.77 94 ASN A O 1
ATOM 2576 N N . ASN B 1 108 ? 5.285 1.299 22.595 1.00 21.24 95 ASN A N 1
ATOM 2577 C CA . ASN B 1 108 ? 4.963 2.702 22.363 1.00 20.79 95 ASN A CA 1
ATOM 2578 C C . ASN B 1 108 ? 6.193 3.629 22.540 1.00 23.11 95 ASN A C 1
ATOM 2579 O O . ASN B 1 108 ? 6.197 4.745 21.980 1.00 22.91 95 ASN A O 1
ATOM 2584 N N . ALA B 1 109 ? 7.206 3.209 23.302 1.00 21.01 96 ALA A N 1
ATOM 2585 C CA . ALA B 1 109 ? 8.344 4.079 23.622 1.00 22.72 96 ALA A CA 1
ATOM 2586 C C . ALA B 1 109 ? 8.990 4.515 22.283 1.00 22.06 96 ALA A C 1
ATOM 2587 O O . ALA B 1 109 ? 9.266 3.686 21.436 1.00 20.28 96 ALA A O 1
ATOM 2589 N N . ALA B 1 110 ? 9.322 5.803 22.157 1.00 23.16 97 ALA A N 1
ATOM 2590 C CA . ALA B 1 110 ? 9.918 6.239 20.912 1.00 25.58 97 ALA A CA 1
ATOM 2591 C C . ALA B 1 110 ? 10.535 7.606 21.189 1.00 27.83 97 ALA A C 1
ATOM 2592 O O . ALA B 1 110 ? 10.227 8.283 22.182 1.00 29.17 97 ALA A O 1
ATOM 2594 N N . ARG B 1 111 ? 11.427 8.011 20.294 1.00 29.59 98 ARG A N 1
ATOM 2595 C CA . ARG B 1 111 ? 11.983 9.357 20.383 1.00 27.26 98 ARG A CA 1
ATOM 2596 C C . ARG B 1 111 ? 11.936 9.922 18.961 1.00 30.10 98 ARG A C 1
ATOM 2597 O O . ARG B 1 111 ? 12.622 9.410 18.089 1.00 30.95 98 ARG A O 1
ATOM 2599 N N . ASP B 1 112 ? 11.192 11.015 18.768 1.00 33.99 99 ASP A N 1
ATOM 2600 C CA . ASP B 1 112 ? 10.874 11.481 17.425 1.00 35.35 99 ASP A CA 1
ATOM 2601 C C . ASP B 1 112 ? 11.588 12.789 17.089 1.00 38.25 99 ASP A C 1
ATOM 2602 O O . ASP B 1 112 ? 11.108 13.492 16.204 1.00 42.23 99 ASP A O 1
ATOM 2607 N N . ASP B 1 113 ? 12.703 13.093 17.768 1.00 35.29 100 ASP A N 1
ATOM 2608 C CA . ASP B 1 113 ? 13.374 14.377 17.528 1.00 37.97 100 ASP A CA 1
ATOM 2609 C C . ASP B 1 113 ? 13.773 14.533 16.045 1.00 39.81 100 ASP A C 1
ATOM 2610 O O . ASP B 1 113 ? 14.151 13.541 15.392 1.00 36.03 100 ASP A O 1
ATOM 2615 N N . ARG B 1 114 ? 13.724 15.799 15.554 1.00 38.24 101 ARG A N 1
ATOM 2616 C CA . ARG B 1 114 ? 14.018 16.172 14.165 1.00 38.85 101 ARG A CA 1
ATOM 2617 C C . ARG B 1 114 ? 15.529 16.059 13.972 1.00 39.76 101 ARG A C 1
ATOM 2618 O O . ARG B 1 114 ? 16.247 16.354 14.922 1.00 42.75 101 ARG A O 1
ATOM 2620 N N . HIS B 1 115 ? 16.042 15.493 12.847 1.00 38.55 102 HIS A N 1
ATOM 2621 C CA . HIS B 1 115 ? 17.480 15.493 12.602 1.00 37.58 102 HIS A CA 1
ATOM 2622 C C . HIS B 1 115 ? 17.717 15.502 11.100 1.00 37.38 102 HIS A C 1
ATOM 2623 O O . HIS B 1 115 ? 17.078 14.738 10.371 1.00 34.72 102 HIS A O 1
ATOM 2630 N N . ALA B 1 116 ? 18.671 16.315 10.658 1.00 37.72 103 ALA A N 1
ATOM 2631 C CA . ALA B 1 116 ? 19.018 16.439 9.243 1.00 39.67 103 ALA A CA 1
ATOM 2632 C C . ALA B 1 116 ? 19.722 15.180 8.740 1.00 38.35 103 ALA A C 1
ATOM 2633 O O . ALA B 1 116 ? 20.706 14.729 9.313 1.00 38.86 103 ALA A O 1
ATOM 2635 N N . LEU B 1 117 ? 19.298 14.678 7.585 1.00 38.01 104 LEU A N 1
ATOM 2636 C CA . LEU B 1 117 ? 19.966 13.522 6.991 1.00 39.78 104 LEU A CA 1
ATOM 2637 C C . LEU B 1 117 ? 21.486 13.671 6.890 1.00 41.14 104 LEU A C 1
ATOM 2638 O O . LEU B 1 117 ? 22.274 12.736 7.143 1.00 41.45 104 LEU A O 1
ATOM 2643 N N . ALA B 1 118 ? 21.937 14.867 6.484 1.00 43.83 105 ALA A N 1
ATOM 2644 C CA . ALA B 1 118 ? 23.329 15.011 6.099 1.00 46.32 105 ALA A CA 1
ATOM 2645 C C . ALA B 1 118 ? 24.218 14.872 7.336 1.00 46.47 105 ALA A C 1
ATOM 2646 O O . ALA B 1 118 ? 25.398 14.615 7.180 1.00 49.30 105 ALA A O 1
ATOM 2648 N N . ASP B 1 119 ? 23.628 14.986 8.546 1.00 44.80 106 ASP A N 1
ATOM 2649 C CA . ASP B 1 119 ? 24.365 15.239 9.773 1.00 45.42 106 ASP A CA 1
ATOM 2650 C C . ASP B 1 119 ? 24.369 14.069 10.747 1.00 45.52 106 ASP A C 1
ATOM 2651 O O . ASP B 1 119 ? 24.984 14.184 11.788 1.00 48.89 106 ASP A O 1
ATOM 2656 N N . VAL B 1 120 ? 23.709 12.951 10.448 1.00 41.81 107 VAL A N 1
ATOM 2657 C CA . VAL B 1 120 ? 23.594 11.797 11.330 1.00 38.14 107 VAL A CA 1
ATOM 2658 C C . VAL B 1 120 ? 24.896 11.004 11.397 1.00 39.75 107 VAL A C 1
ATOM 2659 O O . VAL B 1 120 ? 25.474 10.646 10.354 1.00 40.81 107 VAL A O 1
ATOM 2663 N N . SER B 1 121 ? 25.392 10.770 12.632 1.00 37.98 108 SER A N 1
ATOM 2664 C CA . SER B 1 121 ? 26.624 10.015 12.874 1.00 39.66 108 SER A CA 1
ATOM 2665 C C . SER B 1 121 ? 26.224 8.550 13.098 1.00 38.93 108 SER A C 1
ATOM 2666 O O . SER B 1 121 ? 25.033 8.240 13.264 1.00 36.13 108 SER A O 1
ATOM 2669 N N . VAL B 1 122 ? 27.245 7.672 13.163 1.00 41.72 109 VAL A N 1
ATOM 2670 C CA . VAL B 1 122 ? 26.930 6.260 13.402 1.00 40.79 109 VAL A CA 1
ATOM 2671 C C . VAL B 1 122 ? 26.348 6.071 14.801 1.00 41.45 109 VAL A C 1
ATOM 2672 O O . VAL B 1 122 ? 25.396 5.300 14.965 1.00 42.26 109 VAL A O 1
ATOM 2676 N N . GLU B 1 123 ? 26.919 6.781 15.789 1.00 42.32 110 GLU A N 1
ATOM 2677 C CA . GLU B 1 123 ? 26.463 6.676 17.177 1.00 41.33 110 GLU A CA 1
ATOM 2678 C C . GLU B 1 123 ? 25.027 7.170 17.300 1.00 39.52 110 GLU A C 1
ATOM 2679 O O . GLU B 1 123 ? 24.227 6.501 17.933 1.00 37.16 110 GLU A O 1
ATOM 2685 N N . TYR B 1 124 ? 24.669 8.267 16.624 1.00 41.17 111 TYR A N 1
ATOM 2686 C CA . TYR B 1 124 ? 23.311 8.795 16.605 1.00 41.53 111 TYR A CA 1
ATOM 2687 C C . TYR B 1 124 ? 22.317 7.755 16.035 1.00 40.43 111 TYR A C 1
ATOM 2688 O O . TYR B 1 124 ? 21.292 7.446 16.663 1.00 38.30 111 TYR A O 1
ATOM 2697 N N . TRP B 1 125 ? 22.655 7.219 14.849 1.00 37.26 112 TRP A N 1
ATOM 2698 C CA . TRP B 1 125 ? 21.869 6.201 14.172 1.00 37.82 112 TRP A CA 1
ATOM 2699 C C . TRP B 1 125 ? 21.571 5.047 15.143 1.00 35.53 112 TRP A C 1
ATOM 2700 O O . TRP B 1 125 ? 20.412 4.684 15.334 1.00 32.13 112 TRP A O 1
ATOM 2711 N N . ASP B 1 126 ? 22.631 4.492 15.758 1.00 34.15 113 ASP A N 1
ATOM 2712 C CA . ASP B 1 126 ? 22.544 3.342 16.644 1.00 35.74 113 ASP A CA 1
ATOM 2713 C C . ASP B 1 126 ? 21.582 3.663 17.785 1.00 37.34 113 ASP A C 1
ATOM 2714 O O . ASP B 1 126 ? 20.675 2.876 18.105 1.00 36.90 113 ASP A O 1
ATOM 2719 N N . GLU B 1 127 ? 21.791 4.831 18.385 1.00 35.65 114 GLU A N 1
ATOM 2720 C CA . GLU B 1 127 ? 20.992 5.212 19.555 1.00 35.70 114 GLU A CA 1
ATOM 2721 C C . GLU B 1 127 ? 19.513 5.346 19.172 1.00 34.60 114 GLU A C 1
ATOM 2722 O O . GLU B 1 127 ? 18.612 4.831 19.870 1.00 32.95 114 GLU A O 1
ATOM 2728 N N . ARG B 1 128 ? 19.227 6.004 18.043 1.00 32.77 115 ARG A N 1
ATOM 2729 C CA . ARG B 1 128 ? 17.846 6.150 17.588 1.00 32.76 115 ARG A CA 1
ATOM 2730 C C . ARG B 1 128 ? 17.194 4.807 17.190 1.00 33.37 115 ARG A C 1
ATOM 2731 O O . ARG B 1 128 ? 16.020 4.590 17.507 1.00 28.37 115 ARG A O 1
ATOM 2739 N N . MET B 1 129 ? 17.937 3.881 16.539 1.00 30.49 116 MET A N 1
ATOM 2740 C CA . MET B 1 129 ? 17.373 2.546 16.220 1.00 29.57 116 MET A CA 1
ATOM 2741 C C . MET B 1 129 ? 17.050 1.790 17.515 1.00 31.92 116 MET A C 1
ATOM 2742 O O . MET B 1 129 ? 16.034 1.064 17.612 1.00 30.08 116 MET A O 1
ATOM 2747 N N . GLN B 1 130 ? 17.869 2.024 18.514 1.00 30.56 117 GLN A N 1
ATOM 2748 C CA . GLN B 1 130 ? 17.708 1.332 19.768 1.00 34.96 117 GLN A CA 1
ATOM 2749 C C . GLN B 1 130 ? 16.498 1.840 20.574 1.00 33.32 117 GLN A C 1
ATOM 2750 O O . GLN B 1 130 ? 15.819 1.010 21.211 1.00 29.87 117 GLN A O 1
ATOM 2756 N N . THR B 1 131 ? 16.258 3.166 20.560 1.00 31.90 118 THR A N 1
ATOM 2757 C CA . THR B 1 131 ? 15.159 3.741 21.353 1.00 30.94 118 THR A CA 1
ATOM 2758 C C . THR B 1 131 ? 13.835 3.639 20.579 1.00 29.32 118 THR A C 1
ATOM 2759 O O . THR B 1 131 ? 12.728 3.677 21.173 1.00 27.36 118 THR A O 1
ATOM 2763 N N . ASN B 1 132 ? 13.925 3.520 19.219 1.00 27.43 119 ASN A N 1
ATOM 2764 C CA . ASN B 1 132 ? 12.728 3.478 18.383 1.00 26.04 119 ASN A CA 1
ATOM 2765 C C . ASN B 1 132 ? 12.326 2.059 17.931 1.00 27.71 119 ASN A C 1
ATOM 2766 O O . ASN B 1 132 ? 11.157 1.837 17.675 1.00 27.08 119 ASN A O 1
ATOM 2771 N N . LEU B 1 133 ? 13.240 1.089 17.811 1.00 24.38 120 LEU A N 1
ATOM 2772 C CA . LEU B 1 133 ? 12.874 -0.147 17.153 1.00 23.52 120 LEU A CA 1
ATOM 2773 C C . LEU B 1 133 ? 13.227 -1.348 18.026 1.00 21.61 120 LEU A C 1
ATOM 2774 O O . LEU B 1 133 ? 12.408 -2.218 18.233 1.00 21.77 120 LEU A O 1
ATOM 2779 N N . ARG B 1 134 ? 14.488 -1.417 18.528 1.00 25.71 121 ARG A N 1
ATOM 2780 C CA . ARG B 1 134 ? 15.040 -2.651 19.088 1.00 26.35 121 ARG A CA 1
ATOM 2781 C C . ARG B 1 134 ? 14.169 -3.138 20.273 1.00 25.57 121 ARG A C 1
ATOM 2782 O O . ARG B 1 134 ? 13.962 -4.344 20.430 1.00 24.76 121 ARG A O 1
ATOM 2790 N N . HIS B 1 135 ? 13.767 -2.216 21.152 1.00 26.24 122 HIS A N 1
ATOM 2791 C CA . HIS B 1 135 ? 13.038 -2.649 22.367 1.00 26.44 122 HIS A CA 1
ATOM 2792 C C . HIS B 1 135 ? 11.719 -3.345 22.017 1.00 24.16 122 HIS A C 1
ATOM 2793 O O . HIS B 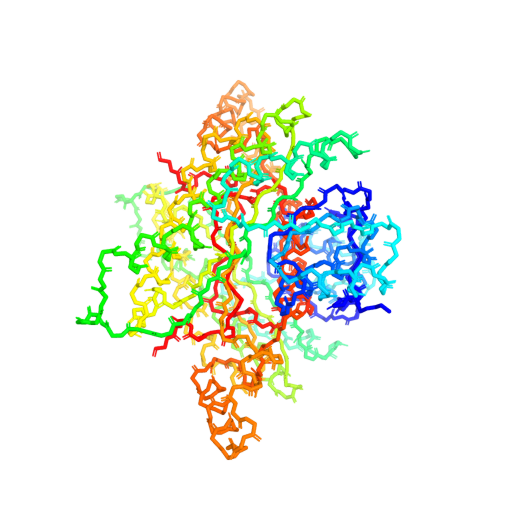1 135 ? 11.251 -4.256 22.732 1.00 23.41 122 HIS A O 1
ATOM 2800 N N . ALA B 1 136 ? 11.148 -2.982 20.853 1.00 23.42 123 ALA A N 1
ATOM 2801 C CA . ALA B 1 136 ? 9.810 -3.528 20.507 1.00 21.16 123 ALA A CA 1
ATOM 2802 C C . ALA B 1 136 ? 9.982 -5.015 20.181 1.00 23.69 123 ALA A C 1
ATOM 2803 O O . ALA B 1 136 ? 9.161 -5.858 20.587 1.00 25.59 123 ALA A O 1
ATOM 2805 N N . PHE B 1 137 ? 11.143 -5.397 19.551 1.00 21.95 124 PHE A N 1
ATOM 2806 C CA . PHE B 1 137 ? 11.383 -6.805 19.295 1.00 23.36 124 PHE A CA 1
ATOM 2807 C C . PHE B 1 137 ? 11.597 -7.546 20.634 1.00 23.06 124 PHE A C 1
ATOM 2808 O O . PHE B 1 137 ? 11.037 -8.605 20.892 1.00 25.09 124 PHE A O 1
ATOM 2816 N N . PHE B 1 138 ? 12.441 -6.970 21.482 1.00 23.44 125 PHE A N 1
ATOM 2817 C CA . PHE B 1 138 ? 12.813 -7.709 22.690 1.00 24.28 125 PHE A CA 1
ATOM 2818 C C . PHE B 1 138 ? 11.622 -7.780 23.661 1.00 23.41 125 PHE A C 1
ATOM 2819 O O . PHE B 1 138 ? 11.527 -8.795 24.406 1.00 25.28 125 PHE A O 1
ATOM 2827 N N . ALA B 1 139 ? 10.752 -6.743 23.643 1.00 23.44 126 ALA A N 1
ATOM 2828 C CA . ALA B 1 139 ? 9.577 -6.826 24.516 1.00 21.89 126 ALA A CA 1
ATOM 2829 C C . ALA B 1 139 ? 8.650 -7.938 24.050 1.00 23.87 126 ALA A C 1
ATOM 2830 O O . ALA B 1 139 ? 8.028 -8.614 24.870 1.00 27.03 126 ALA A O 1
ATOM 2832 N N . ALA B 1 140 ? 8.517 -8.073 22.709 1.00 24.41 127 ALA A N 1
ATOM 2833 C CA . ALA B 1 140 ? 7.631 -9.107 22.180 1.00 24.53 127 ALA A CA 1
ATOM 2834 C C . ALA B 1 140 ? 8.242 -10.437 22.560 1.00 24.59 127 ALA A C 1
ATOM 2835 O O . ALA B 1 140 ? 7.572 -11.387 22.928 1.00 27.44 127 ALA A O 1
ATOM 2837 N N . GLN B 1 141 ? 9.577 -10.519 22.474 1.00 24.92 128 GLN A N 1
ATOM 2838 C CA . GLN B 1 141 ? 10.211 -11.792 22.719 1.00 25.06 128 GLN A CA 1
ATOM 2839 C C . GLN B 1 141 ? 10.017 -12.172 24.208 1.00 29.46 128 GLN A C 1
ATOM 2840 O O . GLN B 1 141 ? 9.789 -13.346 24.524 1.00 30.02 128 GLN A O 1
ATOM 2846 N N . ALA B 1 142 ? 10.054 -11.161 25.081 1.00 28.09 129 ALA A N 1
ATOM 2847 C CA . ALA B 1 142 ? 9.863 -11.380 26.531 1.00 29.13 129 ALA A CA 1
ATOM 2848 C C . ALA B 1 142 ? 8.448 -11.812 26.927 1.00 27.95 129 ALA A C 1
ATOM 2849 O O . ALA B 1 142 ? 8.259 -12.672 27.819 1.00 30.45 129 ALA A O 1
ATOM 2851 N N . VAL B 1 143 ? 7.438 -11.160 26.342 1.00 27.84 130 VAL A N 1
ATOM 2852 C CA . VAL B 1 143 ? 6.063 -11.506 26.674 1.00 25.88 130 VAL A CA 1
ATOM 2853 C C . VAL B 1 143 ? 5.605 -12.804 26.010 1.00 27.60 130 VAL A C 1
ATOM 2854 O O . VAL B 1 143 ? 4.743 -13.474 26.558 1.00 28.32 130 VAL A O 1
ATOM 2858 N N . ALA B 1 144 ? 6.183 -13.163 24.854 1.00 27.65 131 ALA A N 1
ATOM 2859 C CA . ALA B 1 144 ? 5.690 -14.332 24.126 1.00 30.31 131 ALA A CA 1
ATOM 2860 C C . ALA B 1 144 ? 5.573 -15.609 24.965 1.00 30.45 131 ALA A C 1
ATOM 2861 O O . ALA B 1 144 ? 4.540 -16.257 24.871 1.00 31.61 131 ALA A O 1
ATOM 2863 N N . PRO B 1 145 ? 6.594 -16.153 25.669 1.00 33.11 132 PRO A N 1
ATOM 2864 C CA . PRO B 1 145 ? 6.417 -17.474 26.263 1.00 34.71 132 PRO A CA 1
ATOM 2865 C C . PRO B 1 145 ? 5.217 -17.554 27.206 1.00 33.76 132 PRO A C 1
ATOM 2866 O O . PRO B 1 145 ? 4.505 -18.551 27.165 1.00 36.39 132 PRO A O 1
ATOM 2870 N N . GLY B 1 146 ? 4.966 -16.470 27.972 1.00 36.19 133 GLY A N 1
ATOM 2871 C CA . GLY B 1 146 ? 3.847 -16.343 28.909 1.00 31.44 133 GLY A CA 1
ATOM 2872 C C . GLY B 1 146 ? 2.481 -16.357 28.200 1.00 31.21 133 GLY A C 1
ATOM 2873 O O . GLY B 1 146 ? 1.558 -17.145 28.558 1.00 33.72 133 GLY A O 1
ATOM 2874 N N . MET B 1 147 ? 2.457 -15.647 27.047 1.00 30.18 134 MET A N 1
ATOM 2875 C CA . MET B 1 147 ? 1.300 -15.645 26.164 1.00 28.54 134 MET A CA 1
ATOM 2876 C C . MET B 1 147 ? 1.038 -17.055 25.660 1.00 27.76 134 MET A C 1
ATOM 2877 O O . MET B 1 147 ? -0.097 -17.465 25.663 1.00 34.75 134 MET A O 1
ATOM 2882 N N . ALA B 1 148 ? 2.044 -17.727 25.098 1.00 31.16 135 ALA A N 1
ATOM 2883 C CA . ALA B 1 148 ? 1.891 -19.052 24.499 1.00 31.40 135 ALA A CA 1
ATOM 2884 C C . ALA B 1 148 ? 1.446 -20.102 25.507 1.00 33.84 135 ALA A C 1
ATOM 2885 O O . ALA B 1 148 ? 0.677 -20.988 25.102 1.00 35.17 135 ALA A O 1
ATOM 2887 N N . ARG B 1 149 ? 1.988 -20.090 26.742 1.00 34.86 136 ARG A N 1
ATOM 2888 C CA . ARG B 1 149 ? 1.581 -20.982 27.833 1.00 37.16 136 ARG A CA 1
ATOM 2889 C C . ARG B 1 149 ? 0.067 -20.888 27.991 1.00 38.25 136 ARG A C 1
ATOM 2890 O O . ARG B 1 149 ? -0.598 -21.913 28.064 1.00 42.40 136 ARG A O 1
ATOM 2892 N N . ARG B 1 150 ? -0.455 -19.634 27.992 1.00 36.60 137 ARG A N 1
ATOM 2893 C CA . ARG B 1 150 ? -1.886 -19.441 28.169 1.00 37.15 137 ARG A CA 1
ATOM 2894 C C . ARG B 1 150 ? -2.645 -19.778 26.873 1.00 37.59 137 ARG A C 1
ATOM 2895 O O . ARG B 1 150 ? -3.770 -20.268 26.906 1.00 37.44 137 ARG A O 1
ATOM 2903 N N . GLY B 1 151 ? -2.045 -19.520 25.701 1.00 33.57 138 GLY A N 1
ATOM 2904 C CA . GLY B 1 151 ? -2.729 -19.772 24.442 1.00 32.22 138 GLY A CA 1
ATOM 2905 C C . GLY B 1 151 ? -3.345 -18.505 23.841 1.00 29.59 138 GLY A C 1
ATOM 2906 O O . GLY B 1 151 ? -4.175 -18.633 22.942 1.00 31.09 138 GLY A O 1
ATOM 2907 N N . SER B 1 152 ? -3.012 -17.325 24.392 1.00 26.58 139 SER A N 1
ATOM 2908 C CA . SER B 1 152 ? -3.637 -16.099 23.878 1.00 26.50 139 SER A CA 1
ATOM 2909 C C . SER B 1 152 ? -2.775 -14.920 24.262 1.00 24.60 139 SER A C 1
ATOM 2910 O O . SER B 1 152 ? -2.046 -14.971 25.284 1.00 27.29 139 SER A O 1
ATOM 2913 N N . GLY B 1 153 ? -2.870 -13.845 23.449 1.00 23.11 140 GLY A N 1
ATOM 2914 C CA . GLY B 1 153 ? -2.182 -12.611 23.821 1.00 22.69 140 GLY A CA 1
ATOM 2915 C C . GLY B 1 153 ? -2.256 -11.660 22.612 1.00 20.77 140 GLY A C 1
ATOM 2916 O O . GLY B 1 153 ? -2.563 -12.084 21.501 1.00 23.03 140 GLY A O 1
ATOM 2917 N N . ALA B 1 154 ? -1.926 -10.405 22.845 1.00 21.66 141 ALA A N 1
ATOM 2918 C CA . ALA B 1 154 ? -2.049 -9.414 21.768 1.00 19.15 141 ALA A CA 1
ATOM 2919 C C . ALA B 1 154 ? -0.924 -8.428 21.931 1.00 20.13 141 ALA A C 1
ATOM 2920 O O . ALA B 1 154 ? -0.595 -8.032 23.076 1.00 20.76 141 ALA A O 1
ATOM 2922 N N . ILE B 1 155 ? -0.407 -8.000 20.765 1.00 19.94 142 ILE A N 1
ATOM 2923 C CA . ILE B 1 155 ? 0.688 -7.046 20.756 1.00 19.31 142 ILE A CA 1
ATOM 2924 C C . ILE B 1 155 ? 0.295 -5.940 19.826 1.00 15.75 142 ILE A C 1
ATOM 2925 O O . ILE B 1 155 ? -0.263 -6.219 18.790 1.00 18.01 142 ILE A O 1
ATOM 2930 N N . ILE B 1 156 ? 0.533 -4.706 20.253 1.00 17.13 143 ILE A N 1
ATOM 2931 C CA . ILE B 1 156 ? 0.217 -3.549 19.426 1.00 16.01 143 ILE A CA 1
ATOM 2932 C C . ILE B 1 156 ? 1.528 -2.780 19.269 1.00 16.04 143 ILE A C 1
ATOM 2933 O O . ILE B 1 156 ? 2.054 -2.387 20.290 1.00 16.63 143 ILE A O 1
ATOM 2938 N N . ASN B 1 157 ? 2.044 -2.659 18.041 1.00 15.67 144 ASN A N 1
ATOM 2939 C CA . ASN B 1 157 ? 3.237 -1.850 17.780 1.00 16.73 144 ASN A CA 1
ATOM 2940 C C . ASN B 1 157 ? 2.766 -0.464 17.347 1.00 17.96 144 ASN A C 1
ATOM 2941 O O . ASN B 1 157 ? 2.003 -0.352 16.402 1.00 18.15 144 ASN A O 1
ATOM 2946 N N . MET B 1 158 ? 3.204 0.611 18.022 1.00 16.67 145 MET A N 1
ATOM 2947 C CA . MET B 1 158 ? 2.915 1.962 17.529 1.00 19.04 145 MET A CA 1
ATOM 2948 C C . MET B 1 158 ? 3.739 2.261 16.268 1.00 20.19 145 MET A C 1
ATOM 2949 O O . MET B 1 158 ? 4.989 2.135 16.216 1.00 22.02 145 MET A O 1
ATOM 2954 N N . GLY B 1 159 ? 3.015 2.554 15.214 1.00 18.02 146 GLY A N 1
ATOM 2955 C CA . GLY B 1 159 ? 3.597 2.849 13.933 1.00 17.15 146 GLY A CA 1
ATOM 2956 C C . GLY B 1 159 ? 3.480 4.352 13.708 1.00 18.72 146 GLY A C 1
ATOM 2957 O O . GLY B 1 159 ? 3.361 5.102 14.657 1.00 22.65 146 GLY A O 1
ATOM 2958 N N . SER B 1 160 ? 3.555 4.750 12.453 1.00 18.39 147 SER A N 1
ATOM 2959 C CA . SER B 1 160 ? 3.493 6.179 12.141 1.00 17.91 147 SER A CA 1
ATOM 2960 C C . SER B 1 160 ? 3.287 6.353 10.635 1.00 18.41 147 SER A C 1
ATOM 2961 O O . SER B 1 160 ? 3.793 5.556 9.824 1.00 19.90 147 SER A O 1
ATOM 2964 N N . ILE B 1 161 ? 2.426 7.307 10.242 1.00 16.26 148 ILE A N 1
ATOM 2965 C CA . ILE B 1 161 ? 2.175 7.555 8.821 1.00 16.97 148 ILE A CA 1
ATOM 2966 C C . ILE B 1 161 ? 3.328 8.310 8.182 1.00 17.26 148 ILE A C 1
ATOM 2967 O O . ILE B 1 161 ? 3.344 8.437 6.929 1.00 18.94 148 ILE A O 1
ATOM 2972 N N . SER B 1 162 ? 4.245 8.825 8.993 1.00 19.96 149 SER A N 1
ATOM 2973 C CA . SER B 1 162 ? 5.363 9.633 8.489 1.00 21.75 149 SER A CA 1
ATOM 2974 C C . SER B 1 162 ? 6.218 8.891 7.440 1.00 21.32 149 SER A C 1
ATOM 2975 O O . SER B 1 162 ? 6.530 9.483 6.404 1.00 22.98 149 SER A O 1
ATOM 2978 N N . TRP B 1 163 ? 6.463 7.577 7.587 1.00 19.46 150 TRP A N 1
ATOM 2979 C CA . TRP B 1 163 ? 7.249 6.950 6.523 1.00 20.60 150 TRP A CA 1
ATOM 2980 C C . TRP B 1 163 ? 6.398 6.647 5.310 1.00 20.37 150 TRP A C 1
ATOM 2981 O O . TRP B 1 163 ? 6.899 6.756 4.170 1.00 20.01 150 TRP A O 1
ATOM 2992 N N . MET B 1 164 ? 5.093 6.399 5.525 1.00 19.19 151 MET A N 1
ATOM 2993 C CA . MET B 1 164 ? 4.181 6.190 4.400 1.00 18.18 151 MET A CA 1
ATOM 2994 C C . MET B 1 164 ? 4.166 7.447 3.530 1.00 19.18 151 MET A C 1
ATOM 2995 O O . MET B 1 164 ? 4.082 7.391 2.317 1.00 18.54 151 MET A O 1
ATOM 3000 N N . ARG B 1 165 ? 4.141 8.644 4.175 1.00 20.36 152 ARG A N 1
ATOM 3001 C CA . ARG B 1 165 ? 4.081 9.896 3.442 1.00 18.37 152 ARG A CA 1
ATOM 3002 C C . ARG B 1 165 ? 5.492 10.373 3.055 1.00 19.38 152 ARG A C 1
ATOM 3003 O O . ARG B 1 165 ? 5.605 11.443 2.479 1.00 19.51 152 ARG A O 1
ATOM 3011 N N . GLY B 1 166 ? 6.543 9.520 3.243 1.00 17.76 153 GLY A N 1
ATOM 3012 C CA . GLY B 1 166 ? 7.923 9.853 2.896 1.00 17.86 153 GLY A CA 1
ATOM 3013 C C . GLY B 1 166 ? 8.389 11.176 3.538 1.00 20.34 153 GLY A C 1
ATOM 3014 O O . GLY B 1 166 ? 9.008 12.027 2.870 1.00 25.45 153 GLY A O 1
ATOM 3015 N N . ARG B 1 167 ? 7.983 11.393 4.810 1.00 20.79 154 ARG A N 1
ATOM 3016 C CA . ARG B 1 167 ? 8.319 12.714 5.395 1.00 22.07 154 ARG A CA 1
ATOM 3017 C C . ARG B 1 167 ? 9.812 12.795 5.676 1.00 24.29 154 ARG A C 1
ATOM 3018 O O . ARG B 1 167 ? 10.365 11.868 6.264 1.00 23.59 154 ARG A O 1
ATOM 3026 N N . PRO B 1 168 ? 10.495 13.911 5.280 1.00 23.91 155 PRO A N 1
ATOM 3027 C CA . PRO B 1 168 ? 11.920 14.060 5.486 1.00 26.01 155 PRO A CA 1
ATOM 3028 C C . PRO B 1 168 ? 12.211 14.609 6.906 1.00 27.06 155 PRO A C 1
ATOM 3029 O O . PRO B 1 168 ? 11.272 14.959 7.623 1.00 27.02 155 PRO A O 1
ATOM 3033 N N . GLY B 1 169 ? 13.493 14.663 7.247 1.00 29.57 156 GLY A N 1
ATOM 3034 C CA . GLY B 1 169 ? 14.037 15.403 8.390 1.00 33.05 156 GLY A CA 1
ATOM 3035 C C . GLY B 1 169 ? 14.023 14.590 9.694 1.00 33.17 156 GLY A C 1
ATOM 3036 O O . GLY B 1 169 ? 14.155 15.178 10.761 1.00 34.39 156 GLY A O 1
ATOM 3037 N N . MET B 1 170 ? 13.787 13.262 9.665 1.00 29.94 157 MET A N 1
ATOM 3038 C CA . MET B 1 170 ? 13.897 12.473 10.876 1.00 29.75 157 MET A CA 1
ATOM 3039 C C . MET B 1 170 ? 14.149 11.028 10.438 1.00 28.01 157 MET A C 1
ATOM 3040 O O . MET B 1 170 ? 13.465 10.120 10.917 1.00 28.82 157 MET A O 1
ATOM 3045 N N . VAL B 1 171 ? 15.186 10.840 9.591 1.00 29.78 158 VAL A N 1
ATOM 3046 C CA . VAL B 1 171 ? 15.333 9.563 8.895 1.00 27.48 158 VAL A CA 1
ATOM 3047 C C . VAL B 1 171 ? 15.392 8.388 9.888 1.00 28.23 158 VAL A C 1
ATOM 3048 O O . VAL B 1 171 ? 14.891 7.322 9.591 1.00 24.17 158 VAL A O 1
ATOM 3052 N N . CYS B 1 172 ? 16.041 8.512 11.063 1.00 27.93 159 CYS A N 1
ATOM 3053 C CA . CYS B 1 172 ? 16.075 7.327 11.925 1.00 29.06 159 CYS A CA 1
ATOM 3054 C C . CYS B 1 172 ? 14.697 6.928 12.453 1.00 27.73 159 CYS A C 1
ATOM 3055 O O . CYS B 1 172 ? 14.398 5.722 12.555 1.00 28.66 159 CYS A O 1
ATOM 3058 N N . TYR B 1 173 ? 13.861 7.921 12.831 1.00 25.16 160 TYR A N 1
ATOM 3059 C CA . TYR B 1 173 ? 12.550 7.684 13.397 1.00 23.36 160 TYR A CA 1
ATOM 3060 C C . TYR B 1 173 ? 11.678 7.045 12.328 1.00 22.97 160 TYR A C 1
ATOM 3061 O O . TYR B 1 173 ? 11.055 6.012 12.574 1.00 22.22 160 TYR A O 1
ATOM 3070 N N . THR B 1 174 ? 11.729 7.577 11.079 1.00 22.24 161 THR A N 1
ATOM 3071 C CA . THR B 1 174 ? 10.789 7.054 10.080 1.00 22.31 161 THR A CA 1
ATOM 3072 C C . THR B 1 174 ? 11.229 5.646 9.621 1.00 21.69 161 THR A C 1
ATOM 3073 O O . THR B 1 174 ? 10.398 4.761 9.429 1.00 19.19 161 THR A O 1
ATOM 3077 N N . THR B 1 175 ? 12.543 5.410 9.568 1.00 21.58 162 THR A N 1
ATOM 3078 C CA . THR B 1 175 ? 13.070 4.103 9.186 1.00 22.82 162 THR A CA 1
ATOM 3079 C C . THR B 1 175 ? 12.716 3.053 10.256 1.00 24.49 162 THR A C 1
ATOM 3080 O O . THR B 1 175 ? 12.278 1.933 9.937 1.00 21.31 162 THR A O 1
ATOM 3084 N N . ALA B 1 176 ? 12.861 3.440 11.540 1.00 24.34 163 ALA A N 1
ATOM 3085 C CA . ALA B 1 176 ? 12.440 2.586 12.639 1.00 23.30 163 ALA A CA 1
ATOM 3086 C C . ALA B 1 176 ? 10.948 2.253 12.529 1.00 23.26 163 ALA A C 1
ATOM 3087 O O . ALA B 1 176 ? 10.517 1.105 12.703 1.00 21.71 163 ALA A O 1
ATOM 3089 N N . LYS B 1 177 ? 10.099 3.284 12.290 1.00 20.40 164 LYS A N 1
ATOM 3090 C CA . LYS B 1 177 ? 8.684 2.986 12.214 1.00 19.30 164 LYS A CA 1
ATOM 3091 C C . LYS B 1 177 ? 8.373 2.074 11.023 1.00 18.17 164 LYS A C 1
ATOM 3092 O O . LYS B 1 177 ? 7.520 1.223 11.138 1.00 18.80 164 LYS A O 1
ATOM 3098 N N . ALA B 1 178 ? 9.028 2.249 9.871 1.00 18.20 165 ALA A N 1
ATOM 3099 C CA . ALA B 1 178 ? 8.820 1.360 8.723 1.00 20.06 165 ALA A CA 1
ATOM 3100 C C . ALA B 1 178 ? 9.255 -0.067 9.080 1.00 20.03 165 ALA A C 1
ATOM 3101 O O . ALA B 1 178 ? 8.683 -1.031 8.591 1.00 19.81 165 ALA A O 1
ATOM 3103 N N . ALA B 1 179 ? 10.350 -0.191 9.854 1.00 21.15 166 ALA A N 1
ATOM 3104 C CA . ALA B 1 179 ? 10.820 -1.504 10.307 1.00 21.77 166 ALA A CA 1
ATOM 3105 C C . ALA B 1 179 ? 9.673 -2.205 11.068 1.00 21.30 166 ALA A C 1
ATOM 3106 O O . ALA B 1 179 ? 9.445 -3.405 10.915 1.00 20.12 166 ALA A O 1
ATOM 3108 N N . LEU B 1 180 ? 9.031 -1.471 11.980 1.00 20.84 167 LEU A N 1
ATOM 3109 C CA . LEU B 1 180 ? 7.967 -2.060 12.820 1.00 22.59 167 LEU A CA 1
ATOM 3110 C C . LEU B 1 180 ? 6.762 -2.508 11.969 1.00 23.16 167 LEU A C 1
ATOM 3111 O O . LEU B 1 180 ? 6.077 -3.499 12.258 1.00 21.30 167 LEU A O 1
ATOM 3116 N N . ASN B 1 181 ? 6.491 -1.808 10.842 1.00 21.02 168 ASN A N 1
ATOM 3117 C CA . ASN B 1 181 ? 5.472 -2.200 9.898 1.00 20.28 168 ASN A CA 1
ATOM 3118 C C . ASN B 1 181 ? 5.725 -3.636 9.444 1.00 19.44 168 ASN A C 1
ATOM 3119 O O . ASN B 1 181 ? 4.770 -4.427 9.450 1.00 19.78 168 ASN A O 1
ATOM 3124 N N . GLY B 1 182 ? 6.991 -3.945 9.036 1.00 17.85 169 GLY A N 1
ATOM 3125 C CA . GLY B 1 182 ? 7.419 -5.299 8.627 1.00 17.03 169 GLY A CA 1
ATOM 3126 C C . GLY B 1 182 ? 7.325 -6.290 9.794 1.00 17.65 169 GLY A C 1
ATOM 3127 O O . GLY B 1 182 ? 6.785 -7.399 9.658 1.00 21.03 169 GLY A O 1
ATOM 3128 N N . MET B 1 183 ? 7.833 -5.871 10.953 1.00 17.63 170 MET A N 1
ATOM 3129 C CA . MET B 1 183 ? 7.956 -6.722 12.101 1.00 20.20 170 MET A CA 1
ATOM 3130 C C . MET B 1 183 ? 6.576 -7.200 12.556 1.00 18.30 170 MET A C 1
ATOM 3131 O O . MET B 1 183 ? 6.431 -8.369 12.935 1.00 22.39 170 MET A O 1
ATOM 3136 N N . THR B 1 184 ? 5.561 -6.323 12.501 1.00 17.29 171 THR A N 1
ATOM 3137 C CA . THR B 1 184 ? 4.184 -6.769 12.795 1.00 18.10 171 THR A CA 1
ATOM 3138 C C . THR B 1 184 ? 3.799 -7.989 11.936 1.00 18.08 171 THR A C 1
ATOM 3139 O O . THR B 1 184 ? 3.206 -8.925 12.464 1.00 19.04 171 THR A O 1
ATOM 3143 N N . ARG B 1 185 ? 4.008 -7.903 10.612 1.00 15.44 172 ARG A N 1
ATOM 3144 C CA . ARG B 1 185 ? 3.530 -8.907 9.641 1.00 17.14 172 ARG A CA 1
ATOM 3145 C C . ARG B 1 185 ? 4.233 -10.248 9.924 1.00 18.38 172 ARG A C 1
ATOM 3146 O O . ARG B 1 185 ? 3.571 -11.308 9.950 1.00 20.41 172 ARG A O 1
ATOM 3154 N N . THR B 1 186 ? 5.568 -10.215 10.151 1.00 18.58 173 THR A N 1
ATOM 3155 C CA . THR B 1 186 ? 6.315 -11.493 10.303 1.00 18.81 173 THR A CA 1
ATOM 3156 C C . THR B 1 186 ? 6.114 -12.092 11.695 1.00 20.36 173 THR A C 1
ATOM 3157 O O . THR B 1 186 ? 5.995 -13.328 11.843 1.00 23.67 173 THR A O 1
ATOM 3161 N N . LEU B 1 187 ? 5.967 -11.230 12.702 1.00 19.43 174 LEU A N 1
ATOM 3162 C CA . LEU B 1 187 ? 5.786 -11.790 14.030 1.00 23.52 174 LEU A CA 1
ATOM 3163 C C . LEU B 1 187 ? 4.365 -12.335 14.088 1.00 21.05 174 LEU A C 1
ATOM 3164 O O . LEU B 1 187 ? 4.158 -13.324 14.841 1.00 20.73 174 LEU A O 1
ATOM 3169 N N . ALA B 1 188 ? 3.418 -11.675 13.389 1.00 18.26 175 ALA A N 1
ATOM 3170 C CA . ALA B 1 188 ? 2.059 -12.202 13.374 1.00 20.85 175 ALA A CA 1
ATOM 3171 C C . ALA B 1 188 ? 2.053 -13.656 12.921 1.00 22.46 175 ALA A C 1
ATOM 3172 O O . ALA B 1 188 ? 1.332 -14.491 13.487 1.00 23.87 175 ALA A O 1
ATOM 3174 N N . ARG B 1 189 ? 2.827 -14.006 11.882 1.00 21.70 176 ARG A N 1
ATOM 3175 C CA . ARG B 1 189 ? 2.876 -15.400 11.428 1.00 23.72 176 ARG A CA 1
ATOM 3176 C C . ARG B 1 189 ? 3.684 -16.252 12.405 1.00 24.22 176 ARG A C 1
ATOM 3177 O O . ARG B 1 189 ? 3.316 -17.416 12.686 1.00 24.83 176 ARG A O 1
ATOM 3185 N N . GLU B 1 190 ? 4.799 -15.687 12.914 1.00 24.59 177 GLU A N 1
ATOM 3186 C CA . GLU B 1 190 ? 5.666 -16.550 13.717 1.00 29.19 177 GLU A CA 1
ATOM 3187 C C . GLU B 1 190 ? 4.996 -16.896 15.040 1.00 28.27 177 GLU A C 1
ATOM 3188 O O . GLU B 1 190 ? 5.187 -18.014 15.478 1.00 29.80 177 GLU A O 1
ATOM 3194 N N . LEU B 1 191 ? 4.123 -16.003 15.593 1.00 27.08 178 LEU A N 1
ATOM 3195 C CA . LEU B 1 191 ? 3.568 -16.289 16.930 1.00 27.50 178 LEU A CA 1
ATOM 3196 C C . LEU B 1 191 ? 2.100 -16.681 16.858 1.00 27.34 178 LEU A C 1
ATOM 3197 O O . LEU B 1 191 ? 1.542 -17.024 17.890 1.00 27.89 178 LEU A O 1
ATOM 3202 N N . GLY B 1 192 ? 1.433 -16.489 15.707 1.00 25.41 179 GLY A N 1
ATOM 3203 C CA . GLY B 1 192 ? -0.009 -16.648 15.591 1.00 25.08 179 GLY A CA 1
ATOM 3204 C C . GLY B 1 192 ? -0.454 -18.047 16.022 1.00 27.15 179 GLY A C 1
ATOM 3205 O O . GLY B 1 192 ? -1.529 -18.202 16.578 1.00 25.68 179 GLY A O 1
ATOM 3206 N N . GLY B 1 193 ? 0.358 -19.080 15.682 1.00 28.34 180 GLY A N 1
ATOM 3207 C CA . GLY B 1 193 ? 0.029 -20.432 16.056 1.00 33.44 180 GLY A CA 1
ATOM 3208 C C . GLY B 1 193 ? 0.020 -20.600 17.570 1.00 34.15 180 GLY A C 1
ATOM 3209 O O . GLY B 1 193 ? -0.574 -21.558 18.109 1.00 35.71 180 GLY A O 1
ATOM 3210 N N . GLN B 1 194 ? 0.681 -19.691 18.271 1.00 32.24 181 GLN A N 1
ATOM 3211 C CA . GLN B 1 194 ? 0.593 -19.743 19.730 1.00 34.14 181 GLN A CA 1
ATOM 3212 C C . GLN B 1 194 ? -0.633 -18.989 20.278 1.00 30.82 181 GLN A C 1
ATOM 3213 O O . GLN B 1 194 ? -0.758 -18.869 21.490 1.00 31.83 181 GLN A O 1
ATOM 3219 N N . GLY B 1 195 ? -1.506 -18.466 19.426 1.00 28.84 182 GLY A N 1
ATOM 3220 C CA . GLY B 1 195 ? -2.635 -17.636 19.842 1.00 25.58 182 GLY A CA 1
ATOM 3221 C C . GLY B 1 195 ? -2.333 -16.156 20.058 1.00 27.08 182 GLY A C 1
ATOM 3222 O O . GLY B 1 195 ? -3.203 -15.476 20.588 1.00 22.28 182 GLY A O 1
ATOM 3223 N N . ILE B 1 196 ? -1.184 -15.636 19.577 1.00 22.29 183 ILE A N 1
ATOM 3224 C CA . ILE B 1 196 ? -0.859 -14.236 19.784 1.00 23.35 183 ILE A CA 1
ATOM 3225 C C . ILE B 1 196 ? -1.164 -13.507 18.478 1.00 23.92 183 ILE A C 1
ATOM 3226 O O . ILE B 1 196 ? -0.687 -13.897 17.440 1.00 25.14 183 ILE A O 1
ATOM 3231 N N . ARG B 1 197 ? -1.918 -12.402 18.578 1.00 22.95 184 ARG A N 1
ATOM 3232 C CA . ARG B 1 197 ? -2.210 -11.527 17.457 1.00 21.85 184 ARG A CA 1
ATOM 3233 C C . ARG B 1 197 ? -1.344 -10.284 17.589 1.00 18.99 184 ARG A C 1
ATOM 3234 O O . ARG B 1 197 ? -1.036 -9.885 18.699 1.00 19.51 184 ARG A O 1
ATOM 3242 N N . ILE B 1 198 ? -0.881 -9.767 16.452 1.00 17.95 185 ILE A N 1
ATOM 3243 C CA . ILE B 1 198 ? 0.041 -8.645 16.467 1.00 19.46 185 ILE A CA 1
ATOM 3244 C C . ILE B 1 198 ? -0.438 -7.681 15.398 1.00 16.21 185 ILE A C 1
ATOM 3245 O O . ILE B 1 198 ? -0.557 -8.126 14.243 1.00 18.69 185 ILE A O 1
ATOM 3250 N N . ASN B 1 199 ? -0.636 -6.395 15.741 1.00 15.32 186 ASN A N 1
ATOM 3251 C CA . ASN B 1 199 ? -1.121 -5.421 14.795 1.00 16.54 186 ASN A CA 1
ATOM 3252 C C . ASN B 1 199 ? -0.349 -4.137 15.013 1.00 15.67 186 ASN A C 1
ATOM 3253 O O . ASN B 1 199 ? 0.214 -3.967 16.074 1.00 17.66 186 ASN A O 1
ATOM 3258 N N . SER B 1 200 ? -0.389 -3.224 14.039 1.00 16.00 187 SER A N 1
ATOM 3259 C CA A SER B 1 200 ? 0.200 -1.929 14.296 0.50 17.42 187 SER A CA 1
ATOM 3260 C CA B SER B 1 200 ? 0.208 -1.922 14.237 0.50 17.73 187 SER A CA 1
ATOM 3261 C C . SER B 1 200 ? -0.896 -0.865 14.361 1.00 15.62 187 SER A C 1
ATOM 3262 O O . SER B 1 200 ? -1.796 -0.876 13.566 1.00 16.53 187 SER A O 1
ATOM 3267 N N . LEU B 1 201 ? -0.820 0.033 15.367 1.00 15.55 188 LEU A N 1
ATOM 3268 C CA . LEU B 1 201 ? -1.714 1.183 15.519 1.00 14.64 188 LEU A CA 1
ATOM 3269 C C . LEU B 1 201 ? -0.915 2.372 14.960 1.00 15.24 188 LEU A C 1
ATOM 3270 O O . LEU B 1 201 ? 0.212 2.613 15.401 1.00 16.62 188 LEU A O 1
ATOM 3275 N N . VAL B 1 202 ? -1.392 3.023 13.886 1.00 13.16 189 VAL A N 1
ATOM 3276 C CA . VAL B 1 202 ? -0.596 3.972 13.131 1.00 13.77 189 VAL A CA 1
ATOM 3277 C C . VAL B 1 202 ? -1.290 5.329 13.202 1.00 14.22 189 VAL A C 1
ATOM 3278 O O . VAL B 1 202 ? -2.268 5.624 12.487 1.00 15.29 189 VAL A O 1
ATOM 3282 N N . PRO B 1 203 ? -0.878 6.186 14.136 1.00 17.80 190 PRO A N 1
ATOM 3283 C CA . PRO B 1 203 ? -1.476 7.537 14.243 1.00 18.69 190 PRO A CA 1
ATOM 3284 C C . PRO B 1 203 ? -1.038 8.501 13.162 1.00 19.51 190 PRO A C 1
ATOM 3285 O O . PRO B 1 203 ? 0.060 8.402 12.617 1.00 21.65 190 PRO A O 1
ATOM 3289 N N . GLY B 1 204 ? -1.830 9.554 12.974 1.00 19.12 191 GLY A N 1
ATOM 3290 C CA . GLY B 1 204 ? -1.487 10.703 12.148 1.00 18.80 191 GLY A CA 1
ATOM 3291 C C . GLY B 1 204 ? -0.900 11.766 13.048 1.00 21.70 191 GLY A C 1
ATOM 3292 O O . GLY B 1 204 ? -0.147 11.431 13.944 1.00 20.53 191 GLY A O 1
ATOM 3293 N N . ALA B 1 205 ? -1.278 13.036 12.837 1.00 19.75 192 ALA A N 1
ATOM 3294 C CA . ALA B 1 205 ? -0.610 14.072 13.601 1.00 19.65 192 ALA A CA 1
ATOM 3295 C C . ALA B 1 205 ? -1.410 14.351 14.864 1.00 23.13 192 ALA A C 1
ATOM 3296 O O . ALA B 1 205 ? -2.471 15.009 14.855 1.00 25.26 192 ALA A O 1
ATOM 3298 N N . ILE B 1 206 ? -0.939 13.776 15.979 1.00 24.56 193 ILE A N 1
ATOM 3299 C CA . ILE B 1 206 ? -1.648 13.817 17.245 1.00 19.98 193 ILE A CA 1
ATOM 3300 C C . ILE B 1 206 ? -1.252 15.060 18.065 1.00 26.42 193 ILE A C 1
ATOM 3301 O O . ILE B 1 206 ? -0.044 15.307 18.264 1.00 25.42 193 ILE A O 1
ATOM 3306 N N . ARG B 1 207 ? -2.241 15.889 18.483 1.00 22.96 194 ARG A N 1
ATOM 3307 C CA . ARG B 1 207 ? -1.927 17.060 19.313 1.00 25.48 194 ARG A CA 1
ATOM 3308 C C . ARG B 1 207 ? -1.560 16.547 20.692 1.00 26.54 194 ARG A C 1
ATOM 3309 O O . ARG B 1 207 ? -2.232 15.650 21.206 1.00 28.38 194 ARG A O 1
ATOM 3317 N N . THR B 1 208 ? -0.374 16.990 21.206 1.00 32.56 195 THR A N 1
ATOM 3318 C CA . THR B 1 208 ? 0.067 16.589 22.560 1.00 33.96 195 THR A CA 1
ATOM 3319 C C . THR B 1 208 ? 0.652 17.838 23.220 1.00 40.10 195 THR A C 1
ATOM 3320 O O . THR B 1 208 ? 1.077 18.739 22.477 1.00 35.89 195 THR A O 1
ATOM 3324 N N . GLU B 1 209 ? 0.656 17.853 24.575 1.00 45.75 196 GLU A N 1
ATOM 3325 C CA . GLU B 1 209 ? 1.260 18.899 25.396 1.00 50.83 196 GLU A CA 1
ATOM 3326 C C . GLU B 1 209 ? 2.729 19.145 24.999 1.00 51.99 196 GLU A C 1
ATOM 3327 O O . GLU B 1 209 ? 3.176 20.290 25.042 1.00 61.50 196 GLU A O 1
ATOM 3329 N N . ARG B 1 210 ? 3.468 18.079 24.616 1.00 55.78 197 ARG A N 1
ATOM 3330 C CA . ARG B 1 210 ? 4.873 18.097 24.188 1.00 58.59 197 ARG A CA 1
ATOM 3331 C C . ARG B 1 210 ? 5.068 18.666 22.771 1.00 64.40 197 ARG A C 1
ATOM 3332 O O . ARG B 1 210 ? 5.991 19.459 22.579 1.00 76.70 197 ARG A O 1
ATOM 3334 N N . GLN B 1 211 ? 4.243 18.257 21.773 1.00 62.71 198 GLN A N 1
ATOM 3335 C CA . GLN B 1 211 ? 4.225 18.853 20.427 1.00 55.34 198 GLN A CA 1
ATOM 3336 C C . GLN B 1 211 ? 3.893 20.355 20.529 1.00 64.24 198 GLN A C 1
ATOM 3337 O O . GLN B 1 211 ? 4.413 21.173 19.767 1.00 74.25 198 GLN A O 1
ATOM 3339 N N . ASP B 1 212 ? 3.107 20.744 21.548 1.00 58.16 199 ASP A N 1
ATOM 3340 C CA . ASP B 1 212 ? 2.677 22.123 21.736 1.00 61.56 199 ASP A CA 1
ATOM 3341 C C . ASP B 1 212 ? 3.693 22.926 22.572 1.00 70.21 199 ASP A C 1
ATOM 3342 O O . ASP B 1 212 ? 3.804 24.148 22.412 1.00 64.18 199 ASP A O 1
ATOM 3347 N N . ALA B 1 213 ? 4.384 22.269 23.518 1.00 70.28 200 ALA A N 1
ATOM 3348 C CA . ALA B 1 213 ? 5.349 22.944 24.382 1.00 72.15 200 ALA A CA 1
ATOM 3349 C C . ALA B 1 213 ? 6.461 23.598 23.558 1.00 70.37 200 ALA A C 1
ATOM 3350 O O . ALA B 1 213 ? 7.076 24.563 24.036 1.00 66.45 200 ALA A O 1
ATOM 3352 N N . MET B 1 214 ? 6.655 23.098 22.314 1.00 72.80 201 MET A N 1
ATOM 3353 C CA . MET B 1 214 ? 7.761 23.426 21.414 1.00 83.36 201 MET A CA 1
ATOM 3354 C C . MET B 1 214 ? 7.670 24.854 20.840 1.00 95.41 201 MET A C 1
ATOM 3355 O O . MET B 1 214 ? 8.598 25.296 20.154 1.00 91.80 201 MET A O 1
ATOM 3360 N N . TRP B 1 215 ? 6.547 25.561 21.110 1.00 94.85 202 TRP A N 1
ATOM 3361 C CA . TRP B 1 215 ? 6.173 26.833 20.488 1.00 82.01 202 TRP A CA 1
ATOM 3362 C C . TRP B 1 215 ? 5.640 27.840 21.516 1.00 77.61 202 TRP A C 1
ATOM 3363 O O . TRP B 1 215 ? 4.913 28.764 21.136 1.00 69.82 202 TRP A O 1
ATOM 3374 N N . ALA B 1 216 ? 6.017 27.683 22.799 1.00 82.90 203 ALA A N 1
ATOM 3375 C CA . ALA B 1 216 ? 5.458 28.418 23.932 1.00 75.39 203 ALA A CA 1
ATOM 3376 C C . ALA B 1 216 ? 5.609 29.936 23.818 1.00 77.73 203 ALA A C 1
ATOM 3377 O O . ALA B 1 216 ? 5.178 30.642 24.731 1.00 78.49 203 ALA A O 1
ATOM 3379 N N . ALA B 1 217 ? 6.240 30.448 22.749 1.00 75.69 204 ALA A N 1
ATOM 3380 C CA . ALA B 1 217 ? 6.320 31.902 22.586 1.00 72.52 204 ALA A CA 1
ATOM 3381 C C . ALA B 1 217 ? 6.000 32.306 21.148 1.00 73.39 204 ALA A C 1
ATOM 3382 O O . ALA B 1 217 ? 6.258 33.442 20.745 1.00 80.41 204 ALA A O 1
ATOM 3384 N N . ASP B 1 218 ? 5.408 31.365 20.395 1.00 69.01 205 ASP A N 1
ATOM 3385 C CA . ASP B 1 218 ? 4.956 31.588 19.030 1.00 64.32 205 ASP A CA 1
ATOM 3386 C C . ASP B 1 218 ? 3.568 30.956 18.870 1.00 63.37 205 ASP A C 1
ATOM 3387 O O . ASP B 1 218 ? 3.407 29.932 18.162 1.00 56.25 205 ASP A O 1
ATOM 3392 N N . PRO B 1 219 ? 2.488 31.519 19.489 1.00 62.92 206 PRO A N 1
ATOM 3393 C CA . PRO B 1 219 ? 1.190 30.833 19.445 1.00 57.80 206 PRO A CA 1
ATOM 3394 C C . PRO B 1 219 ? 0.596 30.994 18.049 1.00 53.96 206 PRO A C 1
ATOM 3395 O O . PRO B 1 219 ? -0.108 30.108 17.622 1.00 48.25 206 PRO A O 1
ATOM 3399 N N . ALA B 1 220 ? 0.985 32.086 17.342 1.00 54.94 207 ALA A N 1
ATOM 3400 C CA . ALA B 1 220 ? 0.677 32.235 15.926 1.00 55.26 207 ALA A CA 1
ATOM 3401 C C . ALA B 1 220 ? 1.197 31.037 15.139 1.00 52.66 207 ALA A C 1
ATOM 3402 O O . ALA B 1 220 ? 0.483 30.477 14.307 1.00 49.24 207 ALA A O 1
ATOM 3404 N N . GLY B 1 221 ? 2.441 30.633 15.432 1.00 53.63 208 GLY A N 1
ATOM 3405 C CA . GLY B 1 221 ? 3.142 29.601 14.684 1.00 45.46 208 GLY A CA 1
ATOM 3406 C C . GLY B 1 221 ? 2.511 28.245 14.992 1.00 45.48 208 GLY A C 1
ATOM 3407 O O . GLY B 1 221 ? 2.311 27.427 14.085 1.00 43.17 208 GLY A O 1
ATOM 3408 N N . LEU B 1 222 ? 2.182 28.036 16.268 1.00 43.56 209 LEU A N 1
ATOM 3409 C CA . LEU B 1 222 ? 1.531 26.790 16.677 1.00 43.37 209 LEU A CA 1
ATOM 3410 C C . LEU B 1 222 ? 0.211 26.625 15.917 1.00 41.94 209 LEU A C 1
ATOM 3411 O O . LEU B 1 222 ? -0.067 25.543 15.368 1.00 39.76 209 LEU A O 1
ATOM 3416 N N . GLU B 1 223 ? -0.591 27.712 15.912 1.00 43.98 210 GLU A N 1
ATOM 3417 C CA . GLU B 1 223 ? -1.953 27.762 15.416 1.00 42.02 210 GLU A CA 1
ATOM 3418 C C . GLU B 1 223 ? -1.902 27.535 13.912 1.00 39.19 210 GLU A C 1
ATOM 3419 O O . GLU B 1 223 ? -2.717 26.808 13.371 1.00 37.95 210 GLU A O 1
ATOM 3425 N N . ALA B 1 224 ? -0.924 28.171 13.238 1.00 39.27 211 ALA A N 1
ATOM 3426 C CA . ALA B 1 224 ? -0.738 28.083 11.798 1.00 38.87 211 ALA A CA 1
ATOM 3427 C C . ALA B 1 224 ? -0.412 26.630 11.464 1.00 36.04 211 ALA A C 1
ATOM 3428 O O . ALA B 1 224 ? -0.944 26.048 10.513 1.00 34.22 211 ALA A O 1
ATOM 3430 N N . ALA B 1 225 ? 0.451 26.009 12.274 1.00 35.96 212 ALA A N 1
ATOM 3431 C CA . ALA B 1 225 ? 0.877 24.643 11.983 1.00 34.34 212 ALA A CA 1
ATOM 3432 C C . ALA B 1 225 ? -0.304 23.690 12.260 1.00 33.10 212 ALA A C 1
ATOM 3433 O O . ALA B 1 225 ? -0.541 22.729 11.502 1.00 32.35 212 ALA A O 1
ATOM 3435 N N . SER B 1 226 ? -1.098 24.025 13.292 1.00 32.14 213 SER A N 1
ATOM 3436 C CA . SER B 1 226 ? -2.251 23.170 13.588 1.00 30.93 213 SER A CA 1
ATOM 3437 C C . SER B 1 226 ? -3.255 23.231 12.434 1.00 30.47 213 SER A C 1
ATOM 3438 O O . SER B 1 226 ? -3.800 22.233 12.001 1.00 29.62 213 SER A O 1
ATOM 3441 N N . GLN B 1 227 ? -3.472 24.428 11.914 1.00 35.00 214 GLN A N 1
ATOM 3442 C CA . GLN B 1 227 ? -4.440 24.678 10.845 1.00 35.69 214 GLN A CA 1
ATOM 3443 C C . GLN B 1 227 ? -3.985 23.997 9.580 1.00 35.10 214 GLN A C 1
ATOM 3444 O O . GLN B 1 227 ? -4.817 23.544 8.814 1.00 34.51 214 GLN A O 1
ATOM 3450 N N . ALA B 1 228 ? -2.659 23.924 9.387 1.00 36.87 215 ALA A N 1
ATOM 3451 C CA . ALA B 1 228 ? -2.132 23.270 8.195 1.00 37.92 215 ALA A CA 1
ATOM 3452 C C . ALA B 1 228 ? -2.475 21.799 8.248 1.00 33.37 215 ALA A C 1
ATOM 3453 O O . ALA B 1 228 ? -2.859 21.213 7.243 1.00 33.79 215 ALA A O 1
ATOM 3455 N N . PHE B 1 229 ? -2.371 21.174 9.427 1.00 30.42 216 PHE A N 1
ATOM 3456 C CA . PHE B 1 229 ? -2.802 19.783 9.454 1.00 30.32 216 PHE A CA 1
ATOM 3457 C C . PHE B 1 229 ? -4.294 19.640 9.156 1.00 27.10 216 PHE A C 1
ATOM 3458 O O . PHE B 1 229 ? -4.714 18.687 8.536 1.00 26.46 216 PHE A O 1
ATOM 3466 N N . ILE B 1 230 ? -5.122 20.513 9.703 1.00 28.21 217 ILE A N 1
ATOM 3467 C CA . ILE B 1 230 ? -6.543 20.450 9.444 1.00 27.35 217 ILE A CA 1
ATOM 3468 C C . ILE B 1 230 ? -6.821 20.611 7.926 1.00 26.58 217 ILE A C 1
ATOM 3469 O O . ILE B 1 230 ? -7.574 19.833 7.312 1.00 26.40 217 ILE A O 1
ATOM 3474 N N . ASP B 1 231 ? -6.119 21.509 7.266 1.00 28.49 218 ASP A N 1
ATOM 3475 C CA . ASP B 1 231 ? -6.324 21.801 5.842 1.00 30.12 218 ASP A CA 1
ATOM 3476 C C . ASP B 1 231 ? -5.901 20.576 5.029 1.00 29.32 218 ASP A C 1
ATOM 3477 O O . ASP B 1 231 ? -6.556 20.234 4.076 1.00 28.73 218 ASP A O 1
ATOM 3482 N N . GLN B 1 232 ? -4.896 19.833 5.488 1.00 29.06 219 GLN A N 1
ATOM 3483 C CA . GLN B 1 232 ? -4.409 18.716 4.667 1.00 27.43 219 GLN A CA 1
ATOM 3484 C C . GLN B 1 232 ? -5.240 17.477 4.941 1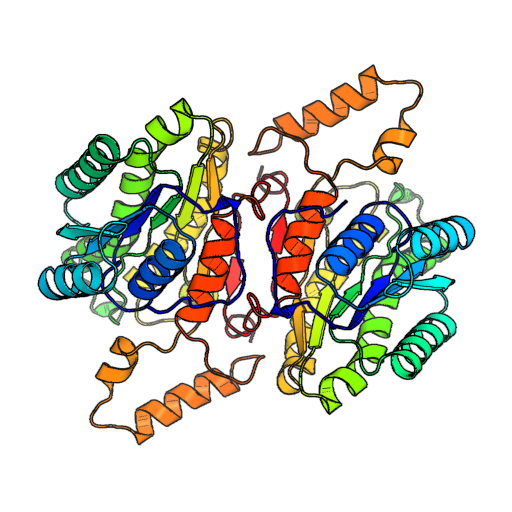.00 27.33 219 GLN A C 1
ATOM 3485 O O . GLN B 1 232 ? -5.343 16.593 4.073 1.00 24.92 219 GLN A O 1
ATOM 3491 N N . GLN B 1 233 ? -5.768 17.413 6.180 1.00 24.74 220 GLN A N 1
ATOM 3492 C CA . GLN B 1 233 ? -6.571 16.252 6.557 1.00 24.14 220 GLN A CA 1
ATOM 3493 C C . GLN B 1 233 ? -7.882 16.232 5.782 1.00 22.42 220 GLN A C 1
ATOM 3494 O O . GLN B 1 233 ? -8.353 17.288 5.268 1.00 25.29 220 GLN A O 1
ATOM 3500 N N . MET B 1 234 ? -8.502 15.036 5.742 1.00 22.69 221 MET A N 1
ATOM 3501 C CA . MET B 1 234 ? -9.855 14.896 5.185 1.00 23.00 221 MET A CA 1
ATOM 3502 C C . MET B 1 234 ? -10.882 15.333 6.240 1.00 22.93 221 MET A C 1
ATOM 3503 O O . MET B 1 234 ? -11.849 16.041 5.903 1.00 29.72 221 MET A O 1
ATOM 3508 N N . LEU B 1 235 ? -10.718 14.899 7.491 1.00 21.11 222 LEU A N 1
ATOM 3509 C CA . LEU B 1 235 ? -11.589 15.403 8.583 1.00 22.99 222 LEU A CA 1
ATOM 3510 C C . LEU B 1 235 ? -11.004 16.669 9.191 1.00 23.45 222 LEU A C 1
ATOM 3511 O O . LEU B 1 235 ? -9.799 16.748 9.475 1.00 25.43 222 LEU A O 1
ATOM 3516 N N . LYS B 1 236 ? -11.845 17.660 9.487 1.00 23.60 223 LYS A N 1
ATOM 3517 C CA . LYS B 1 236 ? -11.316 19.000 9.737 1.00 25.39 223 LYS A CA 1
ATOM 3518 C C . LYS B 1 236 ? -11.310 19.330 11.234 1.00 25.17 223 LYS A C 1
ATOM 3519 O O . LYS B 1 236 ? -11.909 20.332 11.693 1.00 27.35 223 LYS A O 1
ATOM 3525 N N . PHE B 1 237 ? -10.632 18.475 11.999 1.00 24.46 224 PHE A N 1
ATOM 3526 C CA . PHE B 1 237 ? -10.452 18.721 13.430 1.00 25.05 224 PHE A CA 1
ATOM 3527 C C . PHE B 1 237 ? -9.133 18.030 13.806 1.00 22.83 224 PHE A C 1
ATOM 3528 O O . PHE B 1 237 ? -8.650 17.194 13.046 1.00 22.12 224 PHE A O 1
ATOM 3536 N N . ARG B 1 238 ? -8.544 18.461 14.919 1.00 22.79 225 ARG A N 1
ATOM 3537 C CA . ARG B 1 238 ? -7.252 17.913 15.354 1.00 23.66 225 ARG A CA 1
ATOM 3538 C C . ARG B 1 238 ? -7.466 16.627 16.130 1.00 21.42 225 ARG A C 1
ATOM 3539 O O . ARG B 1 238 ? -8.342 16.573 17.036 1.00 21.00 225 ARG A O 1
ATOM 3547 N N . LEU B 1 239 ? -6.638 15.619 15.807 1.00 18.90 226 LEU A N 1
ATOM 3548 C CA . LEU B 1 239 ? -6.640 14.358 16.544 1.00 18.41 226 LEU A CA 1
ATOM 3549 C C . LEU B 1 239 ? -5.897 14.567 17.855 1.00 22.99 226 LEU A C 1
ATOM 3550 O O . LEU B 1 239 ? -4.987 15.398 17.930 1.00 24.41 226 LEU A O 1
ATOM 3555 N N . ASP B 1 240 ? -6.217 13.724 18.852 1.00 21.27 227 ASP A N 1
ATOM 3556 C CA . ASP B 1 240 ? -5.491 13.840 20.118 1.00 22.71 227 ASP A CA 1
ATOM 3557 C C . ASP B 1 240 ? -5.266 12.416 20.658 1.00 20.93 227 ASP A C 1
ATOM 3558 O O . ASP B 1 240 ? -5.526 11.427 19.992 1.00 24.61 227 ASP A O 1
ATOM 3563 N N . ALA B 1 241 ? -4.663 12.341 21.831 1.00 22.69 228 ALA A N 1
ATOM 3564 C CA . ALA B 1 241 ? -4.269 11.045 22.399 1.00 18.84 228 ALA A CA 1
ATOM 3565 C C . ALA B 1 241 ? -5.470 10.125 22.661 1.00 19.62 228 ALA A C 1
ATOM 3566 O O . ALA B 1 241 ? -5.316 8.920 22.569 1.00 18.88 228 ALA A O 1
ATOM 3568 N N . SER B 1 242 ? -6.671 10.687 22.853 1.00 20.29 229 SER A N 1
ATOM 3569 C CA . SER B 1 242 ? -7.857 9.879 23.078 1.00 19.33 229 SER A CA 1
ATOM 3570 C C . SER B 1 242 ? -8.212 9.119 21.805 1.00 18.36 229 SER A C 1
ATOM 3571 O O . SER B 1 242 ? -8.708 8.009 21.877 1.00 21.20 229 SER A O 1
ATOM 3574 N N . ASP B 1 243 ? -7.937 9.762 20.658 1.00 16.93 230 ASP A N 1
ATOM 3575 C CA . ASP B 1 243 ? -8.280 9.043 19.455 1.00 17.91 230 ASP A CA 1
ATOM 3576 C C . ASP B 1 243 ? -7.396 7.819 19.366 1.00 16.61 230 ASP A C 1
ATOM 3577 O O . ASP B 1 243 ? -7.803 6.755 18.854 1.00 18.41 230 ASP A O 1
ATOM 3582 N N . CYS B 1 244 ? -6.112 7.989 19.769 1.00 15.54 231 CYS A N 1
ATOM 3583 C CA . CYS B 1 244 ? -5.236 6.808 19.752 1.00 14.73 231 CYS A CA 1
ATOM 3584 C C . CYS B 1 244 ? -5.675 5.781 20.788 1.00 16.05 231 CYS A C 1
ATOM 3585 O O . CYS B 1 244 ? -5.743 4.548 20.535 1.00 15.97 231 CYS A O 1
ATOM 3588 N N . ALA B 1 245 ? -6.075 6.244 21.976 1.00 15.96 232 ALA A N 1
ATOM 3589 C CA . ALA B 1 245 ? -6.466 5.263 22.999 1.00 16.73 232 ALA A CA 1
ATOM 3590 C C . ALA B 1 245 ? -7.753 4.506 22.660 1.00 18.07 232 ALA A C 1
ATOM 3591 O O . ALA B 1 245 ? -7.822 3.294 22.897 1.00 18.08 232 ALA A O 1
ATOM 3593 N N . ARG B 1 246 ? -8.713 5.173 21.963 1.00 17.04 233 ARG A N 1
ATOM 3594 C CA . ARG B 1 246 ? -9.933 4.496 21.490 1.00 17.92 233 ARG A CA 1
ATOM 3595 C C . ARG B 1 246 ? -9.561 3.300 20.620 1.00 18.86 233 ARG A C 1
ATOM 3596 O O . ARG B 1 246 ? -10.187 2.231 20.680 1.00 17.55 233 ARG A O 1
ATOM 3604 N N . LEU B 1 247 ? -8.566 3.532 19.730 1.00 18.21 234 LEU A N 1
ATOM 3605 C CA . LEU B 1 247 ? -8.211 2.475 18.821 1.00 17.94 234 LEU A CA 1
ATOM 3606 C C . LEU B 1 247 ? -7.470 1.361 19.569 1.00 19.23 234 LEU A C 1
ATOM 3607 O O . LEU B 1 247 ? -7.702 0.176 19.294 1.00 17.38 234 LEU A O 1
ATOM 3612 N N . ALA B 1 248 ? -6.601 1.738 20.536 1.00 15.70 235 ALA A N 1
ATOM 3613 C CA . ALA B 1 248 ? -5.875 0.716 21.258 1.00 17.08 235 ALA A CA 1
ATOM 3614 C C . ALA B 1 248 ? -6.822 -0.205 22.034 1.00 20.31 235 ALA A C 1
ATOM 3615 O O . ALA B 1 248 ? -6.529 -1.413 22.117 1.00 17.39 235 ALA A O 1
ATOM 3617 N N . LEU B 1 249 ? -7.863 0.383 22.663 1.00 17.95 236 LEU A N 1
ATOM 3618 C CA . LEU B 1 249 ? -8.803 -0.444 23.418 1.00 19.31 236 LEU A CA 1
ATOM 3619 C C . LEU B 1 249 ? -9.400 -1.512 22.503 1.00 19.15 236 LEU A C 1
ATOM 3620 O O . LEU B 1 249 ? -9.505 -2.716 22.850 1.00 18.04 236 LEU A O 1
ATOM 3625 N N . PHE B 1 250 ? -9.834 -1.080 21.281 1.00 15.98 237 PHE A N 1
ATOM 3626 C CA . PHE B 1 250 ? -10.471 -2.036 20.363 1.00 18.52 237 PHE A CA 1
ATOM 3627 C C . PHE B 1 250 ? -9.424 -3.124 20.031 1.00 17.88 237 PHE A C 1
ATOM 3628 O O . PHE B 1 250 ? -9.813 -4.291 19.953 1.00 16.67 237 PHE A O 1
ATOM 3636 N N . LEU B 1 251 ? -8.168 -2.740 19.715 1.00 15.76 238 LEU A N 1
ATOM 3637 C CA . LEU B 1 251 ? -7.143 -3.708 19.252 1.00 16.28 238 LEU A CA 1
ATOM 3638 C C . LEU B 1 251 ? -6.679 -4.673 20.348 1.00 20.01 238 LEU A C 1
ATOM 3639 O O . LEU B 1 251 ? -6.083 -5.718 20.081 1.00 21.49 238 LEU A O 1
ATOM 3644 N N . ALA B 1 252 ? -6.963 -4.301 21.607 1.00 17.55 239 ALA A N 1
ATOM 3645 C CA . ALA B 1 252 ? -6.673 -5.184 22.739 1.00 20.05 239 ALA A CA 1
ATOM 3646 C C . ALA B 1 252 ? -7.859 -6.083 23.105 1.00 21.72 239 ALA A C 1
ATOM 3647 O O . ALA B 1 252 ? -7.673 -7.067 23.843 1.00 21.95 239 ALA A O 1
ATOM 3649 N N . SER B 1 253 ? -9.081 -5.666 22.753 1.00 18.27 240 SER A N 1
ATOM 3650 C CA . SER B 1 253 ? -10.289 -6.340 23.262 1.00 21.31 240 SER A CA 1
ATOM 3651 C C . SER B 1 253 ? -10.577 -7.587 22.434 1.00 23.05 240 SER A C 1
ATOM 3652 O O . SER B 1 253 ? -10.028 -7.778 21.348 1.00 22.45 240 SER A O 1
ATOM 3655 N N . ASP B 1 254 ? -11.483 -8.464 22.913 1.00 22.93 241 ASP A N 1
ATOM 3656 C CA . ASP B 1 254 ? -11.940 -9.591 22.104 1.00 25.45 241 ASP A CA 1
ATOM 3657 C C . ASP B 1 254 ? -12.685 -9.159 20.844 1.00 26.21 241 ASP A C 1
ATOM 3658 O O . ASP B 1 254 ? -12.915 -9.990 19.998 1.00 27.40 241 ASP A O 1
ATOM 3663 N N . ASP B 1 255 ? -13.119 -7.882 20.715 1.00 21.33 242 ASP A N 1
ATOM 3664 C CA . ASP B 1 255 ? -13.765 -7.463 19.487 1.00 22.39 242 ASP A CA 1
ATOM 3665 C C . ASP B 1 255 ? -12.802 -7.479 18.303 1.00 22.07 242 ASP A C 1
ATOM 3666 O O . ASP B 1 255 ? -13.293 -7.380 17.169 1.00 24.15 242 ASP A O 1
ATOM 3671 N N . SER B 1 256 ? -11.495 -7.672 18.532 1.00 20.31 243 SER A N 1
ATOM 3672 C CA . SER B 1 256 ? -10.583 -7.700 17.384 1.00 20.55 243 SER A CA 1
ATOM 3673 C C . SER B 1 256 ? -9.831 -9.045 17.375 1.00 21.62 243 SER A C 1
ATOM 3674 O O . SER B 1 256 ? -8.711 -9.100 16.851 1.00 22.39 243 SER A O 1
ATOM 3677 N N . ARG B 1 257 ? -10.441 -10.098 17.984 1.00 21.61 244 ARG A N 1
ATOM 3678 C CA . ARG B 1 257 ? -9.747 -11.390 18.202 1.00 24.15 244 ARG A CA 1
ATOM 3679 C C . ARG B 1 257 ? -9.242 -12.035 16.901 1.00 22.95 244 ARG A C 1
ATOM 3680 O O . ARG B 1 257 ? -8.305 -12.847 16.961 1.00 26.11 244 ARG A O 1
ATOM 3688 N N . GLY B 1 258 ? -9.836 -11.716 15.733 1.00 21.97 245 GLY A N 1
ATOM 3689 C CA . GLY B 1 258 ? -9.435 -12.387 14.502 1.00 20.34 245 GLY A CA 1
ATOM 3690 C C . GLY B 1 258 ? -8.614 -11.425 13.611 1.00 17.37 245 GLY A C 1
ATOM 3691 O O . GLY B 1 258 ? -8.416 -11.714 12.428 1.00 19.69 245 GLY A O 1
ATOM 3692 N N . CYS B 1 259 ? -8.272 -10.228 14.123 1.00 18.51 246 CYS A N 1
ATOM 3693 C CA . CYS B 1 259 ? -7.433 -9.300 13.369 1.00 16.61 246 CYS A CA 1
ATOM 3694 C C . CYS B 1 259 ? -5.933 -9.526 13.703 1.00 21.01 246 CYS A C 1
ATOM 3695 O O . CYS B 1 259 ? -5.529 -9.472 14.898 1.00 18.44 246 CYS A O 1
ATOM 3698 N N . THR B 1 260 ? -5.069 -9.818 12.690 1.00 17.45 247 THR A N 1
ATOM 3699 C CA . THR B 1 260 ? -3.661 -9.858 13.034 1.00 18.22 247 THR A CA 1
ATOM 3700 C C . THR B 1 260 ? -2.879 -9.551 11.761 1.00 16.49 247 THR A C 1
ATOM 3701 O O . THR B 1 260 ? -3.422 -9.688 10.666 1.00 16.42 247 THR A O 1
ATOM 3705 N N . GLY B 1 261 ? -1.621 -9.084 11.958 1.00 16.80 248 GLY A N 1
ATOM 3706 C CA . GLY B 1 261 ? -0.756 -8.804 10.838 1.00 17.11 248 GLY A CA 1
ATOM 3707 C C . GLY B 1 261 ? -1.011 -7.470 10.167 1.00 19.00 248 GLY A C 1
ATOM 3708 O O . GLY B 1 261 ? -0.364 -7.209 9.132 1.00 18.75 248 GLY A O 1
ATOM 3709 N N . GLN B 1 262 ? -1.908 -6.646 10.753 1.00 16.88 249 GLN A N 1
ATOM 3710 C CA . GLN B 1 262 ? -2.513 -5.529 9.988 1.00 16.72 249 GLN A CA 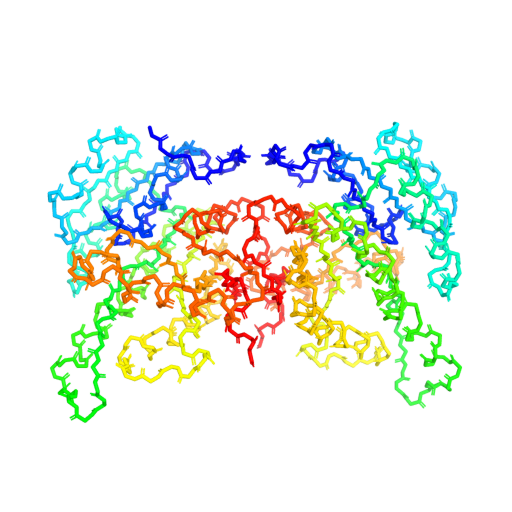1
ATOM 3711 C C . GLN B 1 262 ? -2.151 -4.178 10.569 1.00 18.16 249 GLN A C 1
ATOM 3712 O O . GLN B 1 262 ? -1.850 -4.073 11.730 1.00 19.81 249 GLN A O 1
ATOM 3718 N N . ASN B 1 263 ? -2.242 -3.122 9.754 1.00 16.31 250 ASN A N 1
ATOM 3719 C CA . ASN B 1 263 ? -2.135 -1.764 10.189 1.00 16.67 250 ASN A CA 1
ATOM 3720 C C . ASN B 1 263 ? -3.556 -1.263 10.436 1.00 16.45 250 ASN A C 1
ATOM 3721 O O . ASN B 1 263 ? -4.432 -1.553 9.657 1.00 18.47 250 ASN A O 1
ATOM 3726 N N . PHE B 1 264 ? -3.773 -0.464 11.493 1.00 16.92 251 PHE A N 1
ATOM 3727 C CA . PHE B 1 264 ? -5.073 0.250 11.697 1.00 15.60 251 PHE A CA 1
ATOM 3728 C C . PHE B 1 264 ? -4.620 1.716 11.834 1.00 15.88 251 PHE A C 1
ATOM 3729 O O . PHE B 1 264 ? -3.938 2.069 12.803 1.00 15.98 251 PHE A O 1
ATOM 3737 N N . VAL B 1 265 ? -5.029 2.571 10.901 1.00 13.76 252 VAL A N 1
ATOM 3738 C CA . VAL B 1 265 ? -4.546 3.947 10.803 1.00 12.82 252 VAL A CA 1
ATOM 3739 C C . VAL B 1 265 ? -5.621 4.891 11.287 1.00 14.37 252 VAL A C 1
ATOM 3740 O O . VAL B 1 265 ? -6.768 4.881 10.763 1.00 17.40 252 VAL A O 1
ATOM 3744 N N . VAL B 1 266 ? -5.240 5.747 12.231 1.00 13.43 253 VAL A N 1
ATOM 3745 C CA . VAL B 1 266 ? -6.127 6.718 12.803 1.00 13.45 253 VAL A CA 1
ATOM 3746 C C . VAL B 1 266 ? -5.473 8.071 12.484 1.00 16.06 253 VAL A C 1
ATOM 3747 O O . VAL B 1 266 ? -4.602 8.509 13.246 1.00 16.32 253 VAL A O 1
ATOM 3751 N N . ASP B 1 267 ? -5.782 8.689 11.312 1.00 17.37 254 ASP A N 1
ATOM 3752 C CA . ASP B 1 267 ? -4.992 9.825 10.892 1.00 17.15 254 ASP A CA 1
ATOM 3753 C C . ASP B 1 267 ? -5.843 10.895 10.234 1.00 19.83 254 ASP A C 1
ATOM 3754 O O . ASP B 1 267 ? -5.303 11.850 9.658 1.00 18.34 254 ASP A O 1
ATOM 3759 N N . ALA B 1 268 ? -7.192 10.770 10.296 1.00 16.95 255 ALA A N 1
ATOM 3760 C CA . ALA B 1 268 ? -8.069 11.813 9.739 1.00 16.75 255 ALA A CA 1
ATOM 3761 C C . ALA B 1 268 ? -7.789 12.086 8.274 1.00 18.26 255 ALA A C 1
ATOM 3762 O O . ALA B 1 268 ? -8.125 13.152 7.749 1.00 18.31 255 ALA A O 1
ATOM 3764 N N . GLY B 1 269 ? -7.245 11.067 7.575 1.00 17.87 256 GLY A N 1
ATOM 3765 C CA . GLY B 1 269 ? -6.973 11.239 6.145 1.00 18.11 256 GLY A CA 1
ATOM 3766 C C . GLY B 1 269 ? -5.620 11.920 5.816 1.00 18.20 256 GLY A C 1
ATOM 3767 O O . GLY B 1 269 ? -5.400 12.092 4.612 1.00 17.87 256 GLY A O 1
ATOM 3768 N N . LEU B 1 270 ? -4.732 12.212 6.790 1.00 16.83 257 LEU A N 1
ATOM 3769 C CA . LEU B 1 270 ? -3.508 12.990 6.476 1.00 17.52 257 LEU A CA 1
ATOM 3770 C C . LEU B 1 270 ? -2.584 12.200 5.539 1.00 19.36 257 LEU A C 1
ATOM 3771 O O . LEU B 1 270 ? -1.847 12.820 4.748 1.00 19.81 257 LEU A O 1
ATOM 3776 N N . SER B 1 271 ? -2.674 10.832 5.654 1.00 17.69 258 SER A N 1
ATOM 3777 C CA . SER B 1 271 ? -1.770 10.034 4.779 1.00 17.27 258 SER A CA 1
ATOM 3778 C C . SER B 1 271 ? -2.199 9.907 3.316 1.00 18.43 258 SER A C 1
ATOM 3779 O O . SER B 1 271 ? -1.496 9.253 2.510 1.00 20.33 258 SER A O 1
ATOM 3782 N N . ILE B 1 272 ? -3.409 10.437 2.964 1.00 18.16 259 ILE A N 1
ATOM 3783 C CA . ILE B 1 272 ? -3.935 10.260 1.607 1.00 18.52 259 ILE A CA 1
ATOM 3784 C C . ILE B 1 272 ? -4.175 11.638 1.018 1.00 20.20 259 ILE A C 1
ATOM 3785 O O . ILE B 1 272 ? -5.274 12.198 1.127 1.00 24.64 259 ILE A O 1
ATOM 3790 N N . GLN B 1 273 ? -3.126 12.163 0.471 1.00 20.71 260 GLN A N 1
ATOM 3791 C CA . GLN B 1 273 ? -3.285 13.522 -0.062 1.00 26.31 260 GLN A CA 1
ATOM 3792 C C . GLN B 1 273 ? -2.808 13.631 -1.519 1.00 26.52 260 GLN A C 1
ATOM 3793 O O . GLN B 1 273 ? -3.177 14.661 -2.074 1.00 26.11 260 GLN A O 1
#

InterPro domains:
  IPR002347 Short-chain dehydrogenase/reductase SDR [PF13561] (23-258)
  IPR002347 Short-chain dehydrogenase/reductase SDR [PR00080] (87-98)
  IPR002347 Short-chain dehydrogenase/reductase SDR [PR00080] (140-148)
  IPR002347 Short-chain dehydrogenase/reductase SDR [PR00080] (160-179)
  IPR002347 Short-chain dehydrogenase/reductase SDR [PR00081] (16-33)
  IPR002347 Short-chain dehydrogenase/reductase SDR [PR00081] (87-98)
  IPR002347 Short-chain dehydrogenase/reductase SDR [PR00081] (134-150)
  IPR002347 Short-chain dehydrogenase/reductase SDR [PR00081] (160-179)
  IPR002347 Short-chain dehydrogenase/reductase SDR [PR00081] (181-198)
  IPR002347 Short-chain dehydrogenase/reductase SDR [PR00081] (221-241)
  IPR020904 Short-chain dehydrogenase/reductase, conserved site [PS00061] (147-175)
  IPR036291 NAD(P)-binding domain superfamily [SSF51735] (14-259)
  IPR057326 Ketoreductase domain [SM00822] (15-191)

Secondary structure (DSSP, 8-state):
--S-S-B-GGGTT-EEEEET-SSHHHHHHHHHHHHTT-EEEEEES-HHHHHHHHHHH-TTEEEEE--TT-HHHHHHHHHHHHHHHSS-SEEEE-------B-GGG--HHHHHHHHIIIIIHHHHHHHHHHHHHHHHT-EEEEEE--HHHHTT--SBHHHHHHHHHHHHHHHHHHHHHHTTTEEEEEEEE-SEE-HHHHHTTTT-HHHHHHHHHHHHHHSSS-S-EEHHHHHHHHHHHHSGGGTT--S-EEEESTTTT--/---S-S-B-GGGTT-EEEEETTTSHHHHHHHHHHHHTT-EEEEEES-HHHHHHHHHHH-TTEEEEE--TT-HHHHHHHHHHHHHHHSS-SEEEE-------B-GGG--HHHHHHHHIIIIIHHHHHHHHHHHHHHHHT-EEEEEE--HHHHTT--SBHHHHHHHHHHHHHHHHHHHHHHTTTEEEEEEEE-SEE-HHHHHTTTT-HHHHHHHHHHHHHHSSSSS-EEHHHHHHHHHHHHSGGGTT--S-EEEESTTTT--

B-factor: mean 32.59, std 14.33, range [12.82, 110.47]

Nearest PDB structures (foldseek):
  4dqx-assembly1_B  TM=9.572E-01  e=2.954E-26  Rhizobium etli CFN 42
  4dqx-assembly1_A  TM=9.487E-01  e=3.764E-26  Rhizobium etli CFN 42
  4dqx-assembly1_D  TM=9.541E-01  e=6.496E-26  Rhizobium etli CFN 42
  3gvc-assembly2_D-3  TM=9.238E-01  e=9.938E-25  Mycobacterium tuberculosis H37Rv
  3gvc-assembly1_B  TM=9.283E-01  e=1.268E-23  Mycobacterium tuberculosis H37Rv

Organism: Pseudomonas putida (NCBI:txid303)

Solvent-accessible surface area: 20343 Å² total; per-residue (Å²): 122,92,91,28,10,87,4,93,0,47,16,0,47,98,71,2,0,0,0,5,17,0,2,67,31,37,0,105,4,0,1,16,0,0,24,49,13,28,0,69,0,0,0,2,20,149,74,53,154,35,0,59,42,8,22,164,77,24,35,101,70,10,48,27,16,86,8,45,18,103,72,28,77,35,2,104,62,12,8,62,89,0,41,94,78,47,36,26,4,18,4,2,0,3,21,15,43,112,96,49,78,21,54,143,94,111,41,60,117,77,52,94,68,55,11,31,48,14,1,35,85,3,1,74,57,5,3,88,31,5,9,76,12,0,32,195,103,42,49,8,3,1,1,1,8,7,12,8,15,77,72,65,58,112,104,36,54,52,0,30,13,56,0,7,36,38,2,34,32,33,1,100,87,18,0,90,123,21,2,57,71,29,0,21,0,2,1,0,2,13,15,18,22,111,24,89,74,57,46,71,85,101,101,105,62,106,74,14,46,92,63,34,6,91,44,67,30,109,59,0,1,6,94,67,28,0,53,17,22,4,0,0,42,1,0,0,0,1,8,1,64,6,1,102,1,1,0,1,21,40,0,6,3,0,0,0,2,27,27,140,131,74,15,17,95,4,90,0,45,14,0,47,99,64,2,0,2,0,5,17,0,5,70,38,36,1,110,5,0,0,23,0,0,26,50,12,30,0,70,0,0,0,2,18,139,75,40,80,36,0,111,42,11,17,162,81,53,32,102,70,12,40,21,12,64,6,60,16,94,70,26,125,78,3,80,45,0,3,38,54,0,53,179,77,44,34,25,0,19,2,2,0,2,19,12,51,26,96,82,92,22,53,136,96,116,45,54,112,134,67,95,64,41,25,26,48,16,1,43,82,3,1,75,54,3,2,88,25,0,10,90,15,0,34,95,103,42,51,7,3,2,1,1,9,8,13,7,11,78,72,64,58,109,111,38,40,44,0,27,12,55,0,5,35,39,2,35,33,27,1,98,88,17,0,85,132,21,2,58,73,29,0,25,0,2,2,0,2,11,13,18,19,112,27,92,75,42,43,68,158,93,100,104,62,101,76,15,50,98,64,33,14,76,40,65,29,95,64,0,2,4,94,54,30,0,52,20,24,12,0,0,48,1,0,0,0,1,5,0,65,6,1,71,1,1,0,1,20,40,0,7,3,0,0,0,4,29,27,136

Radius of gyration: 23.39 Å; Cα contacts (8 Å, |Δi|>4): 1150; chains: 2; bounding box: 67×67×64 Å